Protein AF-A0AAD3HN60-F1 (afdb_monomer)

Secondary structure (DSSP, 8-state):
-PPPPPGGG-----HHHHHHHHHHS-S---------SPPPP-PPP-------------------------------------------------------------------PPP------PPPEEEEEEEEE-SSS--SS--B-TTT-PBTTSS--HHHHHHHHHHHHHT-SEEEEEESS---TT--EEEEEEEEEEEEES-SS-PPPTHHHHHHHHHHHHTT-SEEEEEEEE--HHHHHHHHHHHHH--EEEEEEEE-SSPPPHHHHHHHHHT-EEEEEE---GGGTTTS----EEEEEEEEEEEE-TT-TTEEEEEEEE-TT--HHHHHHGGGGTEES-HHHHHHHHHHHHHHHHHHHHHHHHHHHHHHHS--

Mean predicted aligned error: 16.75 Å

pLDDT: mean 73.2, std 26.52, range [25.77, 98.06]

Solvent-accessible surface area (backbone atoms only — not comparable to full-atom values): 23335 Å² total; per-residue (Å²): 132,83,80,79,76,58,68,84,82,62,64,66,73,46,73,63,54,46,51,49,36,62,70,69,44,72,87,24,26,60,63,77,72,71,88,74,76,76,78,81,77,81,75,74,82,77,78,78,80,78,88,76,91,80,84,88,84,85,87,87,89,81,84,88,78,82,89,78,91,82,91,85,85,88,89,86,88,83,88,86,82,90,81,91,81,86,89,84,86,81,91,77,85,90,80,91,81,90,81,83,84,82,90,75,90,73,94,63,92,71,78,86,70,88,83,82,88,84,84,88,79,51,73,64,48,40,35,30,31,18,39,28,34,74,42,59,60,31,35,56,52,83,48,60,38,90,88,78,66,45,68,54,77,84,48,72,15,53,48,53,58,52,42,70,68,50,28,74,71,24,54,30,89,49,68,49,78,48,52,46,62,86,71,57,31,72,47,65,37,63,90,86,32,47,51,36,35,38,38,33,35,55,38,73,46,71,85,74,64,76,68,54,46,57,54,47,30,52,52,36,49,72,66,64,77,38,48,33,54,46,76,64,38,82,49,61,73,68,56,58,54,51,32,56,60,42,36,67,66,44,67,47,78,49,78,45,77,42,32,36,64,72,52,76,49,73,66,43,39,52,46,49,42,70,60,40,76,42,73,19,42,30,43,50,53,77,97,47,44,94,82,41,78,84,48,76,42,80,35,43,37,25,41,78,42,57,44,75,41,86,98,37,90,26,32,30,39,36,31,35,41,28,40,41,87,57,59,62,69,37,32,45,44,13,62,75,72,42,18,41,65,13,51,35,52,52,51,54,50,42,52,52,55,55,59,66,54,56,68,59,58,58,56,53,54,55,56,57,58,54,62,62,64,77,75,113

Nearest PDB structures (foldseek):
  2v9k-assembly1_A  TM=9.372E-01  e=3.129E-23  Homo sapiens

Organism: NCBI:txid47775

Radius of gyration: 34.36 Å; Cα contacts (8 Å, |Δi|>4): 486; chains: 1; bounding box: 72×89×134 Å

InterPro domains:
  IPR020103 Pseudouridine synthase, catalytic domain superfamily [SSF55120] (243-338)
  IPR039894 tRNA pseudouridine synthase Pus10-like [PTHR21568] (69-348)
  IPR048741 Pus10-like, C-terminal [PF21238] (127-348)

Sequence (376 aa):
TRPKVPESRLRSMTAEQAAHAVAALPRQVVLRLFPWPPPPCPLAPAAAAQTQQQAPQAPAAAAAAAASEHASEPTSGSPAAAQAAASGAAAAAPTTADSAAADVASASGAAWWPSVHVRAVRQPILLAGRYCKLRRHMPQSPWFDMSTGARIGGSVSVQEVLQEWLLPLYGCAGAKMVTGGREDADVRMLGAGRPFVLELQAPLRGHPPSDTFRRLEQRMLESKCGVSAQGLSPCGRSALDAIKAAEEVKEKTYRALCWAAPAPSPQQLAGLLAAGRVEAQQDTPVRVLHRRAAKVRPKWLRVEAAEAVAGKPGYFVITLRTQAGAYVKEFCHGDFGRCRPSLGDLLAQLAREEQQQQPQVQQQQTAGGAAEAEAG

Structure (mmCIF, N/CA/C/O backbone):
data_AF-A0AAD3HN60-F1
#
_entry.id   AF-A0AAD3HN60-F1
#
loop_
_atom_site.group_PDB
_atom_site.id
_atom_site.type_symbol
_atom_site.label_atom_id
_atom_site.label_alt_id
_atom_site.label_comp_id
_atom_site.label_asym_id
_atom_site.label_entity_id
_atom_site.label_seq_id
_atom_site.pdbx_PDB_ins_code
_atom_site.Cartn_x
_atom_site.Cartn_y
_atom_site.Cartn_z
_atom_site.occupancy
_atom_site.B_iso_or_equiv
_atom_site.auth_seq_id
_atom_site.auth_comp_id
_atom_site.auth_asym_id
_atom_site.auth_atom_id
_atom_site.pdbx_PDB_model_num
ATOM 1 N N . THR A 1 1 ? -24.306 -8.494 -25.236 1.00 36.94 1 THR A N 1
ATOM 2 C CA . THR A 1 1 ? -25.094 -7.530 -24.433 1.00 36.94 1 THR A CA 1
ATOM 3 C C . THR A 1 1 ? -24.746 -7.716 -22.963 1.00 36.94 1 THR A C 1
ATOM 5 O O . THR A 1 1 ? -24.922 -8.806 -22.438 1.00 36.94 1 THR A O 1
ATOM 8 N N . ARG A 1 2 ? -24.135 -6.718 -22.302 1.00 32.28 2 ARG A N 1
ATOM 9 C CA . ARG A 1 2 ? -23.850 -6.805 -20.852 1.00 32.28 2 ARG A CA 1
ATOM 10 C C . ARG A 1 2 ? -25.180 -6.925 -20.088 1.00 32.28 2 ARG A C 1
ATOM 12 O O . ARG A 1 2 ? -26.100 -6.183 -20.431 1.00 32.28 2 ARG A O 1
ATOM 19 N N . PRO A 1 3 ? -25.300 -7.797 -19.071 1.00 32.84 3 PRO A N 1
ATOM 20 C CA . PRO A 1 3 ? -26.526 -7.879 -18.289 1.00 32.84 3 PRO A CA 1
ATOM 21 C C . PRO A 1 3 ? -26.728 -6.558 -17.540 1.00 32.84 3 PRO A C 1
ATOM 23 O O . PRO A 1 3 ? -25.823 -6.087 -16.843 1.00 32.84 3 PRO A O 1
ATOM 26 N N . LYS A 1 4 ? -27.904 -5.941 -17.716 1.00 39.19 4 LYS A N 1
ATOM 27 C CA . LYS A 1 4 ? -28.326 -4.778 -16.930 1.00 39.19 4 LYS A CA 1
ATOM 28 C C . LYS A 1 4 ? -28.343 -5.196 -15.459 1.00 39.19 4 LYS A C 1
ATOM 30 O O . LYS A 1 4 ? -29.016 -6.155 -15.087 1.00 39.19 4 LYS A O 1
ATOM 35 N N . VAL A 1 5 ? -27.556 -4.505 -14.640 1.00 41.16 5 VAL A N 1
ATOM 36 C CA . VAL A 1 5 ? -27.593 -4.660 -13.183 1.00 41.16 5 VAL A CA 1
ATOM 37 C C . VAL A 1 5 ? -29.002 -4.256 -12.723 1.00 41.16 5 VAL A C 1
ATOM 39 O O . VAL A 1 5 ? -29.446 -3.178 -13.115 1.00 41.16 5 VAL A O 1
ATOM 42 N N . PRO A 1 6 ? -29.720 -5.082 -11.939 1.00 37.88 6 PRO A N 1
ATOM 43 C CA . PRO A 1 6 ? -31.043 -4.721 -11.433 1.00 37.88 6 PRO A CA 1
ATOM 44 C C . PRO A 1 6 ? -30.970 -3.415 -10.629 1.00 37.88 6 PRO A C 1
ATOM 46 O O . PRO A 1 6 ? -30.073 -3.273 -9.798 1.00 37.88 6 PRO A O 1
ATOM 49 N N . GLU A 1 7 ? -31.912 -2.488 -10.827 1.00 39.88 7 GLU A N 1
ATOM 50 C CA . GLU A 1 7 ? -31.992 -1.200 -10.103 1.00 39.88 7 GLU A CA 1
ATOM 51 C C . GLU A 1 7 ? -31.966 -1.362 -8.574 1.00 39.88 7 GLU A C 1
ATOM 53 O O . GLU A 1 7 ? -31.423 -0.525 -7.857 1.00 39.88 7 GLU A O 1
ATOM 58 N N . SER A 1 8 ? -32.444 -2.497 -8.057 1.00 42.62 8 SER A N 1
ATOM 59 C CA . SER A 1 8 ? -32.360 -2.841 -6.634 1.00 42.62 8 SER A CA 1
ATOM 60 C C . SER A 1 8 ? -30.924 -2.989 -6.107 1.00 42.62 8 SER A C 1
ATOM 62 O O . SER A 1 8 ? -30.695 -2.760 -4.921 1.00 42.62 8 SER A O 1
ATOM 64 N N . ARG A 1 9 ? -29.942 -3.313 -6.965 1.00 40.62 9 ARG A N 1
ATOM 65 C CA . ARG A 1 9 ? -28.499 -3.345 -6.639 1.00 40.62 9 ARG A CA 1
ATOM 66 C C . ARG A 1 9 ? -27.794 -2.000 -6.838 1.00 40.62 9 ARG A C 1
ATOM 68 O O . ARG A 1 9 ? -26.644 -1.863 -6.430 1.00 40.62 9 ARG A O 1
ATOM 75 N N . LEU A 1 10 ? -28.468 -1.036 -7.462 1.00 37.34 10 LEU A N 1
ATOM 76 C CA . LEU A 1 10 ? -28.000 0.330 -7.710 1.00 37.34 10 LEU A CA 1
ATOM 77 C C . LEU A 1 10 ? -28.558 1.331 -6.698 1.00 37.34 10 LEU A C 1
ATOM 79 O O . LEU A 1 10 ? -28.427 2.530 -6.924 1.00 37.34 10 LEU A O 1
ATOM 83 N N . ARG A 1 11 ? -29.155 0.870 -5.588 1.00 37.03 11 ARG A N 1
ATOM 84 C CA . ARG A 1 11 ? -29.627 1.757 -4.522 1.00 37.03 11 ARG A CA 1
ATOM 85 C C . ARG A 1 11 ? -28.444 2.544 -3.953 1.00 37.03 11 ARG A C 1
ATOM 87 O O . ARG A 1 11 ? -27.756 2.102 -3.037 1.00 37.03 11 ARG A O 1
ATOM 94 N N . SER A 1 12 ? -28.218 3.724 -4.525 1.00 45.25 12 SER A N 1
ATOM 95 C CA . SER A 1 12 ? -27.705 4.882 -3.817 1.00 45.25 12 SER A CA 1
ATOM 96 C C . SER A 1 12 ? -28.436 4.934 -2.485 1.00 45.25 12 SER A C 1
ATOM 98 O O . SER A 1 12 ? -29.668 4.847 -2.473 1.00 45.25 12 SER A O 1
ATOM 100 N N . MET A 1 13 ? -27.692 5.023 -1.382 1.00 40.12 13 MET A N 1
ATOM 101 C CA . MET A 1 13 ? -28.297 5.303 -0.084 1.00 40.12 13 MET A CA 1
ATOM 102 C C . MET A 1 13 ? -29.259 6.476 -0.267 1.00 40.12 13 MET A C 1
ATOM 104 O O . MET A 1 13 ? -28.863 7.513 -0.805 1.00 40.12 13 MET A O 1
ATOM 108 N N . THR A 1 14 ? -30.523 6.298 0.111 1.00 50.56 14 THR A N 1
ATOM 109 C CA . THR A 1 14 ? -31.463 7.422 0.118 1.00 50.56 14 THR A CA 1
ATOM 110 C C . THR A 1 14 ? -30.936 8.492 1.074 1.00 50.56 14 THR A C 1
ATOM 112 O O . THR A 1 14 ? -30.166 8.186 1.987 1.00 50.56 14 THR A O 1
ATOM 115 N N . ALA A 1 15 ? -31.333 9.752 0.891 1.00 39.44 15 ALA A N 1
ATOM 116 C CA . ALA A 1 15 ? -30.929 10.825 1.802 1.00 39.44 15 ALA A CA 1
ATOM 117 C C . ALA A 1 15 ? -31.267 10.487 3.270 1.00 39.44 15 ALA A C 1
ATOM 119 O O . ALA A 1 15 ? -30.472 10.760 4.163 1.00 39.44 15 ALA A O 1
ATOM 120 N N . GLU A 1 16 ? -32.383 9.792 3.506 1.00 40.50 16 GLU A N 1
ATOM 121 C CA . GLU A 1 16 ? -32.780 9.277 4.821 1.00 40.50 16 GLU A CA 1
ATOM 122 C C . GLU A 1 16 ? -31.886 8.138 5.322 1.00 40.50 16 GLU A C 1
ATOM 124 O O . GLU A 1 16 ? -31.506 8.137 6.487 1.00 40.50 16 GLU A O 1
ATOM 129 N N . GLN A 1 17 ? -31.484 7.194 4.464 1.00 43.97 17 GLN A N 1
ATOM 130 C CA . GLN A 1 17 ? -30.526 6.143 4.833 1.00 43.97 17 GLN A CA 1
ATOM 131 C C . GLN A 1 17 ? -29.135 6.716 5.116 1.00 43.97 17 GLN A C 1
ATOM 133 O O . GLN A 1 17 ? -28.452 6.241 6.019 1.00 43.97 17 GLN A O 1
ATOM 138 N N . ALA A 1 18 ? -28.719 7.745 4.375 1.00 39.97 18 ALA A N 1
ATOM 139 C CA . ALA A 1 18 ? -27.492 8.488 4.631 1.00 39.97 18 ALA A CA 1
ATOM 140 C C . ALA A 1 18 ? -27.580 9.261 5.951 1.00 39.97 18 ALA A C 1
ATOM 142 O O . ALA A 1 18 ? -26.665 9.163 6.760 1.00 39.97 18 ALA A O 1
ATOM 143 N N . ALA A 1 19 ? -28.690 9.951 6.219 1.00 39.44 19 ALA A N 1
ATOM 144 C CA . ALA A 1 19 ? -28.917 10.661 7.474 1.00 39.44 19 ALA A CA 1
ATOM 145 C C . ALA A 1 19 ? -28.991 9.707 8.677 1.00 39.44 19 ALA A C 1
ATOM 147 O O . ALA A 1 19 ? -28.385 9.978 9.709 1.00 39.44 19 ALA A O 1
ATOM 148 N N . HIS A 1 20 ? -29.660 8.560 8.535 1.00 41.84 20 HIS A N 1
ATOM 149 C CA . HIS A 1 20 ? -29.744 7.534 9.572 1.00 41.84 20 HIS A CA 1
ATOM 150 C C . HIS A 1 20 ? -28.393 6.850 9.806 1.00 41.84 20 HIS A C 1
ATOM 152 O O . HIS A 1 20 ? -28.000 6.658 10.951 1.00 41.84 20 HIS A O 1
ATOM 158 N N . ALA A 1 21 ? -27.633 6.550 8.746 1.00 42.19 21 ALA A N 1
ATOM 159 C CA . ALA A 1 21 ? -26.262 6.062 8.875 1.00 42.19 21 ALA A CA 1
ATOM 160 C C . ALA A 1 21 ? -25.374 7.102 9.570 1.00 42.19 21 ALA A C 1
ATOM 162 O O . ALA A 1 21 ? -24.655 6.749 10.494 1.00 42.19 21 ALA A O 1
ATOM 163 N N . VAL A 1 22 ? -25.474 8.384 9.204 1.00 38.59 22 VAL A N 1
ATOM 164 C CA . VAL A 1 22 ? -24.748 9.490 9.852 1.00 38.59 22 VAL A CA 1
ATOM 165 C C . VAL A 1 22 ? -25.132 9.652 11.326 1.00 38.59 22 VAL A C 1
ATOM 167 O O . VAL A 1 22 ? -24.257 9.890 12.155 1.00 38.59 22 VAL A O 1
ATOM 170 N N . ALA A 1 23 ? -26.409 9.481 11.668 1.00 39.59 23 ALA A N 1
ATOM 171 C CA . ALA A 1 23 ? -26.909 9.560 13.039 1.00 39.59 23 ALA A CA 1
ATOM 172 C C . ALA A 1 23 ? -26.555 8.323 13.887 1.00 39.59 23 ALA A C 1
ATOM 174 O O . ALA A 1 23 ? -26.376 8.445 15.096 1.00 39.59 23 ALA A O 1
ATOM 175 N N . ALA A 1 24 ? -26.427 7.148 13.262 1.00 36.84 24 ALA A N 1
ATOM 176 C CA . ALA A 1 24 ? -26.073 5.882 13.907 1.00 36.84 24 ALA A CA 1
ATOM 177 C C . ALA A 1 24 ? -24.557 5.606 13.941 1.00 36.84 24 ALA A C 1
ATOM 179 O O . ALA A 1 24 ? -24.128 4.598 14.510 1.00 36.84 24 ALA A O 1
ATOM 180 N N . LEU A 1 25 ? -23.736 6.469 13.330 1.00 33.41 25 LEU A N 1
ATOM 181 C CA . LEU A 1 25 ? -22.281 6.380 13.403 1.00 33.41 25 LEU A CA 1
ATOM 182 C C . LEU A 1 25 ? -21.812 6.764 14.817 1.00 33.41 25 LEU A C 1
ATOM 184 O O . LEU A 1 25 ? -22.110 7.874 15.274 1.00 33.41 25 LEU A O 1
ATOM 188 N N . PRO A 1 26 ? -20.994 5.940 15.503 1.00 34.66 26 PRO A N 1
ATOM 189 C CA . PRO A 1 26 ? -20.121 6.498 16.525 1.00 34.66 26 PRO A CA 1
ATOM 190 C C . PRO A 1 26 ? -19.307 7.613 15.850 1.00 34.66 26 PRO A C 1
ATOM 192 O O . PRO A 1 26 ? -18.783 7.417 14.754 1.00 34.66 26 PRO A O 1
ATOM 195 N N . ARG A 1 27 ? -19.227 8.805 16.461 1.00 36.84 27 ARG A N 1
ATOM 196 C CA . ARG A 1 27 ? -18.566 10.021 15.917 1.00 36.84 27 ARG A CA 1
ATOM 197 C C . ARG A 1 27 ? -17.040 9.880 15.700 1.00 36.84 27 ARG A C 1
ATOM 199 O O . ARG A 1 27 ? -16.293 10.852 15.750 1.00 36.84 27 ARG A O 1
ATOM 206 N N . GLN A 1 28 ? -16.544 8.663 15.523 1.00 45.50 28 GLN A N 1
ATOM 207 C CA . GLN A 1 28 ? -15.185 8.244 15.807 1.00 45.50 28 GLN A CA 1
ATOM 208 C C . GLN A 1 28 ? -14.799 7.143 14.833 1.00 45.50 28 GLN A C 1
ATOM 210 O O . GLN A 1 28 ? -15.095 5.974 15.028 1.00 45.50 28 GLN A O 1
ATOM 215 N N . VAL A 1 29 ? -14.236 7.548 13.710 1.00 35.75 29 VAL A N 1
ATOM 216 C CA . VAL A 1 29 ? -12.805 7.455 13.427 1.00 35.75 29 VAL A CA 1
ATOM 217 C C . VAL A 1 29 ? -12.660 8.268 12.150 1.00 35.75 29 VAL A C 1
ATOM 219 O O . VAL A 1 29 ? -12.807 7.773 11.033 1.00 35.75 29 VAL A O 1
ATOM 222 N N . VAL A 1 30 ? -12.446 9.575 12.303 1.00 30.33 30 VAL A N 1
ATOM 223 C CA . VAL A 1 30 ? -12.020 10.379 11.160 1.00 30.33 30 VAL A CA 1
ATOM 224 C C . VAL A 1 30 ? -10.563 10.021 10.943 1.00 30.33 30 VAL A C 1
ATOM 226 O O . VAL A 1 30 ? -9.670 10.495 11.644 1.00 30.33 30 VAL A O 1
ATOM 229 N N . LEU A 1 31 ? -10.305 9.178 9.949 1.00 33.31 31 LEU A N 1
ATOM 230 C CA . LEU A 1 31 ? -8.995 9.147 9.327 1.00 33.31 31 LEU A CA 1
ATOM 231 C C . LEU A 1 31 ? -8.844 10.529 8.686 1.00 33.31 31 LEU A C 1
ATOM 233 O O . LEU A 1 31 ? -9.357 10.760 7.593 1.00 33.31 31 LEU A O 1
ATOM 237 N N . ARG A 1 32 ? -8.233 11.486 9.401 1.00 29.03 32 ARG A N 1
ATOM 238 C CA . ARG A 1 32 ? -7.853 12.785 8.833 1.00 29.03 32 ARG A CA 1
ATOM 239 C C . ARG A 1 32 ? -6.817 12.512 7.739 1.00 29.03 32 ARG A C 1
ATOM 241 O O . ARG A 1 32 ? -5.613 12.620 7.943 1.00 29.03 32 ARG A O 1
ATOM 248 N N . LEU A 1 33 ? -7.291 12.154 6.552 1.00 38.06 33 LEU A N 1
ATOM 249 C CA . LEU A 1 33 ? -6.719 12.683 5.331 1.00 38.06 33 LEU A CA 1
ATOM 250 C C . LEU A 1 33 ? -7.149 14.150 5.344 1.00 38.06 33 LEU A C 1
ATOM 252 O O . LEU A 1 33 ? -8.333 14.453 5.221 1.00 38.06 33 LEU A O 1
ATOM 256 N N . PHE A 1 34 ? -6.207 15.035 5.667 1.00 30.73 34 PHE A N 1
ATOM 257 C CA . PHE A 1 34 ? -6.433 16.477 5.657 1.00 30.73 34 PHE A CA 1
ATOM 258 C C . PHE A 1 34 ? -7.093 16.909 4.335 1.00 30.73 34 PHE A C 1
ATOM 260 O O . PHE A 1 34 ? -6.778 16.325 3.293 1.00 30.73 34 PHE A O 1
ATOM 267 N N . PRO A 1 35 ? -7.961 17.937 4.345 1.00 33.25 35 PRO A N 1
ATOM 268 C CA . PRO A 1 35 ? -8.387 18.568 3.108 1.00 33.25 35 PRO A CA 1
ATOM 269 C C . PRO A 1 35 ? -7.162 19.185 2.417 1.00 33.25 35 PRO A C 1
ATOM 271 O O . PRO A 1 35 ? -6.392 19.929 3.021 1.00 33.25 35 PRO A O 1
ATOM 274 N N . TRP A 1 36 ? -6.981 18.822 1.153 1.00 31.77 36 TRP A N 1
ATOM 275 C CA . TRP A 1 36 ? -6.085 19.444 0.181 1.00 31.77 36 TRP A CA 1
ATOM 276 C C . TRP A 1 36 ? -6.961 19.774 -1.036 1.00 31.77 36 TRP A C 1
ATOM 278 O O . TRP A 1 36 ? -7.775 18.913 -1.392 1.00 31.77 36 TRP A O 1
ATOM 288 N N . PRO A 1 37 ? -6.872 20.954 -1.681 1.00 37.09 37 PRO A N 1
ATOM 289 C CA . PRO A 1 37 ? -5.751 21.906 -1.759 1.00 37.09 37 PRO A CA 1
ATOM 290 C C . PRO A 1 37 ? -5.572 22.785 -0.505 1.00 37.09 37 PRO A C 1
ATOM 292 O O . PRO A 1 37 ? -6.476 22.825 0.330 1.00 37.09 37 PRO A O 1
ATOM 295 N N . PRO A 1 38 ? -4.422 23.470 -0.324 1.00 33.41 38 PRO A N 1
ATOM 296 C CA . PRO A 1 38 ? -4.280 24.440 0.759 1.00 33.41 38 PRO A CA 1
ATOM 297 C C . PRO A 1 38 ? -5.280 25.590 0.539 1.00 33.41 38 PRO A C 1
ATOM 299 O O . PRO A 1 38 ? -5.638 25.857 -0.614 1.00 33.41 38 PRO A O 1
ATOM 302 N N . PRO A 1 39 ? -5.727 26.306 1.591 1.00 38.03 39 PRO A N 1
ATOM 303 C CA . PRO A 1 39 ? -6.363 27.598 1.363 1.00 38.03 39 PRO A CA 1
ATOM 304 C C . PRO A 1 39 ? -5.381 28.494 0.585 1.00 38.03 39 PRO A C 1
ATOM 306 O O . PRO A 1 39 ? -4.166 28.373 0.789 1.00 38.03 39 PRO A O 1
ATOM 309 N N . PRO A 1 40 ? -5.860 29.377 -0.310 1.00 39.88 40 PRO A N 1
ATOM 310 C CA . PRO A 1 40 ? -4.989 30.381 -0.901 1.00 39.88 40 PRO A CA 1
ATOM 311 C C . PRO A 1 40 ? -4.303 31.156 0.229 1.00 39.88 40 PRO A C 1
ATOM 313 O O . PRO A 1 40 ? -4.937 31.541 1.212 1.00 39.88 40 PRO A O 1
ATOM 316 N N . CYS A 1 41 ? -2.986 31.315 0.105 1.00 34.72 41 CYS A N 1
ATOM 317 C CA . CYS A 1 41 ? -2.174 32.096 1.028 1.00 34.72 41 CYS A CA 1
ATOM 318 C C . CYS A 1 41 ? -2.808 33.492 1.180 1.00 34.72 41 CYS A C 1
ATOM 320 O O . CYS A 1 41 ? -3.090 34.109 0.148 1.00 34.72 41 CYS A O 1
ATOM 322 N N . PRO A 1 42 ? -3.052 34.015 2.396 1.00 37.34 42 PRO A N 1
ATOM 323 C CA . PRO A 1 42 ? -3.401 35.418 2.524 1.00 37.34 42 PRO A CA 1
ATOM 324 C C . PRO A 1 42 ? -2.192 36.229 2.053 1.00 37.34 42 PRO A C 1
ATOM 326 O O . PRO A 1 42 ? -1.138 36.226 2.690 1.00 37.34 42 PRO A O 1
ATOM 329 N N . LEU A 1 43 ? -2.333 36.890 0.901 1.00 38.94 43 LEU A N 1
ATOM 330 C CA . LEU A 1 43 ? -1.454 37.987 0.520 1.00 38.94 43 LEU A CA 1
ATOM 331 C C . LEU A 1 43 ? -1.457 38.973 1.691 1.00 38.94 43 LEU A C 1
ATOM 333 O O . LEU A 1 43 ? -2.519 39.434 2.114 1.00 38.94 43 LEU A O 1
ATOM 337 N N . ALA A 1 44 ? -0.275 39.252 2.241 1.00 36.47 44 ALA A N 1
ATOM 338 C CA . ALA A 1 44 ? -0.099 40.341 3.188 1.00 36.47 44 ALA A CA 1
ATOM 339 C C . ALA A 1 44 ? -0.683 41.631 2.578 1.00 36.47 44 ALA A C 1
ATOM 341 O O . ALA A 1 44 ? -0.575 41.821 1.361 1.00 36.47 44 ALA A O 1
ATOM 342 N N . PRO A 1 45 ? -1.314 42.506 3.378 1.00 36.22 45 PRO A N 1
ATOM 343 C CA . PRO A 1 45 ? -1.905 43.723 2.853 1.00 36.22 45 PRO A CA 1
ATOM 344 C C . PRO A 1 45 ? -0.811 44.572 2.207 1.00 36.22 45 PRO A C 1
ATOM 346 O O . PRO A 1 45 ? 0.151 44.980 2.858 1.00 36.22 45 PRO A O 1
ATOM 349 N N . ALA A 1 46 ? -0.973 44.823 0.908 1.00 34.88 46 ALA A N 1
ATOM 350 C CA . ALA A 1 46 ? -0.256 45.875 0.218 1.00 34.88 46 ALA A CA 1
ATOM 351 C C . ALA A 1 46 ? -0.554 47.180 0.960 1.00 34.88 46 ALA A C 1
ATOM 353 O O . ALA A 1 46 ? -1.696 47.642 0.990 1.00 34.88 46 ALA A O 1
ATOM 354 N N . ALA A 1 47 ? 0.469 47.740 1.603 1.00 33.03 47 ALA A N 1
ATOM 355 C CA . ALA A 1 47 ? 0.417 49.098 2.098 1.00 33.03 47 ALA A CA 1
ATOM 356 C C . ALA A 1 47 ? 0.094 50.000 0.904 1.00 33.03 47 ALA A C 1
ATOM 358 O O . ALA A 1 47 ? 0.861 50.093 -0.056 1.00 33.03 47 ALA A O 1
ATOM 359 N N . ALA A 1 48 ? -1.090 50.603 0.952 1.00 34.00 48 ALA A N 1
ATOM 360 C CA . ALA A 1 48 ? -1.513 51.616 0.015 1.00 34.00 48 ALA A CA 1
ATOM 361 C C . ALA A 1 48 ? -0.529 52.787 0.102 1.00 34.00 48 ALA A C 1
ATOM 363 O O . ALA A 1 48 ? -0.501 53.523 1.088 1.00 34.00 48 ALA A O 1
ATOM 364 N N . ALA A 1 49 ? 0.281 52.950 -0.940 1.00 31.09 49 ALA A N 1
ATOM 365 C CA . ALA A 1 49 ? 0.952 54.203 -1.214 1.00 31.09 49 ALA A CA 1
ATOM 366 C C . ALA A 1 49 ? -0.132 55.234 -1.557 1.00 31.09 49 ALA A C 1
ATOM 368 O O . ALA A 1 49 ? -0.694 55.222 -2.652 1.00 31.09 49 ALA A O 1
ATOM 369 N N . GLN A 1 50 ? -0.450 56.106 -0.601 1.00 32.78 50 GLN A N 1
ATOM 370 C CA . GLN A 1 50 ? -1.102 57.369 -0.904 1.00 32.78 50 GLN A CA 1
ATOM 371 C C . GLN A 1 50 ? -0.059 58.299 -1.516 1.00 32.78 50 GLN A C 1
ATOM 373 O O . GLN A 1 50 ? 0.940 58.662 -0.900 1.00 32.78 50 GLN A O 1
ATOM 378 N N . THR A 1 51 ? -0.309 58.650 -2.768 1.00 30.12 51 THR A N 1
ATOM 379 C CA . THR A 1 51 ? 0.339 59.733 -3.489 1.00 30.12 51 THR A CA 1
ATOM 380 C C . THR A 1 51 ? 0.020 61.056 -2.793 1.00 30.12 51 THR A C 1
ATOM 382 O O . THR A 1 51 ? -1.142 61.449 -2.738 1.00 30.12 51 THR A O 1
ATOM 385 N N . GLN A 1 52 ? 1.039 61.779 -2.329 1.00 32.03 52 GLN A N 1
ATOM 386 C CA . GLN A 1 52 ? 0.980 63.236 -2.252 1.00 32.03 52 GLN A CA 1
ATOM 387 C C . GLN A 1 52 ? 2.239 63.844 -2.868 1.00 32.03 52 GLN A C 1
ATOM 389 O O . GLN A 1 52 ? 3.361 63.384 -2.676 1.00 32.03 52 GLN A O 1
ATOM 394 N N . GLN A 1 53 ? 1.962 64.836 -3.704 1.00 32.88 53 GLN A N 1
ATOM 395 C CA . GLN A 1 53 ? 2.852 65.640 -4.522 1.00 32.88 53 GLN A CA 1
ATOM 396 C C . GLN A 1 53 ? 3.870 66.413 -3.675 1.00 32.88 53 GLN A C 1
ATOM 398 O O . GLN A 1 53 ? 3.495 66.947 -2.639 1.00 32.88 53 GLN A O 1
ATOM 403 N N . GLN A 1 54 ? 5.096 66.580 -4.185 1.00 27.98 54 GLN A N 1
ATOM 404 C CA . GLN A 1 54 ? 5.684 67.887 -4.540 1.00 27.98 54 GLN A CA 1
ATOM 405 C C . GLN A 1 54 ? 7.170 67.740 -4.932 1.00 27.98 54 GLN A C 1
ATOM 407 O O . GLN A 1 54 ? 7.984 67.201 -4.191 1.00 27.98 54 GLN A O 1
ATOM 412 N N . ALA A 1 55 ? 7.505 68.239 -6.124 1.00 28.78 55 ALA A N 1
ATOM 413 C CA . ALA A 1 55 ? 8.848 68.701 -6.503 1.00 28.78 55 ALA A CA 1
ATOM 414 C C . ALA A 1 55 ? 9.146 70.050 -5.777 1.00 28.78 55 ALA A C 1
ATOM 416 O O . ALA A 1 55 ? 8.179 70.606 -5.250 1.00 28.78 55 ALA A O 1
ATOM 417 N N . PRO A 1 56 ? 10.358 70.673 -5.810 1.00 44.22 56 PRO A N 1
ATOM 418 C CA . PRO A 1 56 ? 11.453 70.471 -6.774 1.00 44.22 56 PRO A CA 1
ATOM 419 C C . PRO A 1 56 ? 12.913 70.644 -6.240 1.00 44.22 56 PRO A C 1
ATOM 421 O O . PRO A 1 56 ? 13.153 70.943 -5.078 1.00 44.22 56 PRO A O 1
ATOM 424 N N . GLN A 1 57 ? 13.854 70.558 -7.197 1.00 27.62 57 GLN A N 1
ATOM 425 C CA . GLN A 1 57 ? 15.163 71.243 -7.320 1.00 27.62 57 GLN A CA 1
ATOM 426 C C . GLN A 1 57 ? 16.477 70.464 -7.078 1.00 27.62 57 GLN A C 1
ATOM 428 O O . GLN A 1 57 ? 16.752 69.905 -6.025 1.00 27.62 57 GLN A O 1
ATOM 433 N N . ALA A 1 58 ? 17.286 70.498 -8.146 1.00 28.84 58 ALA A N 1
ATOM 434 C CA . ALA A 1 58 ? 18.704 70.153 -8.309 1.00 28.84 58 ALA A CA 1
ATOM 435 C C . ALA A 1 58 ? 19.617 71.250 -7.665 1.00 28.84 58 ALA A C 1
ATOM 437 O O . ALA A 1 58 ? 19.039 72.186 -7.109 1.00 28.84 58 ALA A O 1
ATOM 438 N N . PRO A 1 59 ? 20.976 71.275 -7.790 1.00 46.28 59 PRO A N 1
ATOM 439 C CA . PRO A 1 59 ? 21.839 70.472 -8.673 1.00 46.28 59 PRO A CA 1
ATOM 440 C C . PRO A 1 59 ? 23.245 70.065 -8.142 1.00 46.28 59 PRO A C 1
ATOM 442 O O . PRO A 1 59 ? 23.687 70.467 -7.073 1.00 46.28 59 PRO A O 1
ATOM 445 N N . ALA A 1 60 ? 23.963 69.349 -9.021 1.00 28.70 60 ALA A N 1
ATOM 446 C CA . ALA A 1 60 ? 25.352 69.601 -9.449 1.00 28.70 60 ALA A CA 1
ATOM 447 C C . ALA A 1 60 ? 26.481 68.620 -9.065 1.00 28.70 60 ALA A C 1
ATOM 449 O O . ALA A 1 60 ? 26.646 68.211 -7.922 1.00 28.70 60 ALA A O 1
ATOM 450 N N . ALA A 1 61 ? 27.328 68.450 -10.095 1.00 29.48 61 ALA A N 1
ATOM 451 C CA . ALA A 1 61 ? 28.736 68.048 -10.146 1.00 29.48 61 ALA A CA 1
ATOM 452 C C . ALA A 1 61 ? 29.058 66.543 -10.211 1.00 29.48 61 ALA A C 1
ATOM 454 O O . ALA A 1 61 ? 28.468 65.746 -9.500 1.00 29.48 61 ALA A O 1
ATOM 455 N N . ALA A 1 62 ? 30.051 66.063 -10.964 1.00 27.81 62 ALA A N 1
ATOM 456 C CA . ALA A 1 62 ? 30.814 66.492 -12.148 1.00 27.81 62 ALA A CA 1
ATOM 457 C C . ALA A 1 62 ? 31.879 65.392 -12.394 1.00 27.81 62 ALA A C 1
ATOM 459 O O . ALA A 1 62 ? 32.260 64.708 -11.449 1.00 27.81 62 ALA A O 1
ATOM 460 N N . ALA A 1 63 ? 32.420 65.356 -13.620 1.00 28.80 63 ALA A N 1
ATOM 461 C CA . ALA A 1 63 ? 33.710 64.769 -14.034 1.00 28.80 63 ALA A CA 1
ATOM 462 C C . ALA A 1 63 ? 33.736 63.234 -14.259 1.00 28.80 63 ALA A C 1
ATOM 464 O O . ALA A 1 63 ? 33.455 62.462 -13.355 1.00 28.80 63 ALA A O 1
ATOM 465 N N . ALA A 1 64 ? 33.923 62.735 -15.494 1.00 29.14 64 ALA A N 1
ATOM 466 C CA . ALA A 1 64 ? 35.140 62.719 -16.349 1.00 29.14 64 ALA A CA 1
ATOM 467 C C . ALA A 1 64 ? 35.733 61.285 -16.323 1.00 29.14 64 ALA A C 1
ATOM 469 O O . ALA A 1 64 ? 35.711 60.660 -15.276 1.00 29.14 64 ALA A O 1
ATOM 470 N N . ALA A 1 65 ? 36.284 60.665 -17.368 1.00 29.25 65 ALA A N 1
ATOM 471 C CA . ALA A 1 65 ? 36.540 61.009 -18.761 1.00 29.25 65 ALA A CA 1
ATOM 472 C C . ALA A 1 65 ? 36.955 59.727 -19.535 1.00 29.25 65 ALA A C 1
ATOM 474 O O . ALA A 1 65 ? 37.358 58.747 -18.914 1.00 29.25 65 ALA A O 1
ATOM 475 N N . ALA A 1 66 ? 36.921 59.845 -20.873 1.00 28.33 66 ALA A N 1
ATOM 476 C CA . ALA A 1 66 ? 37.761 59.202 -21.906 1.00 28.33 66 ALA A CA 1
ATOM 477 C C . ALA A 1 66 ? 37.615 57.674 -22.148 1.00 28.33 66 ALA A C 1
ATOM 479 O O . ALA A 1 66 ? 37.880 56.876 -21.260 1.00 28.33 66 ALA A O 1
ATOM 480 N N . ALA A 1 67 ? 37.069 57.213 -23.291 1.00 27.30 67 ALA A N 1
ATOM 481 C CA . ALA A 1 67 ? 37.597 57.238 -24.684 1.00 27.30 67 ALA A CA 1
ATOM 482 C C . ALA A 1 67 ? 38.658 56.131 -24.916 1.00 27.30 67 ALA A C 1
ATOM 484 O O . ALA A 1 67 ? 39.484 55.911 -24.041 1.00 27.30 67 ALA A O 1
ATOM 485 N N . SER A 1 68 ? 38.745 55.386 -26.024 1.00 28.02 68 SER A N 1
ATOM 486 C CA . SER A 1 68 ? 38.079 55.358 -27.341 1.00 28.02 68 SER A CA 1
ATOM 487 C C . SER A 1 68 ? 38.673 54.176 -28.146 1.00 28.02 68 SER A C 1
ATOM 489 O O . SER A 1 68 ? 39.853 53.904 -27.962 1.00 28.02 68 SER A O 1
ATOM 491 N N . GLU A 1 69 ? 37.861 53.550 -29.021 1.00 27.86 69 GLU A N 1
ATOM 492 C CA . GLU A 1 69 ? 38.108 53.236 -30.464 1.00 27.86 69 GLU A CA 1
ATOM 493 C C . GLU A 1 69 ? 39.378 52.442 -30.891 1.00 27.86 69 GLU A C 1
ATOM 495 O O . GLU A 1 69 ? 40.425 52.551 -30.279 1.00 27.86 69 GLU A O 1
ATOM 500 N N . HIS A 1 70 ? 39.461 51.597 -31.932 1.00 28.20 70 HIS A N 1
ATOM 501 C CA . HIS A 1 70 ? 38.778 51.360 -33.220 1.00 28.20 70 HIS A CA 1
ATOM 502 C C . HIS A 1 70 ? 39.118 49.900 -33.654 1.00 28.20 70 HIS A C 1
ATOM 504 O O . HIS A 1 70 ? 40.213 49.426 -33.374 1.00 28.20 70 HIS A O 1
ATOM 510 N N . ALA A 1 71 ? 38.193 49.061 -34.140 1.00 26.00 71 ALA A N 1
ATOM 511 C CA . ALA A 1 71 ? 37.712 48.887 -35.527 1.00 26.00 71 ALA A CA 1
ATOM 512 C C . ALA A 1 71 ? 38.752 48.395 -36.565 1.00 26.00 71 ALA A C 1
ATOM 514 O O . ALA A 1 71 ? 39.630 49.159 -36.952 1.00 26.00 71 ALA A O 1
ATOM 515 N N . SER A 1 72 ? 38.587 47.163 -37.084 1.00 27.72 72 SER A N 1
ATOM 516 C CA . SER A 1 72 ? 38.495 46.832 -38.533 1.00 27.72 72 SER A CA 1
ATOM 517 C C . SER A 1 72 ? 38.422 45.309 -38.811 1.00 27.72 72 SER A C 1
ATOM 519 O O . SER A 1 72 ? 39.254 44.526 -38.366 1.00 27.72 72 SER A O 1
ATOM 521 N N . GLU A 1 73 ? 37.386 44.919 -39.559 1.00 26.50 73 GLU A N 1
ATOM 522 C CA . GLU A 1 73 ? 37.207 43.678 -40.350 1.00 26.50 73 GLU A CA 1
ATOM 523 C C . GLU A 1 73 ? 37.970 43.793 -41.714 1.00 26.50 73 GLU A C 1
ATOM 525 O O . GLU A 1 73 ? 38.471 44.896 -41.956 1.00 26.50 73 GLU A O 1
ATOM 530 N N . PRO A 1 74 ? 38.055 42.792 -42.651 1.00 39.03 74 PRO A N 1
ATOM 531 C CA . PRO A 1 74 ? 37.088 41.701 -42.887 1.00 39.03 74 PRO A CA 1
ATOM 532 C C . PRO A 1 74 ? 37.577 40.338 -43.478 1.00 39.03 74 PRO A C 1
ATOM 534 O O . PRO A 1 74 ? 38.722 40.127 -43.862 1.00 39.03 74 PRO A O 1
ATOM 537 N N . THR A 1 75 ? 36.580 39.456 -43.659 1.00 25.77 75 THR A N 1
ATOM 538 C CA . THR A 1 75 ? 36.396 38.389 -44.679 1.00 25.77 75 THR A CA 1
ATOM 539 C C . THR A 1 75 ? 37.148 37.045 -44.611 1.00 25.77 75 THR A C 1
ATOM 541 O O . THR A 1 75 ? 38.320 36.935 -44.946 1.00 25.77 75 THR A O 1
ATOM 544 N N . SER A 1 76 ? 36.371 35.969 -44.393 1.00 27.06 76 SER A N 1
ATOM 545 C CA . SER A 1 76 ? 36.035 34.895 -45.367 1.00 27.06 76 SER A CA 1
ATOM 546 C C . SER A 1 76 ? 36.014 33.482 -44.750 1.00 27.06 76 SER A C 1
ATOM 548 O O . SER A 1 76 ? 36.907 33.101 -44.003 1.00 27.06 76 SER A O 1
ATOM 550 N N . GLY A 1 77 ? 34.992 32.689 -45.107 1.00 25.89 77 GLY A N 1
ATOM 551 C CA . GLY A 1 77 ? 34.981 31.226 -44.958 1.00 25.89 77 GLY A CA 1
ATOM 552 C C . GLY A 1 77 ? 34.113 30.655 -43.828 1.00 25.89 77 GLY A C 1
ATOM 553 O O . GLY A 1 77 ? 34.495 30.641 -42.666 1.00 25.89 77 GLY A O 1
ATOM 554 N N . SER A 1 78 ? 32.961 30.095 -44.194 1.00 28.66 78 SER A N 1
ATOM 555 C CA . SER A 1 78 ? 32.159 29.144 -43.400 1.00 28.66 78 SER A CA 1
ATOM 556 C C . SER A 1 78 ? 32.097 27.810 -44.174 1.00 28.66 78 SER A C 1
ATOM 558 O O . SER A 1 78 ? 32.433 27.829 -45.361 1.00 28.66 78 SER A O 1
ATOM 560 N N . PRO A 1 79 ? 31.558 26.689 -43.640 1.00 44.41 79 PRO A N 1
ATOM 561 C CA . PRO A 1 79 ? 31.202 26.389 -42.245 1.00 44.41 79 PRO A CA 1
ATOM 562 C C . PRO A 1 79 ? 31.599 24.958 -41.785 1.00 44.41 79 PRO A C 1
ATOM 564 O O . PRO A 1 79 ? 31.826 24.059 -42.592 1.00 44.41 79 PRO A O 1
ATOM 567 N N . ALA A 1 80 ? 31.552 24.693 -40.475 1.00 27.09 80 ALA A N 1
ATOM 568 C CA . ALA A 1 80 ? 31.321 23.345 -39.942 1.00 27.09 80 ALA A CA 1
ATOM 569 C C . ALA A 1 80 ? 30.667 23.395 -38.548 1.00 27.09 80 ALA A C 1
ATOM 571 O O . ALA A 1 80 ? 30.984 24.265 -37.745 1.00 27.09 80 ALA A O 1
ATOM 572 N N . ALA A 1 81 ? 29.827 22.387 -38.282 1.00 28.45 81 ALA A N 1
ATOM 573 C CA . ALA A 1 81 ? 29.226 21.986 -37.001 1.00 28.45 81 ALA A CA 1
ATOM 574 C C . ALA A 1 81 ? 27.861 22.595 -36.596 1.00 28.45 81 ALA A C 1
ATOM 576 O O . ALA A 1 81 ? 27.747 23.598 -35.904 1.00 28.45 81 ALA A O 1
ATOM 577 N N . ALA A 1 82 ? 26.820 21.856 -36.996 1.00 28.59 82 ALA A N 1
ATOM 578 C CA . ALA A 1 82 ? 25.840 21.197 -36.124 1.00 28.59 82 ALA A CA 1
ATOM 579 C C . ALA A 1 82 ? 25.263 21.982 -34.927 1.00 28.59 82 ALA A C 1
ATOM 581 O O . ALA A 1 82 ? 25.853 22.040 -33.848 1.00 28.59 82 ALA A O 1
ATOM 582 N N . GLN A 1 83 ? 24.007 22.410 -35.080 1.00 28.47 83 GLN A N 1
ATOM 583 C CA . GLN A 1 83 ? 23.097 22.690 -33.972 1.00 28.47 83 GLN A CA 1
ATOM 584 C C . GLN A 1 83 ? 21.942 21.689 -33.931 1.00 28.47 83 GLN A C 1
ATOM 586 O O . GLN A 1 83 ? 21.395 21.263 -34.947 1.00 28.47 83 GLN A O 1
ATOM 591 N N . ALA A 1 84 ? 21.625 21.326 -32.693 1.00 29.83 84 ALA A N 1
ATOM 592 C CA . ALA A 1 84 ? 20.565 20.447 -32.253 1.00 29.83 84 ALA A CA 1
ATOM 593 C C . ALA A 1 84 ? 19.168 20.978 -32.609 1.00 29.83 84 ALA A C 1
ATOM 595 O O . ALA A 1 84 ? 18.885 22.163 -32.446 1.00 29.83 84 ALA A O 1
ATOM 596 N N . ALA A 1 85 ? 18.273 20.066 -32.990 1.00 29.02 85 ALA A N 1
ATOM 597 C CA . ALA A 1 85 ? 16.842 20.316 -33.068 1.00 29.02 85 ALA A CA 1
ATOM 598 C C . ALA A 1 85 ? 16.079 19.291 -32.220 1.00 29.02 85 ALA A C 1
ATOM 600 O O . ALA A 1 85 ? 16.391 18.100 -32.191 1.00 29.02 85 ALA A O 1
ATOM 601 N N . ALA A 1 86 ? 15.107 19.833 -31.496 1.00 29.66 86 ALA A N 1
ATOM 602 C CA . ALA A 1 86 ? 14.289 19.219 -30.471 1.00 29.66 86 ALA A CA 1
ATOM 603 C C . ALA A 1 86 ? 13.404 18.068 -30.976 1.00 29.66 86 ALA A C 1
ATOM 605 O O . ALA A 1 86 ? 12.821 18.114 -32.057 1.00 29.66 86 ALA A O 1
ATOM 606 N N . SER A 1 87 ? 13.252 17.056 -30.124 1.00 29.44 87 SER A N 1
ATOM 607 C CA . SER A 1 87 ? 12.333 15.936 -30.282 1.00 29.44 87 SER A CA 1
ATOM 608 C C . SER A 1 87 ? 10.952 16.272 -29.707 1.00 29.44 87 SER A C 1
ATOM 610 O O . SER A 1 87 ? 10.725 16.225 -28.500 1.00 29.44 87 SER A O 1
ATOM 612 N N . GLY A 1 88 ? 10.000 16.563 -30.593 1.00 28.33 88 GLY A N 1
ATOM 613 C CA . GLY A 1 88 ? 8.568 16.435 -30.329 1.00 28.33 88 GLY A CA 1
ATOM 614 C C . GLY A 1 88 ? 8.079 15.107 -30.900 1.00 28.33 88 GLY A C 1
ATOM 615 O O . GLY A 1 88 ? 8.006 14.946 -32.114 1.00 28.33 88 GLY A O 1
ATOM 616 N N . ALA A 1 89 ? 7.782 14.139 -30.035 1.00 32.38 89 ALA A N 1
ATOM 617 C CA . ALA A 1 89 ? 7.187 12.866 -30.423 1.00 32.38 89 ALA A CA 1
ATOM 618 C C . ALA A 1 89 ? 5.671 12.916 -30.206 1.00 32.38 89 ALA A C 1
ATOM 620 O O . ALA A 1 89 ? 5.211 13.071 -29.077 1.00 32.38 89 ALA A O 1
ATOM 621 N N . ALA A 1 90 ? 4.902 12.706 -31.271 1.00 30.02 90 ALA A N 1
ATOM 622 C CA . ALA A 1 90 ? 3.513 12.280 -31.180 1.00 30.02 90 ALA A CA 1
ATOM 623 C C . ALA A 1 90 ? 3.307 11.119 -32.156 1.00 30.02 90 ALA A C 1
ATOM 625 O O . ALA A 1 90 ? 3.239 11.292 -33.370 1.00 30.02 90 ALA A O 1
ATOM 626 N N . ALA A 1 91 ? 3.268 9.916 -31.592 1.00 31.52 91 ALA A N 1
ATOM 627 C CA . ALA A 1 91 ? 2.845 8.710 -32.274 1.00 31.52 91 ALA A CA 1
ATOM 628 C C . ALA A 1 91 ? 1.311 8.671 -32.296 1.00 31.52 91 ALA A C 1
ATOM 630 O O . ALA A 1 91 ? 0.681 8.626 -31.240 1.00 31.52 91 ALA A O 1
ATOM 631 N N . ALA A 1 92 ? 0.725 8.635 -33.489 1.00 30.67 92 ALA A N 1
ATOM 632 C CA . ALA A 1 92 ? -0.654 8.219 -33.703 1.00 30.67 92 ALA A CA 1
ATOM 633 C C . ALA A 1 92 ? -0.646 7.000 -34.635 1.00 30.67 92 ALA A C 1
ATOM 635 O O . ALA A 1 92 ? -0.046 7.024 -35.708 1.00 30.67 92 ALA A O 1
ATOM 636 N N . ALA A 1 93 ? -1.268 5.912 -34.181 1.00 31.50 93 ALA A N 1
ATOM 637 C CA . ALA A 1 93 ? -1.536 4.725 -34.986 1.00 31.50 93 ALA A CA 1
ATOM 638 C C . ALA A 1 93 ? -2.650 5.023 -36.012 1.00 31.50 93 ALA A C 1
ATOM 640 O O . ALA A 1 93 ? -3.581 5.757 -35.668 1.00 31.50 93 ALA A O 1
ATOM 641 N N . PRO A 1 94 ? -2.613 4.464 -37.236 1.00 37.16 94 PRO A N 1
ATOM 642 C CA . PRO A 1 94 ? -3.603 4.784 -38.253 1.00 37.16 94 PRO A CA 1
ATOM 643 C C . PRO A 1 94 ? -4.849 3.904 -38.100 1.00 37.16 94 PRO A C 1
ATOM 645 O O . PRO A 1 94 ? -4.758 2.687 -37.937 1.00 37.16 94 PRO A O 1
ATOM 648 N N . THR A 1 95 ? -6.020 4.533 -38.189 1.00 31.91 95 THR A N 1
ATOM 649 C CA . THR A 1 95 ? -7.289 3.869 -38.502 1.00 31.91 95 THR A CA 1
ATOM 650 C C . THR A 1 95 ? -7.831 4.444 -39.806 1.00 31.91 95 THR A C 1
ATOM 652 O O . THR A 1 95 ? -7.639 5.610 -40.132 1.00 31.91 95 THR A O 1
ATOM 655 N N . THR A 1 96 ? -8.414 3.533 -40.565 1.00 43.66 96 THR A N 1
ATOM 656 C CA . THR A 1 96 ? -8.902 3.563 -41.943 1.00 43.66 96 THR A CA 1
ATOM 657 C C . THR A 1 96 ? -9.975 4.615 -42.234 1.00 43.66 96 THR A C 1
ATOM 659 O O . THR A 1 96 ? -10.918 4.707 -41.454 1.00 43.66 96 THR A O 1
ATOM 662 N N . ALA A 1 97 ? -9.902 5.280 -43.394 1.00 33.25 97 ALA A N 1
ATOM 663 C CA . ALA A 1 97 ? -10.994 5.403 -44.377 1.00 33.25 97 ALA A CA 1
ATOM 664 C C . ALA A 1 97 ? -10.604 6.356 -45.527 1.00 33.25 97 ALA A C 1
ATOM 666 O O . ALA A 1 97 ? -10.245 7.506 -45.291 1.00 33.25 97 ALA A O 1
ATOM 667 N N . ASP A 1 98 ? -10.674 5.808 -46.740 1.00 39.56 98 ASP A N 1
ATOM 668 C CA . ASP A 1 98 ? -11.005 6.402 -48.041 1.00 39.56 98 ASP A CA 1
ATOM 669 C C . ASP A 1 98 ? -10.763 7.897 -48.308 1.00 39.56 98 ASP A C 1
ATOM 671 O O . ASP A 1 98 ? -11.496 8.774 -47.852 1.00 39.56 98 ASP A O 1
ATOM 675 N N . SER A 1 99 ? -9.877 8.158 -49.272 1.00 36.56 99 SER A N 1
ATOM 676 C CA . SER A 1 99 ? -10.157 9.152 -50.307 1.00 36.56 99 SER A CA 1
ATOM 677 C C . SER A 1 99 ? -9.802 8.593 -51.684 1.00 36.56 99 SER A C 1
ATOM 679 O O . SER A 1 99 ? -8.710 8.082 -51.934 1.00 36.56 99 SER A O 1
ATOM 681 N N . ALA A 1 100 ? -10.808 8.628 -52.552 1.00 38.75 100 ALA A N 1
ATOM 682 C CA . ALA A 1 100 ? -10.785 8.108 -53.900 1.00 38.75 100 ALA A CA 1
ATOM 683 C C . ALA A 1 100 ? -9.850 8.910 -54.819 1.00 38.75 100 ALA A C 1
ATOM 685 O O . ALA A 1 100 ? -9.766 10.134 -54.745 1.00 38.75 100 ALA A O 1
ATOM 686 N N . ALA A 1 101 ? -9.192 8.138 -55.680 1.00 44.00 101 ALA A N 1
ATOM 687 C CA . ALA A 1 101 ? -8.605 8.437 -56.978 1.00 44.00 101 ALA A CA 1
ATOM 688 C C . ALA A 1 101 ? -8.690 9.882 -57.509 1.00 44.00 101 ALA A C 1
ATOM 690 O O . ALA A 1 101 ? -9.761 10.402 -57.816 1.00 44.00 101 ALA A O 1
ATOM 691 N N . ALA A 1 102 ? -7.513 10.432 -57.806 1.00 39.69 102 ALA A N 1
ATOM 692 C CA . ALA A 1 102 ? -7.310 11.239 -58.999 1.00 39.69 102 ALA A CA 1
ATOM 693 C C . ALA A 1 102 ? -6.149 10.614 -59.782 1.00 39.69 102 ALA A C 1
ATOM 695 O O . ALA A 1 102 ? -4.979 10.780 -59.435 1.00 39.69 102 ALA A O 1
ATOM 696 N N . ASP A 1 103 ? -6.507 9.838 -60.804 1.00 49.84 103 ASP A N 1
ATOM 697 C CA . ASP A 1 103 ? -5.591 9.343 -61.822 1.00 49.84 103 ASP A CA 1
ATOM 698 C C . ASP A 1 103 ? -5.000 10.520 -62.603 1.00 49.84 103 ASP A C 1
ATOM 700 O O . ASP A 1 103 ? -5.714 11.249 -63.290 1.00 49.84 103 ASP A O 1
ATOM 704 N N . VAL A 1 104 ? -3.675 10.655 -62.563 1.00 45.09 104 VAL A N 1
ATOM 705 C CA . VAL A 1 104 ? -2.914 11.238 -63.669 1.00 45.09 104 VAL A CA 1
ATOM 706 C C . VAL A 1 104 ? -1.777 10.279 -63.978 1.00 45.09 104 VAL A C 1
ATOM 708 O O . VAL A 1 104 ? -0.746 10.234 -63.306 1.00 45.09 104 VAL A O 1
ATOM 711 N N . ALA A 1 105 ? -2.010 9.475 -65.010 1.00 50.75 105 ALA A N 1
ATOM 712 C CA . ALA A 1 105 ? -1.014 8.624 -65.622 1.00 50.75 105 ALA A CA 1
ATOM 713 C C . ALA A 1 105 ? 0.113 9.488 -66.209 1.00 50.75 105 ALA A C 1
ATOM 715 O O . ALA A 1 105 ? -0.057 10.165 -67.219 1.00 50.75 105 ALA A O 1
ATOM 716 N N . SER A 1 106 ? 1.286 9.418 -65.587 1.00 47.00 106 SER A N 1
ATOM 717 C CA . SER A 1 106 ? 2.562 9.760 -66.207 1.00 47.00 106 SER A CA 1
ATOM 718 C C . SER A 1 106 ? 3.453 8.532 -66.091 1.00 47.00 106 SER A C 1
ATOM 720 O O . SER A 1 106 ? 4.152 8.335 -65.098 1.00 47.00 106 SER A O 1
ATOM 722 N N . ALA A 1 107 ? 3.385 7.684 -67.113 1.00 52.53 107 ALA A N 1
ATOM 723 C CA . ALA A 1 107 ? 4.288 6.565 -67.296 1.00 52.53 107 ALA A CA 1
ATOM 724 C C . ALA A 1 107 ? 5.706 7.091 -67.575 1.00 52.53 107 ALA A C 1
ATOM 726 O O . ALA A 1 107 ? 6.054 7.413 -68.708 1.00 52.53 107 ALA A O 1
ATOM 727 N N . SER A 1 108 ? 6.533 7.156 -66.534 1.00 53.03 108 SER A N 1
ATOM 728 C CA . SER A 1 108 ? 7.986 7.082 -66.660 1.00 53.03 108 SER A CA 1
ATOM 729 C C . SER A 1 108 ? 8.450 5.840 -65.901 1.00 53.03 108 SER A C 1
ATOM 731 O O . SER A 1 108 ? 7.976 5.551 -64.803 1.00 53.03 108 SER A O 1
ATOM 733 N N . GLY A 1 109 ? 9.285 5.029 -66.551 1.00 55.00 109 GLY A N 1
ATOM 734 C CA . GLY A 1 109 ? 9.641 3.674 -66.132 1.00 55.00 109 GLY A CA 1
ATOM 735 C C . GLY A 1 109 ? 10.419 3.608 -64.818 1.00 55.00 109 GLY A C 1
ATOM 736 O O . GLY A 1 109 ? 11.630 3.405 -64.821 1.00 55.00 109 GLY A O 1
ATOM 737 N N . ALA A 1 110 ? 9.724 3.723 -63.689 1.00 59.03 110 ALA A N 1
ATOM 738 C CA . ALA A 1 110 ? 10.247 3.325 -62.396 1.00 59.03 110 ALA A CA 1
ATOM 739 C C . ALA A 1 110 ? 10.122 1.802 -62.288 1.00 59.03 110 ALA A C 1
ATOM 741 O O . ALA A 1 110 ? 9.031 1.261 -62.113 1.00 59.03 110 ALA A O 1
ATOM 742 N N . ALA A 1 111 ? 11.247 1.106 -62.447 1.00 61.50 111 ALA A N 1
ATOM 743 C CA . ALA A 1 111 ? 11.338 -0.322 -62.193 1.00 61.50 111 ALA A CA 1
ATOM 744 C C . ALA A 1 111 ? 10.706 -0.656 -60.827 1.00 61.50 111 ALA A C 1
ATOM 746 O O . ALA A 1 111 ? 11.075 -0.092 -59.795 1.00 61.50 111 ALA A O 1
ATOM 747 N N . TRP A 1 112 ? 9.711 -1.544 -60.837 1.00 63.41 112 TRP A N 1
ATOM 748 C CA . TRP A 1 112 ? 9.057 -2.045 -59.634 1.00 63.41 112 TRP A CA 1
ATOM 749 C C . TRP A 1 112 ? 10.009 -3.022 -58.944 1.00 63.41 112 TRP A C 1
ATOM 751 O O . TRP A 1 112 ? 10.042 -4.212 -59.254 1.00 63.41 112 TRP A O 1
ATOM 761 N N . TRP A 1 113 ? 10.849 -2.504 -58.051 1.00 72.62 113 TRP A N 1
ATOM 762 C CA . TRP A 1 113 ? 11.692 -3.339 -57.202 1.00 72.62 113 TRP A CA 1
ATOM 763 C C . TRP A 1 113 ? 10.875 -3.768 -55.978 1.00 72.62 113 TRP A C 1
ATOM 765 O O . TRP A 1 113 ? 10.370 -2.899 -55.261 1.00 72.62 113 TRP A O 1
ATOM 775 N N . PRO A 1 114 ? 10.735 -5.072 -55.692 1.00 78.31 114 PRO A N 1
ATOM 776 C CA . PRO A 1 114 ? 10.114 -5.508 -54.451 1.00 78.31 114 PRO A CA 1
ATOM 777 C C . PRO A 1 114 ? 10.971 -5.047 -53.266 1.00 78.31 114 PRO A C 1
ATOM 779 O O . PRO A 1 114 ? 12.155 -5.374 -53.174 1.00 78.31 114 PRO A O 1
ATOM 782 N N . SER A 1 115 ? 10.381 -4.284 -52.347 1.00 83.06 115 SER A N 1
ATOM 783 C CA . SER A 1 115 ? 11.030 -3.910 -51.092 1.00 83.06 115 SER A CA 1
ATOM 784 C C . SER A 1 115 ? 10.748 -4.964 -50.021 1.00 83.06 115 SER A C 1
ATOM 786 O O . SER A 1 115 ? 9.605 -5.340 -49.762 1.00 83.06 115 SER A O 1
ATOM 788 N N . VAL A 1 116 ? 11.809 -5.457 -49.378 1.00 85.88 116 VAL A N 1
ATOM 789 C CA . VAL A 1 116 ? 11.712 -6.387 -48.247 1.00 85.88 116 VAL A CA 1
ATOM 790 C C . VAL A 1 116 ? 12.133 -5.658 -46.979 1.00 85.88 116 VAL A C 1
ATOM 792 O O . VAL A 1 116 ? 13.265 -5.193 -46.860 1.00 85.88 116 VAL A O 1
ATOM 795 N N . HIS A 1 117 ? 11.226 -5.583 -46.007 1.00 89.75 117 HIS A N 1
ATOM 796 C CA . HIS A 1 117 ? 11.521 -5.048 -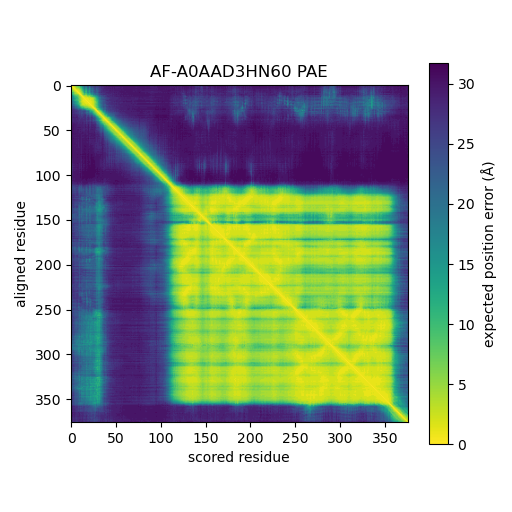44.682 1.00 89.75 117 HIS A CA 1
ATOM 797 C C . HIS A 1 117 ? 11.845 -6.189 -43.716 1.00 89.75 117 HIS A C 1
ATOM 799 O O . HIS A 1 117 ? 10.996 -7.029 -43.423 1.00 89.75 117 HIS A O 1
ATOM 805 N N . VAL A 1 118 ? 13.067 -6.196 -43.181 1.00 89.94 118 VAL A N 1
ATOM 806 C CA . VAL A 1 118 ? 13.499 -7.150 -42.151 1.00 89.94 118 VAL A CA 1
ATOM 807 C C . VAL A 1 118 ? 13.556 -6.440 -40.803 1.00 89.94 118 VAL A C 1
ATOM 809 O O . VAL A 1 118 ? 14.192 -5.397 -40.667 1.00 89.94 118 VAL A O 1
ATOM 812 N N . ARG A 1 119 ? 12.904 -7.011 -39.784 1.00 87.56 119 ARG A N 1
ATOM 813 C CA . ARG A 1 119 ? 12.912 -6.482 -38.414 1.00 87.56 119 ARG A CA 1
ATOM 814 C C . ARG A 1 119 ? 13.480 -7.514 -37.446 1.00 87.56 119 ARG A C 1
ATOM 816 O O . ARG A 1 119 ? 12.882 -8.565 -37.243 1.00 87.56 119 ARG A O 1
ATOM 823 N N . ALA A 1 120 ? 14.585 -7.171 -36.789 1.00 85.94 120 ALA A N 1
ATOM 824 C CA . ALA A 1 120 ? 15.133 -7.935 -35.672 1.00 85.94 120 ALA A CA 1
ATOM 825 C C . ALA A 1 120 ? 14.731 -7.284 -34.340 1.00 85.94 120 ALA A C 1
ATOM 827 O O . ALA A 1 120 ? 14.874 -6.075 -34.160 1.00 85.94 120 ALA A O 1
ATOM 828 N N . VAL A 1 121 ? 14.225 -8.079 -33.398 1.00 83.19 121 VAL A N 1
ATOM 829 C CA . VAL A 1 121 ? 13.842 -7.618 -32.055 1.00 83.19 121 VAL A CA 1
ATOM 830 C C . VAL A 1 121 ? 14.378 -8.574 -30.997 1.00 83.19 121 VAL A C 1
ATOM 832 O O . VAL A 1 121 ? 14.280 -9.792 -31.142 1.00 83.19 121 VAL A O 1
ATOM 835 N N . ARG A 1 122 ? 14.935 -8.025 -29.911 1.00 88.62 122 ARG A N 1
ATOM 836 C CA . ARG A 1 122 ? 15.300 -8.822 -28.735 1.00 88.62 122 ARG A CA 1
ATOM 837 C C . ARG A 1 122 ? 14.062 -9.125 -27.898 1.00 88.62 122 ARG A C 1
ATOM 839 O O . ARG A 1 122 ? 13.181 -8.276 -27.753 1.00 88.62 122 ARG A O 1
ATOM 846 N N . GLN A 1 123 ? 14.032 -10.325 -27.322 1.00 91.56 123 GLN A N 1
ATOM 847 C CA . GLN A 1 123 ? 13.018 -10.693 -26.338 1.00 91.56 123 GLN A CA 1
ATOM 848 C C . GLN A 1 123 ? 13.105 -9.770 -25.108 1.00 91.56 123 GLN A C 1
ATOM 850 O O . GLN A 1 123 ? 14.206 -9.317 -24.772 1.00 91.56 123 GLN A O 1
ATOM 855 N N . PRO A 1 124 ? 11.977 -9.480 -24.436 1.00 93.75 124 PRO A N 1
ATOM 856 C CA . PRO A 1 124 ? 11.987 -8.677 -23.222 1.00 93.75 124 PRO A CA 1
ATOM 857 C C . PRO A 1 124 ? 12.862 -9.294 -22.129 1.00 93.75 124 PRO A C 1
ATOM 859 O O . PRO A 1 124 ? 12.867 -10.511 -21.938 1.00 93.75 124 PRO A O 1
ATOM 862 N N . ILE A 1 125 ? 13.564 -8.443 -21.380 1.00 94.38 125 ILE A N 1
ATOM 863 C CA . ILE A 1 125 ? 14.298 -8.856 -20.180 1.00 94.38 125 ILE A CA 1
ATOM 864 C C . ILE A 1 125 ? 13.402 -8.631 -18.965 1.00 94.38 125 ILE A C 1
ATOM 866 O O . ILE A 1 125 ? 12.827 -7.557 -18.804 1.00 94.38 125 ILE A O 1
ATOM 870 N N . LEU A 1 126 ? 13.296 -9.633 -18.093 1.00 94.38 126 LEU A N 1
ATOM 871 C CA . LEU A 1 126 ? 12.539 -9.526 -16.850 1.00 94.38 126 LEU A CA 1
ATOM 872 C C . LEU A 1 126 ? 13.491 -9.269 -15.683 1.00 94.38 126 LEU A C 1
ATOM 874 O O . LEU A 1 126 ? 14.405 -10.055 -15.424 1.00 94.38 126 LEU A O 1
ATOM 878 N N . LEU A 1 127 ? 13.248 -8.182 -14.957 1.00 94.69 127 LEU A N 1
ATOM 879 C CA . LEU A 1 127 ? 13.999 -7.823 -13.760 1.00 94.69 127 LEU A CA 1
ATOM 880 C C . LEU A 1 127 ? 13.063 -7.809 -12.553 1.00 94.69 127 LEU A C 1
ATOM 882 O O . LEU A 1 127 ? 12.117 -7.026 -12.514 1.00 94.69 127 LEU A O 1
ATOM 886 N N . ALA A 1 128 ? 13.318 -8.672 -11.576 1.00 93.69 128 ALA A N 1
ATOM 887 C CA . ALA A 1 128 ? 12.589 -8.700 -10.318 1.00 93.69 128 ALA A CA 1
ATOM 888 C C . ALA A 1 128 ? 13.255 -7.786 -9.289 1.00 93.69 128 ALA A C 1
ATOM 890 O O . ALA A 1 128 ? 14.461 -7.557 -9.332 1.00 93.69 128 ALA A O 1
ATOM 891 N N . GLY A 1 129 ? 12.469 -7.299 -8.337 1.00 92.62 129 GLY A N 1
ATOM 892 C CA . GLY A 1 129 ? 12.971 -6.568 -7.184 1.00 92.62 129 GLY A CA 1
ATOM 893 C C . GLY A 1 129 ? 11.861 -6.241 -6.201 1.00 92.62 129 GLY A C 1
ATOM 894 O O . GLY A 1 129 ? 10.716 -6.685 -6.337 1.0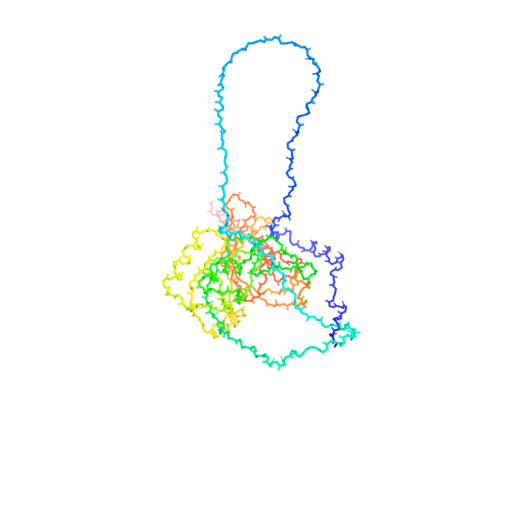0 92.62 129 GLY A O 1
ATOM 895 N N . ARG A 1 130 ? 12.194 -5.440 -5.193 1.00 94.12 130 ARG A N 1
ATOM 896 C CA . ARG A 1 130 ? 11.232 -4.881 -4.244 1.00 94.12 130 ARG A CA 1
ATOM 897 C C . ARG A 1 130 ? 11.385 -3.375 -4.199 1.00 94.12 130 ARG A C 1
ATOM 899 O O . ARG A 1 130 ? 12.505 -2.889 -4.089 1.00 94.12 130 ARG A O 1
ATOM 906 N N . TYR A 1 131 ? 10.279 -2.643 -4.289 1.00 96.69 131 TYR A N 1
ATOM 907 C CA . TYR A 1 131 ? 10.311 -1.188 -4.192 1.00 96.69 131 TYR A CA 1
ATOM 908 C C . TYR A 1 131 ? 9.756 -0.701 -2.854 1.00 96.69 131 TYR A C 1
ATOM 910 O O . TYR A 1 131 ? 8.742 -1.204 -2.359 1.00 96.69 131 TYR A O 1
ATOM 918 N N . CYS A 1 132 ? 10.378 0.335 -2.304 1.00 95.38 132 CYS A N 1
ATOM 919 C CA . CYS A 1 132 ? 9.799 1.165 -1.258 1.00 95.38 132 CYS A CA 1
ATOM 920 C C . CYS A 1 132 ? 9.328 2.481 -1.872 1.00 95.38 132 CYS A C 1
ATOM 922 O O . CYS A 1 132 ? 10.029 3.104 -2.663 1.00 95.38 132 CYS A O 1
ATOM 924 N N . LYS A 1 133 ? 8.128 2.911 -1.490 1.00 96.44 133 LYS A N 1
ATOM 925 C CA . LYS A 1 133 ? 7.525 4.183 -1.883 1.00 96.44 133 LYS A CA 1
ATOM 926 C C . LYS A 1 133 ? 7.517 5.094 -0.666 1.00 96.44 133 LYS A C 1
ATOM 928 O O . LYS A 1 133 ? 6.735 4.897 0.267 1.00 96.44 133 LYS A O 1
ATOM 933 N N . LEU A 1 134 ? 8.393 6.088 -0.684 1.00 92.62 134 LEU A N 1
ATOM 934 C CA . LEU A 1 134 ? 8.697 6.943 0.462 1.00 92.62 134 LEU A CA 1
ATOM 935 C C . LEU A 1 134 ? 7.830 8.208 0.492 1.00 92.62 134 LEU A C 1
ATOM 937 O O . LEU A 1 134 ? 7.590 8.767 1.564 1.00 92.62 134 LEU A O 1
ATOM 941 N N . ARG A 1 135 ? 7.312 8.633 -0.667 1.00 91.06 135 ARG A N 1
ATOM 942 C CA . ARG A 1 135 ? 6.448 9.814 -0.814 1.00 91.06 135 ARG A CA 1
ATOM 943 C C . ARG A 1 135 ? 4.966 9.437 -0.855 1.00 91.06 135 ARG A C 1
ATOM 945 O O . ARG A 1 135 ? 4.586 8.383 -1.365 1.00 91.06 135 ARG A O 1
ATOM 952 N N . ARG A 1 136 ? 4.117 10.316 -0.319 1.00 90.88 136 ARG A N 1
ATOM 953 C CA . ARG A 1 136 ? 2.659 10.278 -0.529 1.00 90.88 136 ARG A CA 1
ATOM 954 C C . ARG A 1 136 ? 2.309 11.045 -1.808 1.00 90.88 136 ARG A C 1
ATOM 956 O O . ARG A 1 136 ? 3.149 11.759 -2.341 1.00 90.88 136 ARG A O 1
ATOM 963 N N . HIS A 1 137 ? 1.079 10.882 -2.286 1.00 89.38 137 HIS A N 1
ATOM 964 C CA . HIS A 1 137 ? 0.560 11.490 -3.520 1.00 89.38 137 HIS A CA 1
ATOM 965 C C . HIS A 1 137 ? 1.340 11.098 -4.786 1.00 89.38 137 HIS A C 1
ATOM 967 O O . HIS A 1 137 ? 1.392 11.846 -5.753 1.00 89.38 137 HIS A O 1
ATOM 973 N N . MET A 1 138 ? 1.919 9.896 -4.788 1.00 91.69 138 MET A N 1
ATOM 974 C CA . MET A 1 138 ? 2.646 9.305 -5.915 1.00 91.69 138 MET A CA 1
ATOM 975 C C . MET A 1 138 ? 1.903 8.040 -6.366 1.00 91.69 138 MET A C 1
ATOM 977 O O . MET A 1 138 ? 1.757 7.114 -5.564 1.00 91.69 138 MET A O 1
ATOM 981 N N . PRO A 1 139 ? 1.369 7.956 -7.592 1.00 93.94 139 PRO A N 1
ATOM 982 C CA . PRO A 1 139 ? 0.697 6.743 -8.048 1.00 93.94 139 PRO A CA 1
ATOM 983 C C . PRO A 1 139 ? 1.705 5.600 -8.279 1.00 93.94 139 PRO A C 1
ATOM 985 O O . PRO A 1 139 ? 2.895 5.829 -8.477 1.00 93.94 139 PRO A O 1
ATOM 988 N N . GLN A 1 140 ? 1.241 4.347 -8.231 1.00 94.69 140 GLN A N 1
ATOM 989 C CA . GLN A 1 140 ? 2.104 3.181 -8.488 1.00 94.69 140 GLN A CA 1
ATOM 990 C C . GLN A 1 140 ? 2.510 3.100 -9.971 1.00 94.69 140 GLN A C 1
ATOM 992 O O . GLN A 1 140 ? 3.683 2.936 -10.290 1.00 94.69 140 GLN A O 1
ATOM 997 N N . SER A 1 141 ? 1.537 3.241 -10.868 1.00 93.75 141 SER A N 1
ATOM 998 C CA . SER A 1 141 ? 1.714 3.288 -12.321 1.00 93.75 141 SER A CA 1
ATOM 999 C C . SER A 1 141 ? 1.348 4.681 -12.841 1.00 93.75 141 SER A C 1
ATOM 1001 O O . SER A 1 141 ? 0.611 5.392 -12.145 1.00 93.75 141 SER A O 1
ATOM 1003 N N . PRO A 1 142 ? 1.803 5.073 -14.044 1.00 92.38 142 PRO A N 1
ATOM 1004 C CA . PRO A 1 142 ? 1.371 6.315 -14.672 1.00 92.38 142 PRO A CA 1
ATOM 1005 C C . PRO A 1 142 ? -0.156 6.400 -14.686 1.00 92.38 142 PRO A C 1
ATOM 1007 O O . PRO A 1 142 ? -0.835 5.412 -14.986 1.00 92.38 142 PRO A O 1
ATOM 1010 N N . TRP A 1 143 ? -0.693 7.554 -14.299 1.00 85.81 143 TRP A N 1
ATOM 1011 C CA . TRP A 1 143 ? -2.130 7.763 -14.194 1.00 85.81 143 TRP A CA 1
ATOM 1012 C C . TRP A 1 143 ? -2.541 8.882 -15.137 1.00 85.81 143 TRP A C 1
ATOM 1014 O O . TRP A 1 143 ? -2.174 10.038 -14.940 1.00 85.81 143 TRP A O 1
ATOM 1024 N N . PHE A 1 144 ? -3.289 8.508 -16.166 1.00 87.19 144 PHE A N 1
ATOM 1025 C CA . PHE A 1 144 ? -3.794 9.417 -17.180 1.00 87.19 144 PHE A CA 1
ATOM 1026 C C . PHE A 1 144 ? -5.316 9.382 -17.183 1.00 87.19 144 PHE A C 1
ATOM 1028 O O . PHE A 1 144 ? -5.929 8.344 -16.911 1.00 87.19 144 PHE A O 1
ATOM 1035 N N . ASP A 1 145 ? -5.909 10.530 -17.463 1.00 83.81 145 ASP A N 1
ATOM 1036 C CA . ASP A 1 145 ? -7.319 10.645 -17.780 1.00 83.81 145 ASP A CA 1
ATOM 1037 C C . ASP A 1 145 ? -7.540 10.068 -19.176 1.00 83.81 145 ASP A C 1
ATOM 1039 O O . ASP A 1 145 ? -6.887 10.459 -20.139 1.00 83.81 145 ASP A O 1
ATOM 1043 N N . MET A 1 146 ? -8.452 9.106 -19.277 1.00 81.69 146 MET A N 1
ATOM 1044 C CA . MET A 1 146 ? -8.739 8.419 -20.534 1.00 81.69 146 MET A CA 1
ATOM 1045 C C . MET A 1 146 ? -9.480 9.305 -21.541 1.00 81.69 146 MET A C 1
ATOM 1047 O O . MET A 1 146 ? -9.472 8.991 -22.725 1.00 81.69 146 MET A O 1
ATOM 1051 N N . SER A 1 147 ? -10.139 10.370 -21.081 1.00 86.12 147 SER A N 1
ATOM 1052 C CA . SER A 1 147 ? -10.892 11.293 -21.934 1.00 86.12 147 SER A CA 1
ATOM 1053 C C . SER A 1 147 ? -10.021 12.424 -22.473 1.00 86.12 147 SER A C 1
ATOM 1055 O O . SER A 1 147 ? -10.100 12.755 -23.651 1.00 86.12 147 SER A O 1
ATOM 1057 N N . THR A 1 148 ? -9.162 12.989 -21.623 1.00 86.50 148 THR A N 1
ATOM 1058 C CA . THR A 1 148 ? -8.328 14.148 -21.971 1.00 86.50 148 THR A CA 1
ATOM 1059 C C . THR A 1 148 ? -6.884 13.777 -22.305 1.00 86.50 148 THR A C 1
ATOM 1061 O O . THR A 1 148 ? -6.148 14.601 -22.838 1.00 86.50 148 THR A O 1
ATOM 1064 N N . GLY A 1 149 ? -6.433 12.566 -21.958 1.00 85.12 149 GLY A N 1
ATOM 1065 C CA . GLY A 1 149 ? -5.024 12.162 -22.033 1.00 85.12 149 GLY A CA 1
ATOM 1066 C C . GLY A 1 149 ? -4.127 12.851 -20.997 1.00 85.12 149 GLY A C 1
ATOM 1067 O O . GLY A 1 149 ? -2.936 12.548 -20.909 1.00 85.12 149 GLY A O 1
ATOM 1068 N N . ALA A 1 150 ? -4.673 13.765 -20.190 1.00 84.88 150 ALA A N 1
ATOM 1069 C CA . ALA A 1 150 ? -3.910 14.534 -19.223 1.00 84.88 150 ALA A CA 1
ATOM 1070 C C . ALA A 1 150 ? -3.429 13.653 -18.063 1.00 84.88 150 ALA A C 1
ATOM 1072 O O . ALA A 1 150 ? -4.112 12.724 -17.622 1.00 84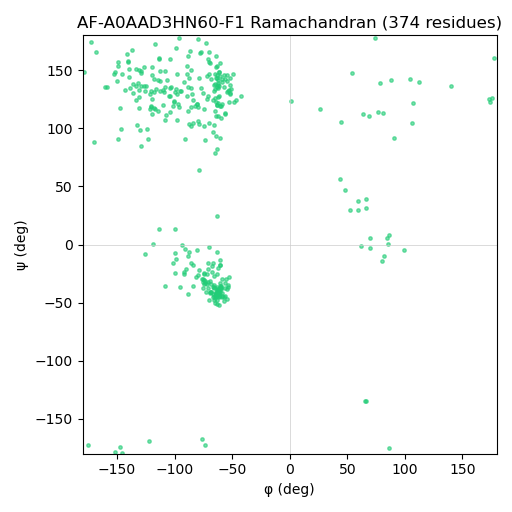.88 150 ALA A O 1
ATOM 1073 N N . ARG A 1 151 ? -2.247 13.964 -17.520 1.00 85.44 151 ARG A N 1
ATOM 1074 C CA . ARG A 1 151 ? -1.746 13.297 -16.313 1.00 85.44 151 ARG A CA 1
ATOM 1075 C C . ARG A 1 151 ? -2.620 13.658 -15.115 1.00 85.44 151 ARG A C 1
ATOM 1077 O O . ARG A 1 151 ? -2.720 14.823 -14.735 1.00 85.44 151 ARG A O 1
ATOM 1084 N N . ILE A 1 152 ? -3.155 12.643 -14.447 1.00 78.69 152 ILE A N 1
ATOM 1085 C CA . ILE A 1 152 ? -3.914 12.811 -13.211 1.00 78.69 152 ILE A CA 1
ATOM 1086 C C . ILE A 1 152 ? -2.951 12.863 -12.023 1.00 78.69 152 ILE A C 1
ATOM 1088 O O . ILE A 1 152 ? -2.108 11.986 -11.831 1.00 78.69 152 ILE A O 1
ATOM 1092 N N . GLY A 1 153 ? -3.114 13.891 -11.187 1.00 69.31 153 GLY A N 1
ATOM 1093 C CA . GLY A 1 153 ? -2.379 14.049 -9.930 1.00 69.31 153 GLY A CA 1
ATOM 1094 C C . GLY A 1 153 ? -1.008 14.717 -10.056 1.00 69.31 153 GLY A C 1
ATOM 1095 O O . GLY A 1 153 ? -0.346 14.880 -9.037 1.00 69.31 153 GLY A O 1
ATOM 1096 N N . GLY A 1 154 ? -0.585 15.104 -11.267 1.00 72.62 154 GLY A N 1
ATOM 1097 C CA . GLY A 1 154 ? 0.604 15.936 -11.522 1.00 72.62 154 GLY A CA 1
ATOM 1098 C C . GLY A 1 154 ? 1.958 15.356 -11.084 1.00 72.62 154 GLY A C 1
ATOM 1099 O O . GLY A 1 154 ? 2.983 15.994 -11.294 1.00 72.62 154 GLY A O 1
ATOM 1100 N N . SER A 1 155 ? 1.994 14.164 -10.486 1.00 80.31 155 SER A N 1
ATOM 1101 C CA . SER A 1 155 ? 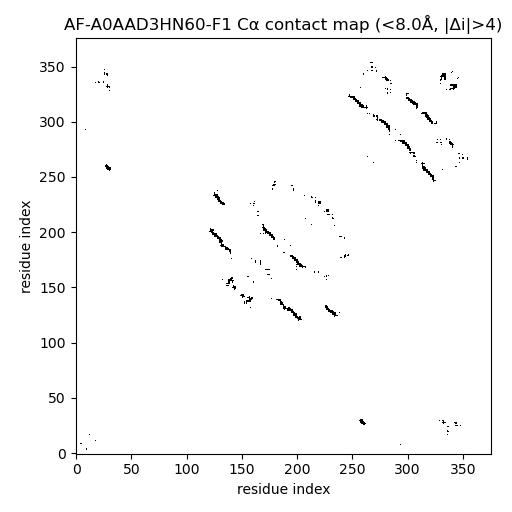3.195 13.568 -9.901 1.00 80.31 155 SER A CA 1
ATOM 1102 C C . SER A 1 155 ? 3.712 12.389 -10.719 1.00 80.31 155 SER A C 1
ATOM 1104 O O . SER A 1 155 ? 2.946 11.675 -11.369 1.00 80.31 155 SER A O 1
ATOM 1106 N N . VAL A 1 156 ? 5.030 12.180 -10.686 1.00 92.06 156 VAL A N 1
ATOM 1107 C CA . VAL A 1 156 ? 5.695 10.995 -11.250 1.00 92.06 156 VAL A CA 1
ATOM 1108 C C . VAL A 1 156 ? 5.252 9.726 -10.512 1.00 92.06 156 VAL A C 1
ATOM 1110 O O . VAL A 1 156 ? 5.020 9.762 -9.302 1.00 92.06 156 VAL A O 1
ATOM 1113 N N . SER A 1 157 ? 5.101 8.611 -11.227 1.00 95.62 157 SER A N 1
ATOM 1114 C CA . SER A 1 157 ? 4.723 7.320 -10.640 1.00 95.62 157 SER A CA 1
ATOM 1115 C C . SER A 1 157 ? 5.928 6.502 -10.172 1.00 95.62 157 SER A C 1
ATOM 1117 O O . SER A 1 157 ? 7.053 6.719 -10.616 1.00 95.62 157 SER A O 1
ATOM 1119 N N . VAL A 1 158 ? 5.690 5.502 -9.315 1.00 97.06 158 VAL A N 1
ATOM 1120 C CA . VAL A 1 158 ? 6.736 4.552 -8.887 1.00 97.06 158 VAL A CA 1
ATOM 1121 C C . VAL A 1 158 ? 7.390 3.866 -10.088 1.00 97.06 158 VAL A C 1
ATOM 1123 O O . VAL A 1 158 ? 8.613 3.762 -10.143 1.00 97.06 158 VAL A O 1
ATOM 1126 N N . GLN A 1 159 ? 6.583 3.426 -11.057 1.00 97.25 159 GLN A N 1
ATOM 1127 C CA . GLN A 1 159 ? 7.071 2.796 -12.282 1.00 97.25 159 GLN A CA 1
ATOM 1128 C C . GLN A 1 159 ? 8.033 3.697 -13.058 1.00 97.25 159 GLN A C 1
ATOM 1130 O O . GLN A 1 159 ? 9.063 3.223 -13.520 1.00 97.25 159 GLN A O 1
ATOM 1135 N N . GLU A 1 160 ? 7.698 4.974 -13.213 1.00 96.19 160 GLU A N 1
ATOM 1136 C CA . GLU A 1 160 ? 8.512 5.917 -13.986 1.00 96.19 160 GLU A CA 1
ATOM 1137 C C . GLU A 1 160 ? 9.837 6.208 -13.303 1.00 96.19 160 GLU A C 1
ATOM 1139 O O . GLU A 1 160 ? 10.869 6.198 -13.963 1.00 96.19 160 GLU A O 1
ATOM 1144 N N . VAL A 1 161 ? 9.825 6.367 -11.976 1.00 96.88 161 VAL A N 1
ATOM 1145 C CA . VAL A 1 161 ? 11.070 6.505 -11.219 1.00 96.88 161 VAL A CA 1
ATOM 1146 C C . VAL A 1 161 ? 11.924 5.245 -11.391 1.00 96.88 161 VAL A C 1
ATOM 1148 O O . VAL A 1 161 ? 13.107 5.347 -11.668 1.00 96.88 161 VAL A O 1
ATOM 1151 N N . LEU A 1 162 ? 11.359 4.036 -11.312 1.00 97.50 162 LEU A N 1
ATOM 1152 C CA . LEU A 1 162 ? 12.136 2.813 -11.569 1.00 97.50 162 LEU A CA 1
ATOM 1153 C C . LEU A 1 162 ? 12.686 2.758 -13.006 1.00 97.50 162 LEU A C 1
ATOM 1155 O O . LEU A 1 162 ? 13.822 2.336 -13.220 1.00 97.50 162 LEU A O 1
ATOM 1159 N N . GLN A 1 163 ? 11.897 3.189 -13.991 1.00 97.12 163 GLN A N 1
ATOM 1160 C CA . GLN A 1 163 ? 12.297 3.229 -15.397 1.00 97.12 163 GLN A CA 1
ATOM 1161 C C . GLN A 1 163 ? 13.453 4.201 -15.648 1.00 97.12 163 GLN A C 1
ATOM 1163 O O . GLN A 1 163 ? 14.392 3.833 -16.349 1.00 97.12 163 GLN A O 1
ATOM 1168 N N . GLU A 1 164 ? 13.422 5.391 -15.050 1.00 96.38 164 GLU A N 1
ATOM 1169 C CA . GLU A 1 164 ? 14.479 6.401 -15.180 1.00 96.38 164 GLU A CA 1
ATOM 1170 C C . GLU A 1 164 ? 15.857 5.837 -14.805 1.00 96.38 164 GLU A C 1
ATOM 1172 O O . GLU A 1 164 ? 16.850 6.100 -15.479 1.00 96.38 164 GLU A O 1
ATOM 1177 N N . TRP A 1 165 ? 15.911 4.982 -13.782 1.00 96.56 165 TRP A N 1
ATOM 1178 C CA . TRP A 1 165 ? 17.155 4.364 -13.325 1.00 96.56 165 TRP A CA 1
ATOM 1179 C C . TRP A 1 165 ? 17.537 3.111 -14.124 1.00 96.56 165 TRP A C 1
ATOM 1181 O O . TRP A 1 165 ? 18.721 2.852 -14.343 1.00 96.56 165 TRP A O 1
ATOM 1191 N N . LEU A 1 166 ? 16.557 2.312 -14.558 1.00 96.69 166 LEU A N 1
ATOM 1192 C CA . LEU A 1 166 ? 16.806 0.980 -15.123 1.00 96.69 166 LEU A CA 1
ATOM 1193 C C . LEU A 1 166 ? 16.886 0.956 -16.652 1.00 96.69 166 LEU A C 1
ATOM 1195 O O . LEU A 1 166 ? 17.706 0.217 -17.197 1.00 96.69 166 LEU A O 1
ATOM 1199 N N . LEU A 1 167 ? 16.089 1.757 -17.365 1.00 96.62 167 LEU A N 1
ATOM 1200 C CA . LEU A 1 167 ? 16.119 1.784 -18.832 1.00 96.62 167 LEU A CA 1
ATOM 1201 C C . LEU A 1 167 ? 17.507 2.160 -19.387 1.00 96.62 167 LEU A C 1
ATOM 1203 O O . LEU A 1 167 ? 17.958 1.474 -20.314 1.00 96.62 167 LEU A O 1
ATOM 1207 N N . PRO A 1 168 ? 18.245 3.141 -18.817 1.00 96.44 168 PRO A N 1
ATOM 1208 C CA . PRO A 1 168 ? 19.578 3.497 -19.300 1.00 96.44 168 PRO A CA 1
ATOM 1209 C C . PRO A 1 168 ? 20.639 2.416 -19.100 1.00 96.44 168 PRO A C 1
ATOM 1211 O O . PRO A 1 168 ? 21.676 2.496 -19.748 1.00 96.44 168 PRO A O 1
ATOM 1214 N N . LEU A 1 169 ? 20.421 1.403 -18.252 1.00 95.56 169 LEU A N 1
ATOM 1215 C CA . LEU A 1 169 ? 21.349 0.269 -18.138 1.00 95.56 169 LEU A CA 1
ATOM 1216 C C . LEU A 1 169 ? 21.214 -0.696 -19.318 1.00 95.56 169 LEU A C 1
ATOM 1218 O O . LEU A 1 169 ? 22.208 -1.210 -19.825 1.00 95.56 169 LEU A O 1
ATOM 1222 N N . TYR A 1 170 ? 19.985 -0.903 -19.787 1.00 95.12 170 TYR A N 1
ATOM 1223 C CA . TYR A 1 170 ? 19.669 -1.866 -20.843 1.00 95.12 170 TYR A CA 1
ATOM 1224 C C . TYR A 1 170 ? 19.531 -1.219 -22.228 1.00 95.12 170 TYR A C 1
ATOM 1226 O O . TYR A 1 170 ? 19.549 -1.913 -23.244 1.00 95.12 170 TYR A O 1
ATOM 1234 N N . GLY A 1 171 ? 19.446 0.115 -22.293 1.00 94.56 171 GLY A N 1
ATOM 1235 C CA . GLY A 1 171 ? 19.152 0.840 -23.532 1.00 94.56 171 GLY A CA 1
ATOM 1236 C C . GLY A 1 171 ? 17.737 0.554 -24.035 1.00 94.56 171 GLY A C 1
ATOM 1237 O O . GLY A 1 171 ? 17.546 0.354 -25.224 1.00 94.56 171 GLY A O 1
ATOM 1238 N N . CYS A 1 172 ? 16.765 0.450 -23.130 1.00 94.06 172 CYS A N 1
ATOM 1239 C CA . CYS A 1 172 ? 15.374 0.151 -23.472 1.00 94.06 172 CYS A CA 1
ATOM 1240 C C . CYS A 1 172 ? 14.574 1.427 -23.749 1.00 94.06 172 CYS A C 1
ATOM 1242 O O . CYS A 1 172 ? 14.763 2.433 -23.070 1.00 94.06 172 CYS A O 1
ATOM 1244 N N . ALA A 1 173 ? 13.613 1.355 -24.674 1.00 85.81 173 ALA A N 1
ATOM 1245 C CA . ALA A 1 173 ? 12.684 2.458 -24.946 1.00 85.81 173 ALA A CA 1
ATOM 1246 C C . ALA A 1 1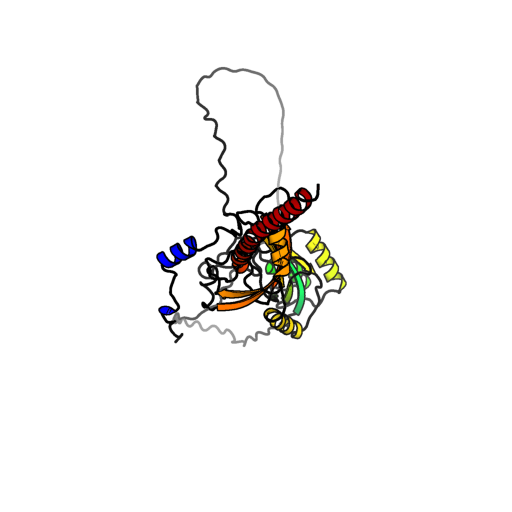73 ? 11.547 2.558 -23.912 1.00 85.81 173 ALA A C 1
ATOM 1248 O O . ALA A 1 173 ? 10.931 3.607 -23.754 1.00 85.81 173 ALA A O 1
ATOM 1249 N N . GLY A 1 174 ? 11.249 1.466 -23.208 1.00 92.94 174 GLY A N 1
ATOM 1250 C CA . GLY A 1 174 ? 10.170 1.429 -22.233 1.00 92.94 174 GLY A CA 1
ATOM 1251 C C . GLY A 1 174 ? 10.145 0.136 -21.434 1.00 92.94 174 GLY A C 1
ATOM 1252 O O . GLY A 1 174 ? 10.912 -0.799 -21.686 1.00 92.94 174 GLY A O 1
ATOM 1253 N N . ALA A 1 175 ? 9.250 0.089 -20.452 1.00 95.50 175 ALA A N 1
ATOM 1254 C CA . ALA A 1 175 ? 9.030 -1.103 -19.651 1.00 95.50 175 ALA A CA 1
ATOM 1255 C C . ALA A 1 175 ? 7.589 -1.221 -19.159 1.00 95.50 175 ALA A C 1
ATOM 1257 O O . ALA A 1 175 ? 6.891 -0.219 -18.991 1.00 95.50 175 ALA A O 1
ATOM 1258 N N . LYS A 1 176 ? 7.172 -2.447 -18.852 1.00 94.88 176 LYS A N 1
ATOM 1259 C CA . LYS A 1 176 ? 5.907 -2.739 -18.170 1.00 94.88 176 LYS A CA 1
ATOM 1260 C C . LYS A 1 176 ? 6.194 -3.239 -16.764 1.00 94.88 176 LYS A C 1
ATOM 1262 O O . LYS A 1 176 ? 7.041 -4.106 -16.583 1.00 94.88 176 LYS A O 1
ATOM 1267 N N . MET A 1 177 ? 5.496 -2.704 -15.769 1.00 95.12 177 MET A N 1
ATOM 1268 C CA . MET A 1 177 ? 5.662 -3.130 -14.382 1.00 95.12 177 MET A CA 1
ATOM 1269 C C . MET A 1 177 ? 4.491 -4.010 -13.949 1.00 95.12 177 MET A C 1
ATOM 1271 O O . MET A 1 177 ? 3.332 -3.620 -14.071 1.00 95.12 177 MET A O 1
ATOM 1275 N N . VAL A 1 178 ? 4.807 -5.182 -13.407 1.00 92.50 178 VAL A N 1
ATOM 1276 C CA . VAL A 1 178 ? 3.863 -6.098 -12.761 1.00 92.50 178 VAL A CA 1
ATOM 1277 C C . VAL A 1 178 ? 4.198 -6.147 -11.277 1.00 92.50 178 VAL A C 1
ATOM 1279 O O . VAL A 1 178 ? 5.359 -6.295 -10.904 1.00 92.50 178 VAL A O 1
ATOM 1282 N N . THR A 1 179 ? 3.201 -6.004 -10.411 1.00 91.25 179 THR A N 1
ATOM 1283 C CA . THR A 1 179 ? 3.396 -5.867 -8.962 1.00 91.25 179 THR A CA 1
ATOM 1284 C C . THR A 1 179 ? 2.569 -6.882 -8.188 1.00 91.25 179 THR A C 1
ATOM 1286 O O . THR A 1 179 ? 1.518 -7.322 -8.645 1.00 91.25 179 THR A O 1
ATOM 1289 N N . GLY A 1 180 ? 3.033 -7.246 -6.988 1.00 82.00 180 GLY A N 1
ATOM 1290 C CA . GLY A 1 180 ? 2.275 -8.092 -6.057 1.00 82.00 180 GLY A CA 1
ATOM 1291 C C . GLY A 1 180 ? 1.207 -7.279 -5.335 1.00 82.00 180 GLY A C 1
ATOM 1292 O O . GLY A 1 180 ? 1.317 -7.038 -4.129 1.00 82.00 180 GLY A O 1
ATOM 1293 N N . GLY A 1 181 ? 0.232 -6.769 -6.083 1.00 86.62 181 GLY A N 1
ATOM 1294 C CA . GLY A 1 181 ? -0.799 -5.837 -5.636 1.00 86.62 181 GLY A CA 1
ATOM 1295 C C . GLY A 1 181 ? -0.411 -4.360 -5.685 1.00 86.62 181 GLY A C 1
ATOM 1296 O O . GLY A 1 181 ? 0.663 -3.968 -6.138 1.00 86.62 181 GLY A O 1
ATOM 1297 N N . ARG A 1 182 ? -1.310 -3.508 -5.184 1.00 91.25 182 ARG A N 1
ATOM 1298 C CA . ARG A 1 182 ? -1.226 -2.051 -5.333 1.00 91.25 182 ARG A CA 1
ATOM 1299 C C . ARG A 1 182 ? -1.627 -1.306 -4.065 1.00 91.25 182 ARG A C 1
ATOM 1301 O O . ARG A 1 182 ? -2.546 -1.709 -3.358 1.00 91.25 182 ARG A O 1
ATOM 1308 N N . GLU A 1 183 ? -0.957 -0.191 -3.809 1.00 92.31 183 GLU A N 1
ATOM 1309 C CA . GLU A 1 183 ? -1.334 0.814 -2.816 1.00 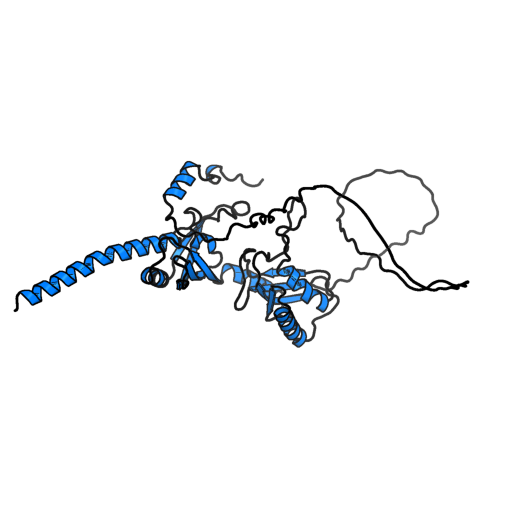92.31 183 GLU A CA 1
ATOM 1310 C C . GLU A 1 183 ? -1.958 2.064 -3.454 1.00 92.31 183 GLU A C 1
ATOM 1312 O O . GLU A 1 183 ? -1.768 2.357 -4.638 1.00 92.31 183 GLU A O 1
ATOM 1317 N N . ASP A 1 184 ? -2.706 2.823 -2.655 1.00 92.31 184 ASP A N 1
ATOM 1318 C CA . ASP A 1 184 ? -3.224 4.123 -3.078 1.00 92.31 184 ASP A CA 1
ATOM 1319 C C . ASP A 1 184 ? -2.102 5.173 -3.177 1.00 92.31 184 ASP A C 1
ATOM 1321 O O . ASP A 1 184 ? -1.030 5.047 -2.578 1.00 92.31 184 ASP A O 1
ATOM 1325 N N . ALA A 1 185 ? -2.350 6.244 -3.936 1.00 91.19 185 ALA A N 1
ATOM 1326 C CA . ALA A 1 185 ? -1.358 7.290 -4.177 1.00 91.19 185 ALA A CA 1
ATOM 1327 C C . ALA A 1 185 ? -0.883 7.962 -2.876 1.00 91.19 185 ALA A C 1
ATOM 1329 O O . ALA A 1 185 ? 0.301 8.256 -2.728 1.00 91.19 185 ALA A O 1
ATOM 1330 N N . ASP A 1 186 ? -1.772 8.127 -1.901 1.00 91.06 186 ASP A N 1
ATOM 1331 C CA . ASP A 1 186 ? -1.517 8.708 -0.581 1.00 91.06 186 ASP A CA 1
ATOM 1332 C C . ASP A 1 186 ? -0.869 7.735 0.425 1.00 91.06 186 ASP A C 1
ATOM 1334 O O . ASP A 1 186 ? -0.504 8.149 1.525 1.00 91.06 186 ASP A O 1
ATOM 1338 N N . VAL A 1 187 ? -0.683 6.459 0.073 1.00 94.50 187 VAL A N 1
ATOM 1339 C CA . VAL A 1 187 ? -0.102 5.426 0.946 1.00 94.50 187 VAL A CA 1
ATOM 1340 C C . VAL A 1 187 ? 1.380 5.221 0.629 1.00 94.50 187 VAL A C 1
ATOM 1342 O O . VAL A 1 187 ? 1.761 5.104 -0.533 1.00 94.50 187 VAL A O 1
ATOM 1345 N N . ARG A 1 188 ? 2.222 5.158 1.667 1.00 95.25 188 ARG A N 1
ATOM 1346 C CA . ARG A 1 188 ? 3.643 4.788 1.547 1.00 95.25 188 ARG A CA 1
ATOM 1347 C C . ARG A 1 188 ? 3.812 3.268 1.583 1.00 95.25 188 ARG A C 1
ATOM 1349 O O . ARG A 1 188 ? 3.056 2.597 2.280 1.00 95.25 188 ARG A O 1
ATOM 1356 N N . MET A 1 189 ? 4.842 2.759 0.910 1.00 94.62 189 MET A N 1
ATOM 1357 C CA . MET A 1 189 ? 5.283 1.360 0.995 1.00 94.62 189 MET A CA 1
ATOM 1358 C C . MET A 1 189 ? 6.666 1.319 1.632 1.00 94.62 189 MET A C 1
ATOM 1360 O O . MET A 1 189 ? 7.612 1.856 1.064 1.00 94.62 189 MET A O 1
ATOM 1364 N N . LEU A 1 190 ? 6.762 0.724 2.817 1.00 91.56 190 LEU A N 1
ATOM 1365 C CA . LEU A 1 190 ? 7.960 0.740 3.661 1.00 91.56 190 LEU A CA 1
ATOM 1366 C C . LEU A 1 190 ? 8.431 -0.694 3.966 1.00 91.56 190 LEU A C 1
ATOM 1368 O O . LEU A 1 190 ? 7.936 -1.660 3.380 1.00 91.56 190 LEU A O 1
ATOM 1372 N N . GLY A 1 191 ? 9.370 -0.833 4.905 1.00 89.31 191 GLY A N 1
ATOM 1373 C CA . GLY A 1 191 ? 9.920 -2.123 5.320 1.00 89.31 191 GLY A CA 1
ATOM 1374 C C . GLY A 1 191 ? 10.712 -2.773 4.190 1.00 89.31 191 GLY A C 1
ATOM 1375 O O . GLY A 1 191 ? 11.466 -2.096 3.499 1.00 89.31 191 GLY A O 1
ATOM 1376 N N . ALA A 1 192 ? 10.489 -4.068 3.962 1.00 84.50 192 ALA A N 1
ATOM 1377 C CA . ALA A 1 192 ? 11.105 -4.802 2.854 1.00 84.50 192 ALA A CA 1
ATOM 1378 C C . ALA A 1 192 ? 10.566 -4.399 1.464 1.00 84.50 192 ALA A C 1
ATOM 1380 O O . ALA A 1 192 ? 10.969 -4.977 0.458 1.00 84.50 192 ALA A O 1
ATOM 1381 N N . GLY A 1 193 ? 9.597 -3.482 1.384 1.00 88.94 193 GLY A N 1
ATOM 1382 C CA . GLY A 1 193 ? 9.017 -3.031 0.122 1.00 88.94 193 GLY A CA 1
ATOM 1383 C C . GLY A 1 193 ? 8.073 -4.039 -0.538 1.00 88.94 193 GLY A C 1
ATOM 1384 O O . GLY A 1 193 ? 7.845 -5.151 -0.044 1.00 88.94 193 GLY A O 1
ATOM 1385 N N . ARG A 1 194 ? 7.493 -3.638 -1.673 1.00 91.38 194 ARG A N 1
ATOM 1386 C CA . ARG A 1 194 ? 6.575 -4.454 -2.477 1.00 91.38 194 ARG A CA 1
ATOM 1387 C C . ARG A 1 194 ? 7.327 -5.169 -3.603 1.00 91.38 194 ARG A C 1
ATOM 1389 O O . ARG A 1 194 ? 8.040 -4.491 -4.339 1.00 91.38 194 ARG A O 1
ATOM 1396 N N . PRO A 1 195 ? 7.122 -6.485 -3.805 1.00 91.94 195 PRO A N 1
ATOM 1397 C CA . PRO A 1 195 ? 7.698 -7.189 -4.943 1.00 91.94 195 PRO A CA 1
ATOM 1398 C C . PRO A 1 195 ? 7.124 -6.687 -6.274 1.00 91.94 195 PRO A C 1
ATOM 1400 O O . PRO A 1 195 ? 5.909 -6.490 -6.409 1.00 91.94 195 PRO A O 1
ATOM 1403 N N . PHE A 1 196 ? 8.003 -6.526 -7.256 1.00 93.94 196 PHE A N 1
ATOM 1404 C CA . PHE A 1 196 ? 7.666 -6.182 -8.630 1.00 93.94 196 PHE A CA 1
ATOM 1405 C C . PHE A 1 196 ? 8.547 -6.953 -9.618 1.00 93.94 196 PHE A C 1
ATOM 1407 O O . PHE A 1 196 ? 9.647 -7.388 -9.280 1.00 93.94 196 PHE A O 1
ATOM 1414 N N . VAL A 1 197 ? 8.053 -7.089 -10.845 1.00 95.31 197 VAL A N 1
ATOM 1415 C CA . VAL A 1 197 ? 8.833 -7.452 -12.028 1.00 95.31 197 VAL A CA 1
ATOM 1416 C C . VAL A 1 197 ? 8.676 -6.333 -13.045 1.00 95.31 197 VAL A C 1
ATOM 1418 O O . VAL A 1 197 ? 7.562 -5.900 -13.343 1.00 95.31 197 VAL A O 1
ATOM 1421 N N . LEU A 1 198 ? 9.802 -5.863 -13.566 1.00 95.94 198 LEU A N 1
ATOM 1422 C CA . LEU A 1 198 ? 9.873 -4.904 -14.650 1.00 95.94 198 LEU A CA 1
ATOM 1423 C C . LEU A 1 198 ? 10.252 -5.646 -15.935 1.00 95.94 198 LEU A C 1
ATOM 1425 O O . LEU A 1 198 ? 11.346 -6.195 -16.053 1.00 95.94 198 LEU A O 1
ATOM 1429 N N . GLU A 1 199 ? 9.324 -5.680 -16.883 1.00 96.12 199 GLU A N 1
ATOM 1430 C CA . GLU A 1 199 ? 9.522 -6.214 -18.225 1.00 96.12 199 GLU A CA 1
ATOM 1431 C C . GLU A 1 199 ? 10.099 -5.112 -19.114 1.00 96.12 199 GLU A C 1
ATOM 1433 O O . GLU A 1 199 ? 9.391 -4.202 -19.549 1.00 96.12 199 GLU A O 1
ATOM 1438 N N . LEU A 1 200 ? 11.404 -5.189 -19.346 1.00 95.81 200 LEU A N 1
ATOM 1439 C CA . LEU A 1 200 ? 12.184 -4.253 -20.141 1.00 95.81 200 LEU A CA 1
ATOM 1440 C C . LEU A 1 200 ? 12.003 -4.563 -21.629 1.00 95.81 200 LEU A C 1
ATOM 1442 O O . LEU A 1 200 ? 12.335 -5.656 -22.093 1.00 95.81 200 LEU A O 1
ATOM 1446 N N . GLN A 1 201 ? 11.467 -3.604 -22.381 1.00 94.94 201 GLN A N 1
ATOM 1447 C CA . GLN A 1 201 ? 11.088 -3.806 -23.776 1.00 94.94 201 GLN A CA 1
ATOM 1448 C C . GLN A 1 201 ? 12.224 -3.436 -24.728 1.00 94.94 201 GLN A C 1
ATOM 1450 O O . GLN A 1 201 ? 12.895 -2.422 -24.534 1.00 94.94 201 GLN A O 1
ATOM 1455 N N . ALA A 1 202 ? 12.398 -4.252 -25.775 1.00 92.38 202 ALA A N 1
ATOM 1456 C CA . ALA A 1 202 ? 13.392 -4.060 -26.834 1.00 92.38 202 ALA A CA 1
ATOM 1457 C C . ALA A 1 202 ? 14.787 -3.652 -26.301 1.00 92.38 202 ALA A C 1
ATOM 1459 O O . ALA A 1 202 ? 15.295 -2.593 -26.670 1.00 92.38 202 ALA A O 1
ATOM 1460 N N . PRO A 1 203 ? 15.398 -4.446 -25.400 1.00 94.75 203 PRO A N 1
ATOM 1461 C CA . PRO A 1 203 ? 16.708 -4.118 -24.854 1.00 94.75 203 PRO A CA 1
ATOM 1462 C C . PRO A 1 203 ? 17.771 -4.082 -25.949 1.00 94.75 203 PRO A C 1
ATOM 1464 O O . PRO A 1 203 ? 17.806 -4.946 -26.826 1.00 94.75 203 PRO A O 1
ATOM 1467 N N . LEU A 1 204 ? 18.667 -3.101 -25.872 1.00 93.75 204 LEU A N 1
ATOM 1468 C CA . LEU A 1 204 ? 19.832 -3.004 -26.753 1.00 93.75 204 LEU A CA 1
ATOM 1469 C C . LEU A 1 204 ? 21.055 -3.706 -26.146 1.00 93.75 204 LEU A C 1
ATOM 1471 O O . LEU A 1 204 ? 21.922 -4.180 -26.879 1.00 93.75 204 LEU A O 1
ATOM 1475 N N . ARG A 1 205 ? 21.100 -3.822 -24.812 1.00 93.50 205 ARG A N 1
ATOM 1476 C CA . ARG A 1 205 ? 22.170 -4.462 -24.033 1.00 93.50 205 ARG A CA 1
ATOM 1477 C C . ARG A 1 205 ? 21.646 -5.637 -23.206 1.00 93.50 205 ARG A C 1
ATOM 1479 O O . ARG A 1 205 ? 20.475 -5.681 -22.838 1.00 93.50 205 ARG A O 1
ATOM 1486 N N . GLY A 1 206 ? 22.533 -6.594 -22.933 1.00 91.06 206 GLY A N 1
ATOM 1487 C CA . GLY A 1 206 ? 22.272 -7.713 -22.023 1.00 91.06 206 GLY A CA 1
ATOM 1488 C C . GLY A 1 206 ? 22.345 -7.304 -20.549 1.00 91.06 206 GLY A C 1
ATOM 1489 O O . GLY A 1 206 ? 22.373 -6.120 -20.217 1.00 91.06 206 GLY A O 1
ATOM 1490 N N . HIS A 1 207 ? 22.389 -8.294 -19.657 1.00 92.12 207 HIS A N 1
ATOM 1491 C CA . HIS A 1 207 ? 22.511 -8.034 -18.226 1.00 92.12 207 HIS A CA 1
ATOM 1492 C C . HIS A 1 207 ? 23.850 -7.369 -17.878 1.00 92.12 207 HIS A C 1
ATOM 1494 O O . HIS A 1 207 ? 24.895 -7.836 -18.337 1.00 92.12 207 HIS A O 1
ATOM 1500 N N . PRO A 1 208 ? 23.841 -6.309 -17.050 1.00 92.06 208 PRO A N 1
ATOM 1501 C CA . PRO A 1 208 ? 25.070 -5.760 -16.504 1.00 92.06 208 PRO A CA 1
ATOM 1502 C C . PRO A 1 208 ? 25.678 -6.725 -15.468 1.00 92.06 208 PRO A C 1
ATOM 1504 O O . PRO A 1 208 ? 24.982 -7.614 -14.967 1.00 92.06 208 PRO A O 1
ATOM 1507 N N . PRO A 1 209 ? 26.951 -6.529 -15.078 1.00 90.81 209 PRO A N 1
ATOM 1508 C CA . PRO A 1 209 ? 27.554 -7.269 -13.972 1.00 90.81 209 PRO A CA 1
ATOM 1509 C C . PRO A 1 209 ? 26.734 -7.109 -12.686 1.00 90.81 209 PRO A C 1
ATOM 1511 O O . PRO A 1 209 ? 26.262 -6.005 -12.404 1.00 90.81 209 PRO A O 1
ATOM 1514 N N . SER A 1 210 ? 26.614 -8.165 -11.877 1.00 81.88 210 SER A N 1
ATOM 1515 C CA . SER A 1 210 ? 25.710 -8.208 -10.713 1.00 81.88 210 SER A CA 1
ATOM 1516 C C . SER A 1 210 ? 25.927 -7.078 -9.699 1.00 81.88 210 SER A C 1
ATOM 1518 O O . SER A 1 210 ? 24.971 -6.574 -9.115 1.00 81.88 210 SER A O 1
ATOM 1520 N N . ASP A 1 211 ? 27.167 -6.622 -9.523 1.00 93.25 211 ASP A N 1
ATOM 1521 C CA . ASP A 1 211 ? 27.510 -5.521 -8.612 1.00 93.25 211 ASP A CA 1
ATOM 1522 C C . ASP A 1 211 ? 26.953 -4.152 -9.065 1.00 93.25 211 ASP A C 1
ATOM 1524 O O . ASP A 1 211 ? 26.783 -3.225 -8.273 1.00 93.25 211 ASP A O 1
ATOM 1528 N N . THR A 1 212 ? 26.586 -4.028 -10.343 1.00 95.62 212 THR A N 1
ATOM 1529 C CA . THR A 1 212 ? 25.936 -2.830 -10.894 1.00 95.62 212 THR A CA 1
ATOM 1530 C C . THR A 1 212 ? 24.580 -2.580 -10.248 1.00 95.62 212 THR A C 1
ATOM 1532 O O . THR A 1 212 ? 24.248 -1.427 -9.976 1.00 95.62 212 THR A O 1
ATOM 1535 N N . PHE A 1 213 ? 23.813 -3.637 -9.962 1.00 93.62 213 PHE A N 1
ATOM 1536 C CA . PHE A 1 213 ? 22.514 -3.498 -9.305 1.00 93.62 213 PHE A CA 1
ATOM 1537 C C . PHE A 1 213 ? 22.667 -2.951 -7.893 1.00 93.62 213 PHE A C 1
ATOM 1539 O O . PHE A 1 213 ? 22.013 -1.971 -7.559 1.00 93.62 213 PHE A O 1
ATOM 1546 N N . ARG A 1 214 ? 23.604 -3.493 -7.111 1.00 93.94 214 ARG A N 1
ATOM 1547 C CA . ARG A 1 214 ? 23.863 -3.040 -5.739 1.00 93.94 214 ARG A CA 1
ATOM 1548 C C . ARG A 1 214 ? 24.242 -1.558 -5.685 1.00 93.94 214 ARG A C 1
ATOM 1550 O O . ARG A 1 214 ? 23.685 -0.806 -4.889 1.00 93.94 214 ARG A O 1
ATOM 1557 N N . ARG A 1 215 ? 25.138 -1.114 -6.575 1.00 96.38 215 ARG A N 1
ATOM 1558 C CA . ARG A 1 215 ? 25.492 0.311 -6.699 1.00 96.38 215 ARG A CA 1
ATOM 1559 C C . ARG A 1 215 ? 24.304 1.177 -7.113 1.00 96.38 215 ARG A C 1
ATOM 1561 O O . ARG A 1 215 ? 24.160 2.290 -6.615 1.00 96.38 215 ARG A O 1
ATOM 1568 N N . LEU A 1 216 ? 23.465 0.697 -8.033 1.00 96.56 216 LEU A N 1
ATOM 1569 C CA . LEU A 1 216 ? 22.269 1.424 -8.459 1.00 96.56 216 LEU A CA 1
ATOM 1570 C C . LEU A 1 216 ? 21.277 1.584 -7.303 1.00 96.56 216 LEU A C 1
ATOM 1572 O O . LEU A 1 216 ? 20.769 2.681 -7.099 1.00 96.56 216 LEU A O 1
ATOM 1576 N N . GLU A 1 217 ? 21.035 0.524 -6.532 1.00 94.94 217 GLU A N 1
ATOM 1577 C CA . GLU A 1 217 ? 20.150 0.543 -5.362 1.00 94.94 217 GLU A CA 1
ATOM 1578 C C . GLU A 1 217 ? 20.616 1.566 -4.317 1.00 94.94 217 GLU A C 1
ATOM 1580 O O . GLU A 1 217 ? 19.806 2.355 -3.824 1.00 94.94 217 GLU A O 1
ATOM 1585 N N . GLN A 1 218 ? 21.924 1.607 -4.032 1.00 95.88 218 GLN A N 1
ATOM 1586 C CA . GLN A 1 218 ? 22.530 2.590 -3.125 1.00 95.88 218 GLN A CA 1
ATOM 1587 C C . GLN A 1 218 ? 22.348 4.023 -3.636 1.00 95.88 218 GLN A C 1
ATOM 1589 O O . GLN A 1 218 ? 21.783 4.861 -2.933 1.00 95.88 218 GLN A O 1
ATOM 1594 N N . ARG A 1 219 ? 22.717 4.291 -4.894 1.00 97.12 219 ARG A N 1
ATOM 1595 C CA . ARG A 1 219 ? 22.561 5.623 -5.503 1.00 97.12 219 ARG A CA 1
ATOM 1596 C C . ARG A 1 219 ? 21.103 6.081 -5.539 1.00 97.12 219 ARG A C 1
ATOM 1598 O O . ARG A 1 219 ? 20.811 7.255 -5.318 1.00 97.12 219 ARG A O 1
ATOM 1605 N N . MET A 1 220 ? 20.176 5.163 -5.805 1.00 95.56 220 MET A N 1
ATOM 1606 C CA . MET A 1 220 ? 18.746 5.458 -5.812 1.00 95.56 220 MET A CA 1
ATOM 1607 C C . MET A 1 220 ? 18.266 5.862 -4.414 1.00 95.56 220 MET A C 1
ATOM 1609 O O . MET A 1 220 ? 17.556 6.860 -4.278 1.00 95.56 220 MET A O 1
ATOM 1613 N N . LEU A 1 221 ? 18.694 5.143 -3.372 1.00 90.81 221 LEU A N 1
ATOM 1614 C CA . LEU A 1 221 ? 18.386 5.483 -1.983 1.00 90.81 221 LEU A CA 1
ATOM 1615 C C . LEU A 1 221 ? 18.943 6.865 -1.594 1.00 90.81 221 LEU A C 1
ATOM 1617 O O . LEU A 1 221 ? 18.219 7.678 -1.017 1.00 90.81 221 LEU A O 1
ATOM 1621 N N . GLU A 1 222 ? 20.194 7.150 -1.957 1.00 95.69 222 GLU A N 1
ATOM 1622 C CA . GLU A 1 222 ? 20.882 8.418 -1.675 1.00 95.69 222 GLU A CA 1
ATOM 1623 C C . GLU A 1 222 ? 20.255 9.614 -2.400 1.00 95.69 222 GLU A C 1
ATOM 1625 O O . GLU A 1 222 ? 20.172 10.704 -1.835 1.00 95.69 222 GLU A O 1
ATOM 1630 N N . SER A 1 223 ? 19.741 9.407 -3.618 1.00 95.56 223 SER A N 1
ATOM 1631 C CA . SER A 1 223 ? 19.103 10.463 -4.417 1.00 95.56 223 SER A CA 1
ATOM 1632 C C . SER A 1 223 ? 17.847 11.056 -3.771 1.00 95.56 223 SER A C 1
ATOM 1634 O O . SER A 1 223 ? 17.400 12.137 -4.153 1.00 95.56 223 SER A O 1
ATOM 1636 N N . LYS A 1 224 ? 17.224 10.335 -2.825 1.00 91.81 224 LYS A N 1
ATOM 1637 C CA . LYS A 1 224 ? 15.950 10.714 -2.190 1.00 91.81 224 LYS A CA 1
ATOM 1638 C C . LYS A 1 224 ? 14.841 11.033 -3.209 1.00 91.81 224 LYS A C 1
ATOM 1640 O O . LYS A 1 224 ? 13.911 11.787 -2.899 1.00 91.81 224 LYS A O 1
ATOM 1645 N N . CYS A 1 225 ? 14.868 10.409 -4.393 1.00 91.94 225 CYS A N 1
ATOM 1646 C CA . CYS A 1 225 ? 13.869 10.582 -5.461 1.00 91.94 225 CYS A CA 1
ATOM 1647 C C . CYS A 1 225 ? 12.444 10.128 -5.069 1.00 91.94 225 CYS A C 1
ATOM 1649 O O . CYS A 1 225 ? 11.476 10.386 -5.780 1.00 91.94 225 CYS A O 1
ATOM 1651 N N . GLY A 1 226 ? 12.278 9.520 -3.889 1.00 93.31 226 GLY A N 1
ATOM 1652 C CA . GLY A 1 226 ? 10.984 9.144 -3.317 1.00 93.31 226 GLY A CA 1
ATOM 1653 C C . GLY A 1 226 ? 10.609 7.681 -3.519 1.00 93.31 226 GLY A C 1
ATOM 1654 O O . GLY A 1 226 ? 9.614 7.233 -2.943 1.00 93.31 226 GLY A O 1
ATOM 1655 N N . VAL A 1 227 ? 11.425 6.941 -4.266 1.00 96.50 227 VAL A N 1
ATOM 1656 C CA . VAL A 1 227 ? 11.356 5.491 -4.436 1.00 96.50 227 VAL A CA 1
ATOM 1657 C C . VAL A 1 227 ? 12.745 4.923 -4.160 1.00 96.50 227 VAL A C 1
ATOM 1659 O O . VAL A 1 227 ? 13.743 5.572 -4.453 1.00 96.50 227 VAL A O 1
ATOM 1662 N N . SER A 1 228 ? 12.822 3.718 -3.612 1.00 95.75 228 SER A N 1
ATOM 1663 C CA . SER A 1 228 ? 14.051 2.922 -3.627 1.00 95.75 228 SER A CA 1
ATOM 1664 C C . SER A 1 228 ? 13.744 1.511 -4.109 1.00 95.75 228 SER A C 1
ATOM 1666 O O . SER A 1 228 ? 12.628 1.023 -3.920 1.00 95.75 228 SER A O 1
ATOM 1668 N N . ALA A 1 229 ? 14.723 0.870 -4.742 1.00 95.19 229 ALA A N 1
ATOM 1669 C CA . ALA A 1 229 ? 14.670 -0.526 -5.154 1.00 95.19 229 ALA A CA 1
ATOM 1670 C C . ALA A 1 229 ? 15.678 -1.349 -4.346 1.00 95.19 229 ALA A C 1
ATOM 1672 O O . ALA A 1 229 ? 16.703 -0.824 -3.915 1.00 95.19 229 ALA A O 1
ATOM 1673 N N . GLN A 1 230 ? 15.360 -2.621 -4.119 1.00 92.25 230 GLN A N 1
ATOM 1674 C CA . GLN A 1 230 ? 16.202 -3.580 -3.406 1.00 92.25 230 GLN A CA 1
ATOM 1675 C C . GLN A 1 230 ? 16.030 -4.983 -3.994 1.00 92.25 230 GLN A C 1
ATOM 1677 O O . GLN A 1 230 ? 14.924 -5.360 -4.401 1.00 92.25 230 GLN A O 1
ATOM 1682 N N . GLY A 1 231 ? 17.099 -5.777 -3.976 1.00 91.00 231 GLY A N 1
ATOM 1683 C CA . GLY A 1 231 ? 17.088 -7.155 -4.464 1.00 91.00 231 GLY A CA 1
ATOM 1684 C C . GLY A 1 231 ? 16.870 -7.261 -5.975 1.00 91.00 231 GLY A C 1
ATOM 1685 O O . GLY A 1 231 ? 16.244 -8.221 -6.433 1.00 91.00 231 GLY A O 1
ATOM 1686 N N . LEU A 1 232 ? 17.334 -6.270 -6.740 1.00 93.94 232 LEU A N 1
ATOM 1687 C CA . LEU A 1 232 ? 17.260 -6.265 -8.195 1.00 93.94 232 LEU A CA 1
ATOM 1688 C C . LEU A 1 232 ? 18.010 -7.470 -8.765 1.00 93.94 232 LEU A C 1
ATOM 1690 O O . LEU A 1 232 ? 19.214 -7.633 -8.566 1.00 93.94 23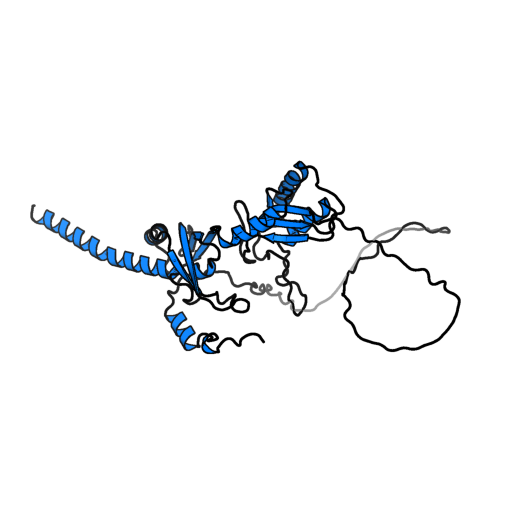2 LEU A O 1
ATOM 1694 N N . SER A 1 233 ? 17.287 -8.324 -9.482 1.00 90.38 233 SER A N 1
ATOM 1695 C CA . SER A 1 233 ? 17.835 -9.562 -10.032 1.00 90.38 233 SER A CA 1
ATOM 1696 C C . SER A 1 233 ? 17.136 -9.964 -11.332 1.00 90.38 233 SER A C 1
ATOM 1698 O O . SER A 1 233 ? 15.916 -9.807 -11.458 1.00 90.38 233 SER A O 1
ATOM 1700 N N . PRO A 1 234 ? 17.881 -10.475 -12.331 1.00 92.00 234 PRO A N 1
ATOM 1701 C CA . PRO A 1 234 ? 17.286 -11.120 -13.495 1.00 92.00 234 PRO A CA 1
ATOM 1702 C C . PRO A 1 234 ? 16.344 -12.244 -13.070 1.00 92.00 234 PRO A C 1
ATOM 1704 O O . PRO A 1 234 ? 16.643 -12.989 -12.137 1.00 92.00 234 PRO A O 1
ATOM 1707 N N . CYS A 1 235 ? 15.215 -12.385 -13.755 1.00 90.69 235 CYS A N 1
ATOM 1708 C CA . CYS A 1 235 ? 14.245 -13.426 -13.434 1.00 90.69 235 CYS A CA 1
ATOM 1709 C C . CYS A 1 235 ? 13.620 -14.045 -14.688 1.00 90.69 235 CYS A C 1
ATOM 1711 O O . CYS A 1 235 ? 13.718 -13.513 -15.792 1.00 90.69 235 CYS A O 1
ATOM 1713 N N . GLY A 1 236 ? 12.985 -15.204 -14.510 1.00 85.19 236 GLY A N 1
ATOM 1714 C CA . GLY A 1 236 ? 12.195 -15.867 -15.544 1.00 85.19 236 GLY A CA 1
ATOM 1715 C C . GLY A 1 236 ? 10.703 -15.558 -15.423 1.00 85.19 236 GLY A C 1
ATOM 1716 O O . GLY A 1 236 ? 10.250 -14.911 -14.479 1.00 85.19 236 GLY A O 1
ATOM 1717 N N . ARG A 1 237 ? 9.909 -16.090 -16.359 1.00 86.12 237 ARG A N 1
ATOM 1718 C CA . ARG A 1 237 ? 8.442 -15.937 -16.348 1.00 86.12 237 ARG A CA 1
ATOM 1719 C C . ARG A 1 237 ? 7.787 -16.485 -15.075 1.00 86.12 237 ARG A C 1
ATOM 1721 O O . ARG A 1 237 ? 6.810 -15.905 -14.621 1.00 86.12 237 ARG A O 1
ATOM 1728 N N . SER A 1 238 ? 8.374 -17.504 -14.447 1.00 82.06 238 SER A N 1
ATOM 1729 C CA . SER A 1 238 ? 7.901 -18.057 -13.169 1.00 82.06 238 SER A CA 1
ATOM 1730 C C . SER A 1 238 ? 7.785 -17.007 -12.055 1.00 82.06 238 SER A C 1
ATOM 1732 O O . SER A 1 238 ? 6.908 -17.110 -11.200 1.00 82.06 238 SER A O 1
ATOM 1734 N N . ALA A 1 239 ? 8.615 -15.957 -12.075 1.00 80.88 239 ALA A N 1
ATOM 1735 C CA . ALA A 1 239 ? 8.527 -14.863 -11.112 1.00 80.88 239 ALA A CA 1
ATOM 1736 C C . ALA A 1 239 ? 7.252 -14.019 -11.292 1.00 80.88 239 ALA A C 1
ATOM 1738 O O . ALA A 1 239 ? 6.681 -13.556 -10.304 1.00 80.88 239 ALA A O 1
ATOM 1739 N N . LEU A 1 240 ? 6.771 -13.845 -12.530 1.00 80.50 240 LEU A N 1
ATOM 1740 C CA . LEU A 1 240 ? 5.512 -13.143 -12.808 1.00 80.50 240 LEU A CA 1
ATOM 1741 C C . LEU A 1 240 ? 4.324 -13.903 -12.214 1.00 80.50 240 LEU A C 1
ATOM 1743 O O . LEU A 1 240 ? 3.466 -13.298 -11.569 1.00 80.50 240 LEU A O 1
ATOM 1747 N N . ASP A 1 241 ? 4.305 -15.221 -12.399 1.00 80.19 241 ASP A N 1
ATOM 1748 C CA . ASP A 1 241 ? 3.242 -16.085 -11.887 1.00 80.19 241 ASP A CA 1
ATOM 1749 C C . ASP A 1 241 ? 3.261 -16.117 -10.356 1.00 80.19 241 ASP A C 1
ATOM 1751 O O . ASP A 1 241 ? 2.223 -15.947 -9.715 1.00 80.19 241 ASP A O 1
ATOM 1755 N N . ALA A 1 242 ? 4.454 -16.207 -9.758 1.00 80.50 242 ALA A N 1
ATOM 1756 C CA . ALA A 1 242 ? 4.630 -16.161 -8.310 1.00 80.50 242 ALA A CA 1
ATOM 1757 C C . ALA A 1 242 ? 4.145 -14.837 -7.695 1.00 80.50 242 ALA A C 1
ATOM 1759 O O . ALA A 1 242 ? 3.532 -14.840 -6.625 1.00 80.50 242 ALA A O 1
ATOM 1760 N N . ILE A 1 243 ? 4.391 -13.699 -8.356 1.00 81.44 243 ILE A N 1
ATOM 1761 C CA . ILE A 1 243 ? 3.917 -12.387 -7.894 1.00 81.44 243 ILE A CA 1
ATOM 1762 C C . ILE A 1 243 ? 2.390 -12.301 -7.936 1.00 81.44 243 ILE A C 1
ATOM 1764 O O . ILE A 1 243 ? 1.790 -11.825 -6.970 1.00 81.44 243 ILE A O 1
ATOM 1768 N N . LYS A 1 244 ? 1.768 -12.779 -9.019 1.00 78.75 244 LYS A N 1
ATOM 1769 C CA . LYS A 1 244 ? 0.307 -12.775 -9.174 1.00 78.75 244 LYS A CA 1
ATOM 1770 C C . LYS A 1 244 ? -0.369 -13.695 -8.162 1.00 78.75 244 LYS A C 1
ATOM 1772 O O . LYS A 1 244 ? -1.274 -13.261 -7.459 1.00 78.75 244 LYS A O 1
ATOM 1777 N N . ALA A 1 245 ? 0.120 -14.926 -8.016 1.00 78.06 245 ALA A N 1
ATOM 1778 C CA . ALA A 1 245 ? -0.411 -15.880 -7.043 1.00 78.06 245 ALA A CA 1
ATOM 1779 C C . ALA A 1 245 ? -0.290 -15.356 -5.600 1.00 78.06 245 ALA A C 1
ATOM 1781 O O . ALA A 1 245 ? -1.190 -15.517 -4.776 1.00 78.06 245 ALA A O 1
ATOM 1782 N N . ALA A 1 246 ? 0.810 -14.666 -5.289 1.00 74.25 246 ALA A N 1
ATOM 1783 C CA . ALA A 1 246 ? 1.034 -14.085 -3.973 1.00 74.25 246 ALA A CA 1
ATOM 1784 C C . ALA A 1 246 ? 0.080 -12.927 -3.626 1.00 74.25 246 ALA A C 1
ATOM 1786 O O . ALA A 1 246 ? -0.115 -12.654 -2.441 1.00 74.25 246 ALA A O 1
ATOM 1787 N N . GLU A 1 247 ? -0.495 -12.230 -4.610 1.00 76.06 247 GLU A N 1
ATOM 1788 C CA . GLU A 1 247 ? -1.349 -11.059 -4.373 1.00 76.06 247 GLU A CA 1
ATOM 1789 C C . GLU A 1 247 ? -2.623 -11.402 -3.587 1.00 76.06 247 GLU A C 1
ATOM 1791 O O . GLU A 1 247 ? -3.054 -10.603 -2.740 1.00 76.06 247 GLU A O 1
ATOM 1796 N N . GLU A 1 248 ? -3.187 -12.581 -3.862 1.00 73.81 248 GLU A N 1
ATOM 1797 C CA . GLU A 1 248 ? -4.472 -13.054 -3.339 1.00 73.81 248 GLU A CA 1
ATOM 1798 C C . GLU A 1 248 ? -4.354 -13.820 -2.022 1.00 73.81 248 GLU A C 1
ATOM 1800 O O . GLU A 1 248 ? -5.328 -13.906 -1.276 1.00 73.81 248 GLU A O 1
ATOM 1805 N N . VAL A 1 249 ? -3.167 -14.350 -1.719 1.00 74.81 249 VAL A N 1
ATOM 1806 C CA . VAL A 1 249 ? -2.962 -15.238 -0.565 1.00 74.81 249 VAL A CA 1
ATOM 1807 C C . VAL A 1 249 ? -2.169 -14.554 0.544 1.00 74.81 249 VAL A C 1
ATOM 1809 O O . VAL A 1 249 ? -2.439 -14.777 1.723 1.00 74.81 249 VAL A O 1
ATOM 1812 N N . LYS A 1 250 ? -1.193 -13.699 0.202 1.00 79.62 250 LYS A N 1
ATOM 1813 C CA . LYS A 1 250 ? -0.282 -13.149 1.210 1.00 79.62 250 LYS A CA 1
ATOM 1814 C C . LYS A 1 250 ? -0.945 -12.075 2.059 1.00 79.62 250 LYS A C 1
ATOM 1816 O O . LYS A 1 250 ? -1.512 -11.096 1.564 1.00 79.62 250 LYS A O 1
ATOM 1821 N N . GLU A 1 251 ? -0.778 -12.252 3.359 1.00 89.12 251 GLU A N 1
ATOM 1822 C CA . GLU A 1 251 ? -1.153 -11.284 4.373 1.00 89.12 251 GLU A CA 1
ATOM 1823 C C . GLU A 1 251 ? -0.333 -9.998 4.237 1.00 89.12 251 GLU A C 1
ATOM 1825 O O . GLU A 1 251 ? 0.792 -9.990 3.724 1.00 89.12 251 GLU A O 1
ATOM 1830 N N . LYS A 1 252 ? -0.923 -8.890 4.680 1.00 87.69 252 LYS A N 1
ATOM 1831 C CA . LYS A 1 252 ? -0.335 -7.555 4.553 1.00 87.69 252 LYS A CA 1
ATOM 1832 C C . LYS A 1 252 ? -0.343 -6.851 5.899 1.00 87.69 252 LYS A C 1
ATOM 1834 O O . LYS A 1 252 ? -1.362 -6.868 6.595 1.00 87.69 252 LYS A O 1
ATOM 1839 N N . THR A 1 253 ? 0.779 -6.208 6.210 1.00 93.12 253 THR A N 1
ATOM 1840 C CA . THR A 1 253 ? 0.962 -5.408 7.422 1.00 93.12 253 THR A CA 1
ATOM 1841 C C . THR A 1 253 ? 0.897 -3.923 7.090 1.00 93.12 253 THR A C 1
ATOM 1843 O O . THR A 1 253 ? 1.513 -3.458 6.128 1.00 93.12 253 THR A O 1
ATOM 1846 N N . TYR A 1 254 ? 0.158 -3.174 7.897 1.00 95.81 254 TYR A N 1
ATOM 1847 C CA . TYR A 1 254 ? -0.060 -1.743 7.749 1.00 95.81 254 TYR A CA 1
ATOM 1848 C C . TYR A 1 254 ? 0.223 -1.035 9.064 1.00 95.81 254 TYR A C 1
ATOM 1850 O O . TYR A 1 254 ? -0.021 -1.583 10.131 1.00 95.81 254 TYR A O 1
ATOM 1858 N N . ARG A 1 255 ? 0.674 0.216 8.977 1.00 95.81 255 ARG A N 1
ATOM 1859 C CA . ARG A 1 255 ? 0.735 1.125 10.122 1.00 95.81 255 ARG A CA 1
ATOM 1860 C C . ARG A 1 255 ? -0.124 2.343 9.817 1.00 95.81 255 ARG A C 1
ATOM 1862 O O . ARG A 1 255 ? 0.121 3.031 8.821 1.00 95.81 255 ARG A O 1
ATOM 1869 N N . ALA A 1 256 ? -1.142 2.579 10.634 1.00 95.31 256 ALA A N 1
ATOM 1870 C CA . ALA A 1 256 ? -2.132 3.628 10.424 1.00 95.31 256 ALA A CA 1
ATOM 1871 C C . ALA A 1 256 ? -2.129 4.604 11.601 1.00 95.31 256 ALA A C 1
ATOM 1873 O O . ALA A 1 256 ? -2.156 4.189 12.753 1.00 95.31 256 ALA A O 1
ATOM 1874 N N . LEU A 1 257 ? -2.096 5.902 11.292 1.00 96.38 257 LEU A N 1
ATOM 1875 C CA . LEU A 1 257 ? -2.394 6.950 12.262 1.00 96.38 257 LEU A CA 1
ATOM 1876 C C . LEU A 1 257 ? -3.910 7.146 12.268 1.00 96.38 257 LEU A C 1
ATOM 1878 O O . LEU A 1 257 ? -4.484 7.510 11.239 1.00 96.38 257 LEU A O 1
ATOM 1882 N N . CYS A 1 258 ? -4.526 6.899 13.413 1.00 95.75 258 CYS A N 1
ATOM 1883 C CA . CYS A 1 258 ? -5.956 7.007 13.635 1.00 95.75 258 CYS A CA 1
ATOM 1884 C C . CYS A 1 258 ? -6.262 8.144 14.613 1.00 95.75 258 CYS A C 1
ATOM 1886 O O . CYS A 1 258 ? -5.401 8.594 15.373 1.00 95.75 258 CYS A O 1
ATOM 1888 N N . TRP A 1 259 ? -7.507 8.608 14.565 1.00 95.56 259 TRP A N 1
ATOM 1889 C CA . TRP A 1 259 ? -8.044 9.585 15.498 1.00 95.56 259 TRP A CA 1
ATOM 1890 C C . TRP A 1 259 ? -9.450 9.170 15.937 1.00 95.56 259 TRP A C 1
ATOM 1892 O O . TRP A 1 259 ? -10.239 8.734 15.097 1.00 95.56 259 TRP A O 1
ATOM 1902 N N . ALA A 1 260 ? -9.754 9.314 17.226 1.00 92.31 260 ALA A N 1
ATOM 1903 C CA . ALA A 1 260 ? -11.059 9.044 17.830 1.00 92.31 260 ALA A CA 1
ATOM 1904 C C . ALA A 1 260 ? -11.412 10.099 18.900 1.00 92.31 260 ALA A C 1
ATOM 1906 O O . ALA A 1 260 ? -10.528 10.780 19.428 1.00 92.31 260 ALA A O 1
ATOM 1907 N N . ALA A 1 261 ? -12.710 10.250 19.180 1.00 90.06 261 ALA A N 1
ATOM 1908 C CA . ALA A 1 261 ? -13.265 11.227 20.123 1.00 90.06 261 ALA A CA 1
ATOM 1909 C C . ALA A 1 261 ? -14.533 10.696 20.841 1.00 90.06 261 ALA A C 1
ATOM 1911 O O . ALA A 1 261 ? -15.621 10.791 20.265 1.00 90.06 261 ALA A O 1
ATOM 1912 N N . PRO A 1 262 ? -14.434 10.195 22.089 1.00 90.50 262 PRO A N 1
ATOM 1913 C CA . PRO A 1 262 ? -13.362 10.497 23.022 1.00 90.50 262 PRO A CA 1
ATOM 1914 C C . PRO A 1 262 ? -12.063 9.757 22.708 1.00 90.50 262 PRO A C 1
ATOM 1916 O O . PRO A 1 262 ? -12.006 8.848 21.881 1.00 90.50 262 PRO A O 1
ATOM 1919 N N . ALA A 1 263 ? -10.989 10.226 23.341 1.00 92.75 263 ALA A N 1
ATOM 1920 C CA . ALA A 1 263 ? -9.691 9.596 23.205 1.00 92.75 263 ALA A CA 1
ATOM 1921 C C . ALA A 1 263 ? -9.744 8.164 23.764 1.00 92.75 263 ALA A C 1
ATOM 1923 O O . ALA A 1 263 ? -10.293 7.989 24.854 1.00 92.75 263 ALA A O 1
ATOM 1924 N N . PRO A 1 264 ? -9.173 7.165 23.064 1.00 94.12 264 PRO A N 1
ATOM 1925 C CA . PRO A 1 264 ? -9.163 5.802 23.570 1.00 94.12 264 PRO A CA 1
ATOM 1926 C C . PRO A 1 264 ? -8.383 5.711 24.882 1.00 94.12 264 PRO A C 1
ATOM 1928 O O . PRO A 1 264 ? -7.272 6.247 24.972 1.00 94.12 264 PRO A O 1
ATOM 1931 N N . SER A 1 265 ? -8.935 5.015 25.874 1.00 95.38 265 SER A N 1
ATOM 1932 C CA . SER A 1 265 ? -8.206 4.696 27.104 1.00 95.38 265 SER A CA 1
ATOM 1933 C C . SER A 1 265 ? -7.085 3.679 26.820 1.00 95.38 265 SER A C 1
ATOM 1935 O O . SER A 1 265 ? -7.161 2.920 25.845 1.00 95.38 265 SER A O 1
ATOM 1937 N N . PRO A 1 266 ? -6.029 3.613 27.652 1.00 95.12 266 PRO A N 1
ATOM 1938 C CA . PRO A 1 266 ? -5.018 2.559 27.546 1.00 95.12 266 PRO A CA 1
ATOM 1939 C C . PRO A 1 266 ? -5.620 1.144 27.570 1.00 95.12 266 PRO A C 1
ATOM 1941 O O . PRO A 1 266 ? -5.168 0.272 26.830 1.00 95.12 266 PRO A O 1
ATOM 1944 N N . GLN A 1 267 ? -6.674 0.936 28.364 1.00 95.88 267 GLN A N 1
ATOM 1945 C CA . GLN A 1 267 ? -7.424 -0.314 28.466 1.00 95.88 267 GLN A CA 1
ATOM 1946 C C . GLN A 1 267 ? -8.111 -0.661 27.143 1.00 95.88 267 GLN A C 1
ATOM 1948 O O . GLN A 1 267 ? -7.998 -1.792 26.677 1.00 95.88 267 GLN A O 1
ATOM 1953 N N . GLN A 1 268 ? -8.751 0.310 26.486 1.00 96.00 268 GLN A N 1
ATOM 1954 C CA . GLN A 1 268 ? -9.350 0.114 25.161 1.00 96.00 268 GLN A CA 1
ATOM 1955 C C . GLN A 1 268 ? -8.293 -0.220 24.105 1.00 96.00 268 GLN A C 1
ATOM 1957 O O . GLN A 1 268 ? -8.490 -1.129 23.301 1.00 96.00 268 GLN A O 1
ATOM 1962 N N . LEU A 1 269 ? -7.144 0.466 24.108 1.00 96.25 269 LEU A N 1
ATOM 1963 C CA . LEU A 1 269 ? -6.057 0.149 23.177 1.00 96.25 269 LEU A CA 1
ATOM 1964 C C . LEU A 1 269 ? -5.517 -1.268 23.404 1.00 96.25 269 LEU A C 1
ATOM 1966 O O . LEU A 1 269 ? -5.334 -1.997 22.432 1.00 96.25 269 LEU A O 1
ATOM 1970 N N . ALA A 1 270 ? -5.331 -1.690 24.657 1.00 96.38 270 ALA A N 1
ATOM 1971 C CA . ALA A 1 270 ? -4.953 -3.064 24.990 1.00 96.38 270 ALA A CA 1
ATOM 1972 C C . ALA A 1 270 ? -6.037 -4.081 24.577 1.00 96.38 270 ALA A C 1
ATOM 1974 O O . ALA A 1 270 ? -5.719 -5.141 24.034 1.00 96.38 270 ALA A O 1
ATOM 1975 N N . GLY A 1 271 ? -7.315 -3.733 24.749 1.00 96.88 271 GLY A N 1
ATOM 1976 C CA . GLY A 1 271 ? -8.460 -4.536 24.319 1.00 96.88 271 GLY A CA 1
ATOM 1977 C C . GLY A 1 271 ? -8.478 -4.800 22.811 1.00 96.88 271 GLY A C 1
ATOM 1978 O O . GLY A 1 271 ? -8.778 -5.914 22.385 1.00 96.88 271 GLY A O 1
ATOM 1979 N N . LEU A 1 272 ? -8.059 -3.830 21.988 1.00 96.31 272 LEU A N 1
ATOM 1980 C CA . LEU A 1 272 ? -7.923 -4.033 20.539 1.00 96.31 272 LEU A CA 1
ATOM 1981 C C . LEU A 1 272 ? -6.918 -5.140 20.184 1.00 96.31 272 LEU A C 1
ATOM 1983 O O . LEU A 1 272 ? -7.131 -5.862 19.211 1.00 96.31 272 LEU A O 1
ATOM 1987 N N . LEU A 1 273 ? -5.830 -5.281 20.948 1.00 95.69 273 LEU A N 1
ATOM 1988 C CA . LEU A 1 273 ? -4.848 -6.353 20.747 1.00 95.69 273 LEU A CA 1
ATOM 1989 C C . LEU A 1 273 ? -5.425 -7.701 21.198 1.00 95.69 273 LEU A C 1
ATOM 1991 O O . LEU A 1 273 ? -5.236 -8.715 20.520 1.00 95.69 273 LEU A O 1
ATOM 1995 N N . ALA A 1 274 ? -6.142 -7.700 22.325 1.00 95.56 274 ALA A N 1
ATOM 1996 C CA . ALA A 1 274 ? -6.781 -8.885 22.892 1.00 95.56 274 ALA A CA 1
ATOM 1997 C C . ALA A 1 274 ? -7.912 -9.437 22.005 1.00 95.56 274 ALA A C 1
ATOM 1999 O O . ALA A 1 274 ? -8.137 -10.645 21.995 1.00 95.56 274 ALA A O 1
ATOM 2000 N N . ALA A 1 275 ? -8.559 -8.587 21.198 1.00 93.50 275 ALA A N 1
ATOM 2001 C CA . ALA A 1 275 ? -9.615 -8.984 20.262 1.00 93.50 275 ALA A CA 1
ATOM 2002 C C . ALA A 1 275 ? -9.158 -10.003 19.194 1.00 93.50 275 ALA A C 1
ATOM 2004 O O . ALA A 1 275 ? -9.985 -10.663 18.568 1.00 93.50 275 ALA A O 1
ATOM 2005 N N . GLY A 1 276 ? -7.848 -10.156 18.969 1.00 94.62 276 GLY A N 1
ATOM 2006 C CA . GLY A 1 276 ? -7.316 -11.165 18.058 1.00 94.62 276 GLY A CA 1
ATOM 2007 C C . GLY A 1 276 ? -7.716 -10.930 16.596 1.00 94.62 276 GLY A C 1
ATOM 2008 O O . GLY A 1 276 ? -7.566 -9.828 16.065 1.00 94.62 276 GLY A O 1
ATOM 2009 N N . ARG A 1 277 ? -8.142 -11.993 15.900 1.00 96.44 277 ARG A N 1
ATOM 2010 C CA . ARG A 1 277 ? -8.622 -11.896 14.512 1.00 96.44 277 ARG A CA 1
ATOM 2011 C C . ARG A 1 277 ? -10.085 -11.461 14.504 1.00 96.44 277 ARG A C 1
ATOM 2013 O O . ARG A 1 277 ? -10.949 -12.185 14.981 1.00 96.44 277 ARG A O 1
ATOM 2020 N N . VAL A 1 278 ? -10.340 -10.316 13.887 1.00 97.00 278 VAL A N 1
ATOM 2021 C CA . VAL A 1 278 ? -11.669 -9.740 13.695 1.00 97.00 278 VAL A CA 1
ATOM 2022 C C . VAL A 1 278 ? -12.126 -10.004 12.266 1.00 97.00 278 VAL A C 1
ATOM 2024 O O . VAL A 1 278 ? -11.489 -9.536 11.323 1.00 97.00 278 VAL A O 1
ATOM 2027 N N . GLU A 1 279 ? -13.233 -10.725 12.106 1.00 97.88 279 GLU A N 1
ATOM 2028 C CA . GLU A 1 279 ? -13.881 -10.956 10.811 1.00 97.88 279 GLU A CA 1
ATOM 2029 C C . GLU A 1 279 ? -14.801 -9.782 10.459 1.00 97.88 279 GLU A C 1
ATOM 2031 O O . GLU A 1 279 ? -15.894 -9.647 11.008 1.00 97.88 279 GLU A O 1
ATOM 2036 N N . ALA A 1 280 ? -14.364 -8.924 9.537 1.00 97.50 280 ALA A N 1
ATOM 2037 C CA . ALA A 1 280 ? -15.121 -7.767 9.079 1.00 97.50 280 ALA A CA 1
ATOM 2038 C C . ALA A 1 280 ? -15.851 -8.060 7.762 1.00 97.50 280 ALA A C 1
ATOM 2040 O O . ALA A 1 280 ? -15.255 -8.486 6.769 1.00 97.50 280 ALA A O 1
ATOM 2041 N N . GLN A 1 281 ? -17.146 -7.760 7.720 1.00 98.06 281 GLN A N 1
ATOM 2042 C CA . GLN A 1 281 ? -17.931 -7.702 6.494 1.00 98.06 281 GLN A CA 1
ATOM 2043 C C . GLN A 1 281 ? -17.652 -6.370 5.804 1.00 98.06 281 GLN A C 1
ATOM 2045 O O . GLN A 1 281 ? -18.088 -5.318 6.272 1.00 98.06 281 GLN A O 1
ATOM 2050 N N . GLN A 1 282 ? -16.894 -6.413 4.706 1.00 97.44 282 GLN A N 1
ATOM 2051 C CA . GLN A 1 282 ? -16.510 -5.221 3.957 1.00 97.44 282 GLN A CA 1
ATOM 2052 C C . GLN A 1 282 ? -17.273 -5.140 2.641 1.00 97.44 282 GLN A C 1
ATOM 2054 O O . GLN A 1 282 ? -17.023 -5.907 1.705 1.00 97.44 282 GLN A O 1
ATOM 2059 N N . ASP A 1 283 ? -18.166 -4.170 2.528 1.00 96.88 283 ASP A N 1
ATOM 2060 C CA . ASP A 1 283 ? -18.680 -3.760 1.232 1.00 96.88 283 ASP A CA 1
ATOM 2061 C C . ASP A 1 283 ? -17.581 -3.178 0.343 1.00 96.88 283 ASP A C 1
ATOM 2063 O O . ASP A 1 283 ? -16.509 -2.757 0.777 1.00 96.88 283 ASP A O 1
ATOM 2067 N N . THR A 1 284 ? -17.866 -3.121 -0.957 1.00 94.31 284 THR A N 1
ATOM 2068 C CA . THR A 1 284 ? -16.981 -2.450 -1.915 1.00 94.31 284 THR A CA 1
ATOM 2069 C C . THR A 1 284 ? -16.941 -0.949 -1.605 1.00 94.31 284 THR A C 1
ATOM 2071 O O . THR A 1 284 ? -17.979 -0.313 -1.781 1.00 94.31 284 THR A O 1
ATOM 2074 N N . PRO A 1 285 ? -15.800 -0.363 -1.192 1.00 94.75 285 PRO A N 1
ATOM 2075 C CA . PRO A 1 285 ? -15.737 0.996 -0.643 1.00 94.75 285 PRO A CA 1
ATOM 2076 C C . PRO A 1 285 ? -16.344 2.070 -1.538 1.00 94.75 285 PRO A C 1
ATOM 2078 O O . PRO A 1 285 ? -16.176 1.998 -2.759 1.00 94.75 285 PRO A O 1
ATOM 2081 N N . VAL A 1 286 ? -16.964 3.105 -0.955 1.00 93.12 286 VAL A N 1
ATOM 2082 C CA . VAL A 1 286 ? -17.662 4.156 -1.727 1.00 93.12 286 VAL A CA 1
ATOM 2083 C C . VAL A 1 286 ? -16.732 4.773 -2.770 1.00 93.12 286 VAL A C 1
ATOM 2085 O O . VAL A 1 286 ? -17.048 4.827 -3.960 1.00 93.12 286 VAL A O 1
ATOM 2088 N N . ARG A 1 287 ? -15.508 5.115 -2.353 1.00 92.44 287 ARG A N 1
ATOM 2089 C CA . ARG A 1 287 ? -14.475 5.724 -3.207 1.00 92.44 287 ARG A CA 1
ATOM 2090 C C . ARG A 1 287 ? -14.046 4.874 -4.410 1.00 92.44 287 ARG A C 1
ATOM 2092 O O . ARG A 1 287 ? -13.334 5.375 -5.275 1.00 92.44 287 ARG A O 1
ATOM 2099 N N . VAL A 1 288 ? -14.397 3.585 -4.464 1.00 91.81 288 VAL A N 1
ATOM 2100 C CA . VAL A 1 288 ? -14.059 2.690 -5.586 1.00 91.81 288 VAL A CA 1
ATOM 2101 C C . VAL A 1 288 ? -15.278 2.124 -6.311 1.00 91.81 288 VAL A C 1
ATOM 2103 O O . VAL A 1 288 ? -15.089 1.384 -7.277 1.00 91.81 288 VAL A O 1
ATOM 2106 N N . LEU A 1 289 ? -16.502 2.469 -5.899 1.00 90.81 289 LEU A N 1
ATOM 2107 C CA . LEU A 1 289 ? -17.734 1.965 -6.518 1.00 90.81 289 LEU A CA 1
ATOM 2108 C C . LEU A 1 289 ? -17.849 2.334 -8.002 1.00 90.81 289 LEU A C 1
ATOM 2110 O O . LEU A 1 289 ? -18.312 1.522 -8.793 1.00 90.81 289 LEU A O 1
ATOM 2114 N N . HIS A 1 290 ? -17.330 3.494 -8.414 1.00 86.75 290 HIS A N 1
ATOM 2115 C CA . HIS A 1 290 ? -17.322 3.920 -9.823 1.00 86.75 290 HIS A CA 1
ATOM 2116 C C . HIS A 1 290 ? -16.550 2.968 -10.760 1.00 86.75 290 HIS A C 1
ATOM 2118 O O . HIS A 1 290 ? -16.712 3.022 -11.973 1.00 86.75 290 HIS A O 1
ATOM 2124 N 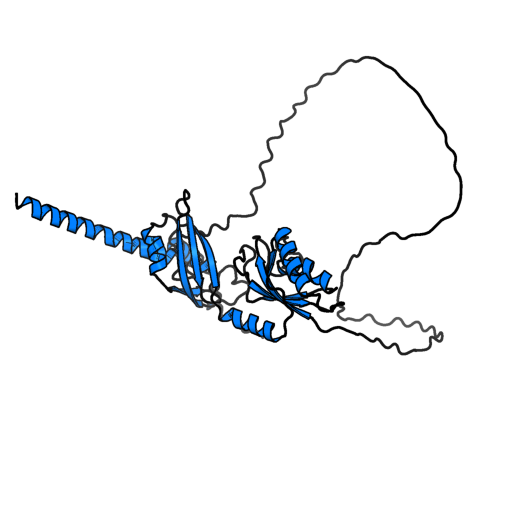N . ARG A 1 291 ? -15.685 2.104 -10.211 1.00 85.25 291 ARG A N 1
ATOM 2125 C CA . ARG A 1 291 ? -14.807 1.197 -10.974 1.00 85.25 291 ARG A CA 1
ATOM 2126 C C . ARG A 1 291 ? -14.928 -0.275 -10.577 1.00 85.25 291 ARG A C 1
ATOM 2128 O O . ARG A 1 291 ? -14.305 -1.132 -11.203 1.00 85.25 291 ARG A O 1
ATOM 2135 N N . ARG A 1 292 ? -15.657 -0.598 -9.506 1.00 87.00 292 ARG A N 1
ATOM 2136 C CA . ARG A 1 292 ? -15.802 -1.963 -8.979 1.00 87.00 292 ARG A CA 1
ATOM 2137 C C . ARG A 1 292 ? -17.272 -2.261 -8.7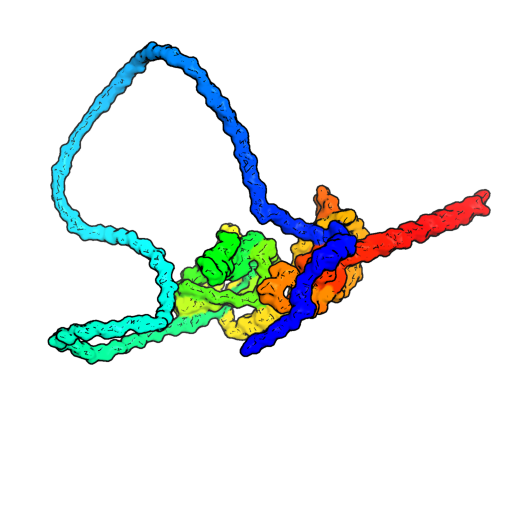22 1.00 87.00 292 ARG A C 1
ATOM 2139 O O . ARG A 1 292 ? -17.980 -1.442 -8.154 1.00 87.00 292 ARG A O 1
ATOM 2146 N N . ALA A 1 293 ? -17.694 -3.474 -9.072 1.00 90.81 293 ALA A N 1
ATOM 2147 C CA . ALA A 1 293 ? -19.029 -3.954 -8.743 1.00 90.81 293 ALA A CA 1
ATOM 2148 C C . ALA A 1 293 ? -19.238 -4.001 -7.222 1.00 90.81 293 ALA A C 1
ATOM 2150 O O . ALA A 1 293 ? -18.362 -4.480 -6.491 1.00 90.81 293 ALA A O 1
ATOM 2151 N N . ALA A 1 294 ? -20.410 -3.546 -6.778 1.00 93.38 294 ALA A N 1
ATOM 2152 C CA . ALA A 1 294 ? -20.836 -3.632 -5.391 1.00 93.38 294 ALA A CA 1
ATOM 2153 C C . ALA A 1 294 ? -20.936 -5.102 -4.954 1.00 93.38 294 ALA A C 1
ATOM 2155 O O . ALA A 1 294 ? -21.630 -5.912 -5.570 1.00 93.38 294 ALA A O 1
ATOM 2156 N N . LYS A 1 295 ? -20.182 -5.447 -3.912 1.00 94.31 295 LYS A N 1
ATOM 2157 C CA . LYS A 1 295 ? -20.111 -6.784 -3.319 1.00 94.31 295 LYS A CA 1
ATOM 2158 C C . LYS A 1 295 ? -19.588 -6.681 -1.887 1.00 94.31 295 LYS A C 1
ATOM 2160 O O . LYS A 1 295 ? -18.570 -6.009 -1.685 1.00 94.31 295 LYS A O 1
ATOM 2165 N N . VAL A 1 296 ? -20.229 -7.404 -0.969 1.00 95.62 296 VAL A N 1
ATOM 2166 C CA . VAL A 1 296 ? -19.737 -7.674 0.390 1.00 95.62 296 VAL A CA 1
ATOM 2167 C C . VAL A 1 296 ? -18.661 -8.757 0.325 1.00 95.62 296 VAL A C 1
ATOM 2169 O O . VAL A 1 296 ? -18.812 -9.763 -0.377 1.00 95.62 296 VAL A O 1
ATOM 2172 N N . ARG A 1 297 ? -17.550 -8.548 1.027 1.00 94.50 297 ARG A N 1
ATOM 2173 C CA . ARG A 1 297 ? -16.454 -9.507 1.156 1.00 94.50 297 ARG A CA 1
ATOM 2174 C C . ARG A 1 297 ? -16.093 -9.644 2.637 1.00 94.50 297 ARG A C 1
ATOM 2176 O O . ARG A 1 297 ? -15.638 -8.653 3.208 1.00 94.50 297 ARG A O 1
ATOM 2183 N N . PRO A 1 298 ? -16.243 -10.834 3.241 1.00 96.81 298 PRO A N 1
ATOM 2184 C CA . PRO A 1 298 ? -15.684 -11.086 4.560 1.00 96.81 298 PRO A CA 1
ATOM 2185 C C . PRO A 1 298 ? -14.156 -11.046 4.467 1.00 96.81 298 PRO A C 1
ATOM 2187 O O . PRO A 1 298 ? -13.568 -11.619 3.538 1.00 96.81 298 PRO A O 1
ATOM 2190 N N . LYS A 1 299 ? -13.531 -10.308 5.382 1.00 97.06 299 LYS A N 1
ATOM 2191 C CA . LYS A 1 299 ? -12.081 -10.160 5.497 1.00 97.06 299 LYS A CA 1
ATOM 2192 C C . LYS A 1 299 ? -11.682 -10.093 6.957 1.00 97.06 299 LYS A C 1
ATOM 2194 O O . LYS A 1 299 ? -12.224 -9.277 7.696 1.00 97.06 299 LYS A O 1
ATOM 2199 N N . TRP A 1 300 ? -10.662 -10.858 7.333 1.00 97.19 300 TRP A N 1
ATOM 2200 C CA . TRP A 1 300 ? -10.110 -10.748 8.674 1.00 97.19 300 TRP A CA 1
ATOM 2201 C C . TRP A 1 300 ? -9.019 -9.678 8.766 1.00 97.19 300 TRP A C 1
ATOM 2203 O O . TRP A 1 300 ? -8.193 -9.498 7.859 1.00 97.19 300 TRP A O 1
ATOM 2213 N N . LEU A 1 301 ? -9.001 -8.985 9.902 1.00 97.62 301 LEU A N 1
ATOM 2214 C CA . LEU A 1 301 ? -7.964 -8.045 10.313 1.00 97.62 301 LEU A CA 1
ATOM 2215 C C . LEU A 1 301 ? -7.578 -8.330 11.769 1.00 97.62 301 LEU A C 1
ATOM 2217 O O . LEU A 1 301 ? -8.387 -8.816 12.550 1.00 97.62 301 LEU A O 1
ATOM 2221 N N . ARG A 1 302 ? -6.335 -8.039 12.140 1.00 97.50 302 ARG A N 1
ATOM 2222 C CA . ARG A 1 302 ? -5.822 -8.173 13.506 1.00 97.50 302 ARG A CA 1
ATOM 2223 C C . ARG A 1 302 ? -4.995 -6.947 13.856 1.00 97.50 302 ARG A C 1
ATOM 2225 O O . ARG A 1 302 ? -4.098 -6.583 13.096 1.00 97.50 302 ARG A O 1
ATOM 2232 N N . VAL A 1 303 ? -5.271 -6.340 15.005 1.00 97.56 303 VAL A N 1
ATOM 2233 C CA . VAL A 1 303 ? -4.409 -5.304 15.584 1.00 97.56 303 VAL A CA 1
ATOM 2234 C C . VAL A 1 303 ? -3.253 -6.005 16.297 1.00 97.56 303 VAL A C 1
ATOM 2236 O O . VAL A 1 303 ? -3.467 -6.836 17.173 1.00 97.56 303 VAL A O 1
ATOM 2239 N N . GLU A 1 304 ? -2.024 -5.718 15.879 1.00 95.50 304 GLU A N 1
ATOM 2240 C CA . GLU A 1 304 ? -0.799 -6.271 16.478 1.00 95.50 304 GLU A CA 1
ATOM 2241 C C . GLU A 1 304 ? -0.134 -5.285 17.446 1.00 95.50 304 GLU A C 1
ATOM 2243 O O . GLU A 1 304 ? 0.582 -5.704 18.347 1.00 95.50 304 GLU A O 1
ATOM 2248 N N . ALA A 1 305 ? -0.381 -3.984 17.279 1.00 95.25 305 ALA A N 1
ATOM 2249 C CA . ALA A 1 305 ? 0.053 -2.943 18.206 1.00 95.25 305 ALA A CA 1
ATOM 2250 C C . ALA A 1 305 ? -0.906 -1.750 18.144 1.00 95.25 305 ALA A C 1
ATOM 2252 O O . ALA A 1 305 ? -1.454 -1.462 17.076 1.00 95.25 305 ALA A O 1
ATOM 2253 N N . ALA A 1 306 ? -1.077 -1.051 19.264 1.00 96.81 306 ALA A N 1
ATOM 2254 C CA . ALA A 1 306 ? -1.894 0.150 19.378 1.00 96.81 306 ALA A CA 1
ATOM 2255 C C . ALA A 1 306 ? -1.277 1.084 20.426 1.00 96.81 306 ALA A C 1
ATOM 2257 O O . ALA A 1 306 ? -1.154 0.724 21.592 1.00 96.81 306 ALA A O 1
ATOM 2258 N N . GLU A 1 307 ? -0.865 2.274 20.000 1.00 94.94 307 GLU A N 1
ATOM 2259 C CA . GLU A 1 307 ? -0.078 3.206 20.810 1.00 94.94 307 GLU A CA 1
ATOM 2260 C C . GLU A 1 307 ? -0.704 4.598 20.751 1.00 94.94 307 GLU A C 1
ATOM 2262 O O . GLU A 1 307 ? -0.911 5.141 19.664 1.00 94.94 307 GLU A O 1
ATOM 2267 N N . ALA A 1 308 ? -0.982 5.209 21.902 1.00 95.88 308 ALA A N 1
ATOM 2268 C CA . ALA A 1 308 ? -1.389 6.610 21.947 1.00 95.88 308 ALA A CA 1
ATOM 2269 C C . ALA A 1 308 ? -0.251 7.525 21.462 1.00 95.88 308 ALA A C 1
ATOM 2271 O O . ALA A 1 308 ? 0.931 7.256 21.681 1.00 95.88 308 ALA A O 1
ATOM 2272 N N . VAL A 1 309 ? -0.597 8.639 20.816 1.00 94.31 309 VAL A N 1
ATOM 2273 C CA . VAL A 1 309 ? 0.390 9.643 20.405 1.00 94.31 309 VAL A CA 1
ATOM 2274 C C . VAL A 1 309 ? 0.600 10.639 21.541 1.00 94.31 309 VAL A C 1
ATOM 2276 O O . VAL A 1 309 ? -0.301 11.406 21.886 1.00 94.31 309 VAL A O 1
ATOM 2279 N N . ALA A 1 310 ? 1.813 10.654 22.097 1.00 93.50 310 ALA A N 1
ATOM 2280 C CA . ALA A 1 310 ? 2.191 11.565 23.174 1.00 93.50 310 ALA A CA 1
ATOM 2281 C C . ALA A 1 310 ? 1.882 13.032 22.819 1.00 93.50 310 ALA A C 1
ATOM 2283 O O . ALA A 1 310 ? 2.176 13.501 21.716 1.00 93.50 310 ALA A O 1
ATOM 2284 N N . GLY A 1 311 ? 1.254 13.747 23.756 1.00 93.06 311 GLY A N 1
ATOM 2285 C CA . GLY A 1 311 ? 0.879 15.155 23.597 1.00 93.06 311 GLY A CA 1
ATOM 2286 C C . GLY A 1 311 ? -0.246 15.430 22.589 1.00 93.06 311 GLY A C 1
ATOM 2287 O O . GLY A 1 311 ? -0.535 16.593 22.321 1.00 93.06 311 GLY A O 1
ATOM 2288 N N . LYS A 1 312 ? -0.889 14.403 22.010 1.00 93.81 312 LYS A N 1
ATOM 2289 C CA . LYS A 1 312 ? -1.992 14.566 21.047 1.00 93.81 312 LYS A CA 1
ATOM 2290 C C . LYS A 1 312 ? -3.203 13.710 21.435 1.00 93.81 312 LYS A C 1
ATOM 2292 O O . LYS A 1 312 ? -3.366 12.613 20.897 1.00 93.81 312 LYS A O 1
ATOM 2297 N N . PRO A 1 313 ? -4.078 14.207 22.330 1.00 90.12 313 PRO A N 1
ATOM 2298 C CA . PRO A 1 313 ? -5.277 13.485 22.746 1.00 90.12 313 PRO A CA 1
ATOM 2299 C C . PRO A 1 313 ? -6.122 13.020 21.554 1.00 90.12 313 PRO A C 1
ATOM 2301 O O . PRO A 1 313 ? -6.312 13.749 20.577 1.00 90.12 313 PRO A O 1
ATOM 2304 N N . GLY A 1 314 ? -6.605 11.782 21.626 1.00 91.38 314 GLY A N 1
ATOM 2305 C CA . GLY A 1 314 ? -7.426 11.156 20.588 1.00 91.38 314 GLY A CA 1
ATOM 2306 C C . GLY A 1 314 ? -6.656 10.598 19.395 1.00 91.38 314 GLY A C 1
ATOM 2307 O O . GLY A 1 314 ? -7.225 9.803 18.652 1.00 91.38 314 GLY A O 1
ATOM 2308 N N . TYR A 1 315 ? -5.378 10.944 19.211 1.00 96.00 315 TYR A N 1
ATOM 2309 C CA . TYR A 1 315 ? -4.536 10.329 18.186 1.00 96.00 315 TYR A CA 1
ATOM 2310 C C . TYR A 1 315 ? -3.841 9.080 18.720 1.00 96.00 315 TYR A C 1
ATOM 2312 O O . TYR A 1 315 ? -3.261 9.082 19.803 1.00 96.00 315 TYR A O 1
ATOM 2320 N N . PHE A 1 316 ? -3.844 8.029 17.910 1.00 96.12 316 PHE A N 1
ATOM 2321 C CA . PHE A 1 316 ? -3.177 6.769 18.212 1.00 96.12 316 PHE A CA 1
ATOM 2322 C C . PHE A 1 316 ? -2.699 6.107 16.920 1.00 96.12 316 PHE A C 1
ATOM 2324 O O . PHE A 1 316 ? -3.236 6.348 15.837 1.00 96.12 316 PHE A O 1
ATOM 2331 N N . VAL A 1 317 ? -1.653 5.298 17.010 1.00 96.75 317 VAL A N 1
ATOM 2332 C CA . VAL A 1 317 ? -1.103 4.544 15.889 1.00 96.75 317 VAL A CA 1
ATOM 2333 C C . VAL A 1 317 ? -1.405 3.075 16.094 1.00 96.75 317 VAL A C 1
ATOM 2335 O O . VAL A 1 317 ? -1.125 2.534 17.156 1.00 96.75 317 VAL A O 1
ATOM 2338 N N . ILE A 1 318 ? -1.934 2.426 15.060 1.00 96.31 318 ILE A N 1
ATOM 2339 C CA . ILE A 1 318 ? -2.149 0.981 15.054 1.00 96.31 318 ILE A CA 1
ATOM 2340 C C . ILE A 1 318 ? -1.269 0.298 14.015 1.00 96.31 318 ILE A C 1
ATOM 2342 O O . ILE A 1 318 ? -1.093 0.801 12.899 1.00 96.31 318 ILE A O 1
ATOM 2346 N N . THR A 1 319 ? -0.756 -0.873 14.375 1.00 96.62 319 THR A N 1
ATOM 2347 C CA . THR A 1 319 ? -0.175 -1.837 13.442 1.00 96.62 319 THR A CA 1
ATOM 2348 C C . THR A 1 319 ? -1.210 -2.922 13.186 1.00 96.62 319 THR A C 1
ATOM 2350 O O . THR A 1 319 ? -1.699 -3.552 14.119 1.00 96.62 319 THR A O 1
ATOM 2353 N N . LEU A 1 320 ? -1.570 -3.116 11.922 1.00 95.19 320 LEU A N 1
ATOM 2354 C CA . LEU A 1 320 ? -2.599 -4.050 11.481 1.00 95.19 320 LEU A CA 1
ATOM 2355 C C . LEU A 1 320 ? -1.984 -5.136 10.614 1.00 95.19 320 LEU A C 1
ATOM 2357 O O . LEU A 1 320 ? -1.282 -4.820 9.654 1.00 95.19 320 LEU A O 1
ATOM 2361 N N . ARG A 1 321 ? -2.349 -6.388 10.867 1.00 95.50 321 ARG A N 1
ATOM 2362 C CA . ARG A 1 321 ? -2.132 -7.514 9.960 1.00 95.50 321 ARG A CA 1
ATOM 2363 C C . ARG A 1 321 ? -3.462 -7.940 9.366 1.00 95.50 321 ARG A C 1
ATOM 2365 O O . ARG A 1 321 ? -4.468 -8.004 10.064 1.00 95.50 321 ARG A O 1
ATOM 2372 N N . THR A 1 322 ? -3.487 -8.180 8.064 1.00 95.50 322 THR A N 1
ATOM 2373 C CA . THR A 1 322 ? -4.750 -8.317 7.329 1.00 95.50 322 THR A CA 1
ATOM 2374 C C . THR A 1 322 ? -4.702 -9.429 6.303 1.00 95.50 322 THR A C 1
ATOM 2376 O O . THR A 1 322 ? -3.650 -9.700 5.711 1.00 95.50 322 THR A O 1
ATOM 2379 N N . GLN A 1 323 ? -5.870 -10.010 6.036 1.00 94.88 323 GLN A N 1
ATOM 2380 C CA . GLN A 1 323 ? -6.068 -10.855 4.871 1.00 94.88 323 GLN A CA 1
ATOM 2381 C C . GLN A 1 323 ? -5.843 -10.064 3.575 1.00 94.88 323 GLN A C 1
ATOM 2383 O O . GLN A 1 323 ? -6.167 -8.877 3.461 1.00 94.88 323 GLN A O 1
ATOM 2388 N N . ALA A 1 324 ? -5.355 -10.748 2.543 1.00 87.69 324 ALA A N 1
ATOM 2389 C CA . ALA A 1 324 ? -5.261 -10.184 1.209 1.00 87.69 324 ALA A CA 1
ATOM 2390 C C . ALA A 1 324 ? -6.606 -9.594 0.732 1.00 87.69 324 ALA A C 1
ATOM 2392 O O . ALA A 1 324 ? -7.665 -10.231 0.781 1.00 87.69 324 ALA A O 1
ATOM 2393 N N . GLY A 1 325 ? -6.546 -8.353 0.244 1.00 90.56 325 GLY A N 1
ATOM 2394 C CA . GLY A 1 325 ? -7.698 -7.636 -0.302 1.00 90.56 325 GLY A CA 1
ATOM 2395 C C . GLY A 1 325 ? -8.558 -6.917 0.739 1.00 90.56 325 GLY A C 1
ATOM 2396 O O . GLY A 1 325 ? -9.587 -6.370 0.354 1.00 90.56 325 GLY A O 1
ATOM 2397 N N . ALA A 1 326 ? -8.154 -6.897 2.015 1.00 94.75 326 ALA A N 1
ATOM 2398 C CA . ALA A 1 326 ? -8.820 -6.097 3.036 1.00 94.75 326 ALA A CA 1
ATOM 2399 C C . ALA A 1 326 ? -8.678 -4.589 2.766 1.00 94.75 326 ALA A C 1
ATOM 2401 O O . ALA A 1 326 ? -7.607 -4.080 2.416 1.00 94.75 326 ALA A O 1
ATOM 2402 N N . TYR A 1 327 ? -9.771 -3.860 2.961 1.00 95.38 327 TYR A N 1
ATOM 2403 C CA . TYR A 1 327 ? -9.840 -2.413 2.827 1.00 95.38 327 TYR A CA 1
ATOM 2404 C C . TYR A 1 327 ? -9.544 -1.744 4.171 1.00 95.38 327 TYR A C 1
ATOM 2406 O O . TYR A 1 327 ? -10.435 -1.523 4.985 1.00 95.38 327 TYR A O 1
ATOM 2414 N N . VAL A 1 328 ? -8.268 -1.436 4.414 1.00 96.56 328 VAL A N 1
ATOM 2415 C CA . VAL A 1 328 ? -7.785 -0.932 5.715 1.00 96.56 328 VAL A CA 1
ATOM 2416 C C . VAL A 1 328 ? -8.388 0.418 6.091 1.00 96.56 328 VAL A C 1
ATOM 2418 O O . VAL A 1 328 ? -8.790 0.598 7.233 1.00 96.56 328 VAL A O 1
ATOM 2421 N N . LYS A 1 329 ? -8.483 1.361 5.142 1.00 96.06 329 LYS A N 1
ATOM 2422 C CA . LYS A 1 329 ? -9.087 2.680 5.402 1.00 96.06 329 LYS A CA 1
ATOM 2423 C C . LYS A 1 329 ? -10.516 2.504 5.905 1.00 96.06 329 LYS A C 1
ATOM 2425 O O . LYS A 1 329 ? -10.871 3.048 6.941 1.00 96.06 329 LYS A O 1
ATOM 2430 N N . GLU A 1 330 ? -11.281 1.687 5.194 1.00 96.75 330 GLU A N 1
ATOM 2431 C CA . GLU A 1 330 ? -12.684 1.419 5.485 1.00 96.75 330 GLU A CA 1
ATOM 2432 C C . GLU A 1 330 ? -12.885 0.615 6.775 1.00 96.75 330 GLU A C 1
ATOM 2434 O O . GLU A 1 330 ? -13.846 0.870 7.488 1.00 96.75 330 GLU A O 1
ATOM 2439 N N . PHE A 1 331 ? -11.957 -0.272 7.147 1.00 97.38 331 PHE A N 1
ATOM 2440 C CA . PHE A 1 331 ? -11.948 -0.847 8.496 1.00 97.38 331 PHE A CA 1
ATOM 2441 C C . PHE A 1 331 ? -11.718 0.219 9.568 1.00 97.38 331 PHE A C 1
ATOM 2443 O O . PHE A 1 331 ? -12.396 0.205 10.589 1.00 97.38 331 PHE A O 1
ATOM 2450 N N . CYS A 1 332 ? -10.796 1.159 9.344 1.00 96.06 332 CYS A N 1
ATOM 2451 C CA . CYS A 1 332 ? -10.537 2.219 10.311 1.00 96.06 332 CYS A CA 1
ATOM 2452 C C . CYS A 1 332 ? -11.751 3.141 10.493 1.00 96.06 332 CYS A C 1
ATOM 2454 O O . CYS A 1 332 ? -12.129 3.384 11.628 1.00 96.06 332 CYS A O 1
ATOM 2456 N N . HIS A 1 333 ? -12.347 3.657 9.410 1.00 93.94 333 HIS A N 1
ATOM 2457 C CA . HIS A 1 333 ? -13.393 4.698 9.478 1.00 93.94 333 HIS A CA 1
ATOM 2458 C C . HIS A 1 333 ? -14.840 4.191 9.334 1.00 93.94 333 HIS A C 1
ATOM 2460 O O . HIS A 1 333 ? -15.779 4.964 9.503 1.00 93.94 333 HIS A O 1
ATOM 2466 N N . GLY A 1 334 ? -15.041 2.910 9.020 1.00 92.38 334 GLY A N 1
ATOM 2467 C CA . GLY A 1 334 ? -16.354 2.263 8.911 1.00 92.38 334 GLY A CA 1
ATOM 2468 C C . GLY A 1 334 ? -17.097 2.466 7.584 1.00 92.38 334 GLY A C 1
ATOM 2469 O O . GLY A 1 334 ? -18.099 1.791 7.353 1.00 92.38 334 GLY A O 1
ATOM 2470 N N . ASP A 1 335 ? -16.632 3.358 6.701 1.00 95.00 335 ASP A N 1
ATOM 2471 C CA . ASP A 1 335 ? -17.225 3.680 5.387 1.00 95.00 335 ASP A CA 1
ATOM 2472 C C . ASP A 1 335 ? -18.737 3.934 5.461 1.00 95.00 335 ASP A C 1
ATOM 2474 O O . ASP A 1 335 ? -19.506 3.374 4.689 1.00 95.00 335 ASP A O 1
ATOM 2478 N N . PHE A 1 336 ? -19.176 4.746 6.431 1.00 93.25 336 PHE A N 1
ATOM 2479 C CA . PHE A 1 336 ? -20.598 5.018 6.701 1.00 93.25 336 PHE A CA 1
ATOM 2480 C C . PHE A 1 336 ? -21.412 3.756 7.050 1.00 93.25 336 PHE A C 1
ATOM 2482 O O . PHE A 1 336 ? -22.566 3.607 6.654 1.00 93.25 336 PHE A O 1
ATOM 2489 N N . GLY A 1 337 ? -20.804 2.828 7.794 1.00 92.12 337 GLY A N 1
ATOM 2490 C CA . GLY A 1 337 ? -21.437 1.584 8.241 1.00 92.12 337 GLY A CA 1
ATOM 2491 C C . GLY A 1 337 ? -21.346 0.428 7.243 1.00 92.12 337 GLY A C 1
ATOM 2492 O O . GLY A 1 337 ? -21.960 -0.612 7.475 1.00 92.12 337 GLY A O 1
ATOM 2493 N N . ARG A 1 338 ? -20.577 0.595 6.163 1.00 95.19 338 ARG A N 1
ATOM 2494 C CA . ARG A 1 338 ? -20.349 -0.394 5.097 1.00 95.19 338 ARG A CA 1
ATOM 2495 C C . ARG A 1 338 ? -19.190 -1.356 5.394 1.00 95.19 338 ARG A C 1
ATOM 2497 O O . ARG A 1 338 ? -18.955 -2.312 4.658 1.00 95.19 338 ARG A O 1
ATOM 2504 N N . CYS A 1 339 ? -18.458 -1.120 6.479 1.00 96.00 339 CYS A N 1
ATOM 2505 C CA . CYS A 1 339 ? -17.525 -2.077 7.058 1.00 96.00 339 CYS A CA 1
ATOM 2506 C C . CYS A 1 339 ? -17.942 -2.367 8.500 1.00 96.00 339 CYS A C 1
ATOM 2508 O O . CYS A 1 339 ? -17.914 -1.451 9.319 1.00 96.00 339 CYS A O 1
ATOM 2510 N N . ARG A 1 340 ? -18.310 -3.617 8.815 1.00 96.06 340 ARG A N 1
ATOM 2511 C CA . ARG A 1 340 ? -18.700 -4.015 10.178 1.00 96.06 340 ARG A CA 1
ATOM 2512 C C . ARG A 1 340 ? -18.145 -5.389 10.588 1.00 96.06 340 ARG A C 1
ATOM 2514 O O . ARG A 1 340 ? -18.284 -6.329 9.807 1.00 96.06 340 ARG A O 1
ATOM 2521 N N . PRO A 1 341 ? -17.596 -5.534 11.807 1.00 97.44 341 PRO A N 1
ATOM 2522 C CA . PRO A 1 341 ? -17.190 -4.438 12.687 1.00 97.44 341 PRO A CA 1
ATOM 2523 C C . PRO A 1 341 ? -16.068 -3.593 12.056 1.00 97.44 341 PRO A C 1
ATOM 2525 O O . PRO A 1 341 ? -15.213 -4.087 11.318 1.00 97.44 341 PRO A O 1
ATOM 2528 N N . SER A 1 342 ? -16.101 -2.296 12.335 1.00 96.75 342 SER A N 1
ATOM 2529 C CA . SER A 1 342 ? -15.026 -1.334 12.087 1.00 96.75 342 SER A CA 1
ATOM 2530 C C . SER A 1 342 ? -14.215 -1.088 13.362 1.00 96.75 342 SER A C 1
ATOM 2532 O O . SER A 1 342 ? -14.631 -1.458 14.457 1.00 96.75 342 SER A O 1
ATOM 2534 N N . LEU A 1 343 ? -13.074 -0.407 13.252 1.00 96.19 343 LEU A N 1
ATOM 2535 C CA . LEU A 1 343 ? -12.289 0.027 14.411 1.00 96.19 343 LEU A CA 1
ATOM 2536 C C . LEU A 1 343 ? -13.116 0.892 15.377 1.00 96.19 343 LEU A C 1
ATOM 2538 O O . LEU A 1 343 ? -12.972 0.757 16.589 1.00 96.19 343 LEU A O 1
ATOM 2542 N N . GLY A 1 344 ? -13.991 1.750 14.844 1.00 94.69 344 GLY A N 1
ATOM 2543 C CA . GLY A 1 344 ? -14.921 2.545 15.647 1.00 94.69 344 GLY A CA 1
ATOM 2544 C C . GLY A 1 344 ? -15.934 1.681 16.402 1.00 94.69 344 GLY A C 1
ATOM 2545 O O . GLY A 1 344 ? -16.183 1.934 17.579 1.00 94.69 344 GLY A O 1
ATOM 2546 N N . ASP A 1 345 ? -16.462 0.627 15.768 1.00 95.25 345 ASP A N 1
ATOM 2547 C CA . ASP A 1 345 ? -17.369 -0.325 16.429 1.00 95.25 345 ASP A CA 1
ATOM 2548 C C . ASP A 1 345 ? -16.662 -1.070 17.570 1.00 95.25 345 ASP A C 1
ATOM 2550 O O . ASP A 1 345 ? -17.221 -1.200 18.657 1.00 95.25 345 ASP A O 1
ATOM 2554 N N . LEU A 1 346 ? -15.417 -1.508 17.344 1.00 96.50 346 LEU A N 1
ATOM 2555 C CA . LEU A 1 346 ? -14.613 -2.200 18.356 1.00 96.50 346 LEU A CA 1
ATOM 2556 C C . LEU A 1 346 ? -14.324 -1.300 19.561 1.00 96.50 346 LEU A C 1
ATOM 2558 O O . LEU A 1 346 ? -14.527 -1.708 20.700 1.00 96.50 346 LEU A O 1
ATOM 2562 N N . LEU A 1 347 ? -13.892 -0.058 19.325 1.00 95.88 347 LEU A N 1
ATOM 2563 C CA . LEU A 1 347 ? -13.644 0.906 20.400 1.00 95.88 347 LEU A CA 1
ATOM 2564 C C . LEU A 1 347 ? -14.922 1.232 21.180 1.00 95.88 347 LEU A C 1
ATOM 2566 O O . LEU A 1 347 ? -14.886 1.322 22.404 1.00 95.88 347 LEU A O 1
ATOM 2570 N N . ALA A 1 348 ? -16.059 1.376 20.495 1.00 94.12 348 ALA A N 1
ATOM 2571 C CA . ALA A 1 348 ? -17.340 1.623 21.148 1.00 94.12 348 ALA A CA 1
ATOM 2572 C C . ALA A 1 348 ? -17.797 0.432 22.004 1.00 94.12 348 ALA A C 1
ATOM 2574 O O . ALA A 1 348 ? -18.362 0.638 23.077 1.00 94.12 348 ALA A O 1
ATOM 2575 N N . GLN A 1 349 ? -17.555 -0.800 21.550 1.00 94.38 349 GLN A N 1
ATOM 2576 C CA . GLN A 1 349 ? -17.818 -2.000 22.340 1.00 94.38 349 GLN A CA 1
ATOM 2577 C C . GLN A 1 349 ? -16.945 -2.026 23.602 1.00 94.38 349 GLN A C 1
ATOM 2579 O O . GLN A 1 349 ? -17.481 -2.126 24.703 1.00 94.38 349 GLN A O 1
ATOM 2584 N N . LEU A 1 350 ? -15.631 -1.844 23.452 1.00 94.56 350 LEU A N 1
ATOM 2585 C CA . LEU A 1 350 ? -14.682 -1.834 24.569 1.00 94.56 350 LEU A CA 1
ATOM 2586 C C . LEU A 1 350 ? -14.995 -0.729 25.588 1.00 94.56 350 LEU A C 1
ATOM 2588 O O . LEU A 1 350 ? -14.900 -0.951 26.790 1.00 94.56 350 LEU A O 1
ATOM 2592 N N . ALA A 1 351 ? -15.436 0.445 25.129 1.00 92.88 351 ALA A N 1
ATOM 2593 C CA . ALA A 1 351 ? -15.865 1.527 26.012 1.00 92.88 351 ALA A CA 1
ATOM 2594 C C . ALA A 1 351 ? -17.079 1.144 26.876 1.00 92.88 351 ALA A C 1
ATOM 2596 O O . ALA A 1 351 ? -17.145 1.519 28.046 1.00 92.88 351 ALA A O 1
ATOM 2597 N N . ARG A 1 352 ? -18.039 0.388 26.322 1.00 93.81 352 ARG A N 1
ATOM 2598 C CA . ARG A 1 352 ? -19.200 -0.110 27.082 1.00 93.81 352 ARG A CA 1
ATOM 2599 C C . ARG A 1 352 ? -18.785 -1.168 28.099 1.00 93.81 352 ARG A C 1
ATOM 2601 O O . ARG A 1 352 ? -19.275 -1.136 29.222 1.00 93.81 352 ARG A O 1
ATOM 2608 N N . GLU A 1 353 ? -17.888 -2.073 27.717 1.00 92.06 353 GLU A N 1
ATOM 2609 C CA . GLU A 1 353 ? -17.340 -3.099 28.613 1.00 92.06 353 GLU A CA 1
ATOM 2610 C C . GLU A 1 353 ? -16.582 -2.459 29.789 1.00 92.06 353 GLU A C 1
ATOM 2612 O O . GLU A 1 353 ? -16.796 -2.834 30.940 1.00 92.06 353 GLU A O 1
ATOM 2617 N N . GLU A 1 354 ? -15.776 -1.427 29.524 1.00 88.88 354 GLU A N 1
ATOM 2618 C CA . GLU A 1 354 ? -15.049 -0.665 30.547 1.00 88.88 354 GLU A CA 1
ATOM 2619 C C . GLU A 1 354 ? -16.002 0.050 31.523 1.00 88.88 354 GLU A C 1
ATOM 2621 O O . GLU A 1 354 ? -15.804 -0.003 32.736 1.00 88.88 354 GLU A O 1
ATOM 2626 N N . GLN A 1 355 ? -17.079 0.664 31.020 1.00 86.75 355 GLN A N 1
ATOM 2627 C CA . GLN A 1 355 ? -18.100 1.302 31.862 1.00 86.75 355 GLN A CA 1
ATOM 2628 C C . GLN A 1 355 ? -18.868 0.297 32.732 1.00 86.75 355 GLN A C 1
ATOM 2630 O O . GLN A 1 355 ? -19.207 0.612 33.870 1.00 86.75 355 GLN A O 1
ATOM 2635 N N . GLN A 1 356 ? -19.138 -0.909 32.224 1.00 83.62 356 GLN A N 1
ATOM 2636 C CA . GLN A 1 356 ? -19.851 -1.956 32.966 1.00 83.62 356 GLN A CA 1
ATOM 2637 C C . GLN A 1 356 ? -19.009 -2.581 34.088 1.00 83.62 356 GLN A C 1
ATOM 2639 O O . GLN A 1 356 ? -19.572 -3.061 35.070 1.00 83.62 356 GLN A O 1
ATOM 2644 N N . GLN A 1 357 ? -17.677 -2.552 33.980 1.00 71.69 357 GLN A N 1
ATOM 2645 C CA . GLN A 1 357 ? -16.771 -3.081 35.007 1.00 71.69 357 GLN A CA 1
ATOM 2646 C C . GLN A 1 357 ? -16.571 -2.119 36.195 1.00 71.69 357 GLN A C 1
ATOM 2648 O O . GLN A 1 357 ? -16.328 -2.569 37.314 1.00 71.69 357 GLN A O 1
ATOM 2653 N N . GLN A 1 358 ? -16.726 -0.805 35.999 1.00 60.97 358 GLN A N 1
ATOM 2654 C CA . GLN A 1 358 ? -16.552 0.205 37.057 1.00 60.97 358 GLN A CA 1
ATOM 2655 C C . GLN A 1 358 ? -17.508 0.079 38.270 1.00 60.97 358 GLN A C 1
ATOM 2657 O O . GLN A 1 358 ? -17.023 0.215 39.396 1.00 60.97 358 GLN A O 1
ATOM 2662 N N . PRO A 1 359 ? -18.817 -0.223 38.134 1.00 54.38 359 PRO A N 1
ATOM 2663 C CA . PRO A 1 359 ? -19.712 -0.316 39.294 1.00 54.38 359 PRO A CA 1
ATOM 2664 C C . PRO A 1 359 ? -19.485 -1.543 40.199 1.00 54.38 359 PRO A C 1
ATOM 2666 O O . PRO A 1 359 ? -19.944 -1.534 41.339 1.00 54.38 359 PRO A O 1
ATOM 2669 N N . GLN A 1 360 ? -18.769 -2.586 39.755 1.00 49.69 360 GLN A N 1
ATOM 2670 C CA . GLN A 1 360 ? -18.519 -3.775 40.590 1.00 49.69 360 GLN A CA 1
ATOM 2671 C C . GLN A 1 360 ? -17.363 -3.590 41.587 1.00 49.69 360 GLN A C 1
ATOM 2673 O O . GLN A 1 360 ? -17.384 -4.171 42.671 1.00 49.69 360 GLN A O 1
ATOM 2678 N N . VAL A 1 361 ? -16.383 -2.738 41.269 1.00 51.69 361 VAL A N 1
ATOM 2679 C CA . VAL A 1 361 ? -15.213 -2.504 42.137 1.00 51.69 361 VAL A CA 1
ATOM 2680 C C . VAL A 1 361 ? -15.583 -1.670 43.370 1.00 51.69 361 VAL A C 1
ATOM 2682 O O . VAL A 1 361 ? -15.068 -1.912 44.460 1.00 51.69 361 VAL A O 1
ATOM 2685 N N . GLN A 1 362 ? -16.535 -0.739 43.240 1.00 48.62 362 GLN A N 1
ATOM 2686 C CA . GLN A 1 362 ? -16.992 0.077 44.370 1.00 48.62 362 GLN A CA 1
ATOM 2687 C C . GLN A 1 362 ? -17.809 -0.714 45.400 1.00 48.62 362 GLN A C 1
ATOM 2689 O O . GLN A 1 362 ? -17.679 -0.441 46.588 1.00 48.62 362 GLN A O 1
ATOM 2694 N N . GLN A 1 363 ? -18.571 -1.736 44.991 1.00 49.00 363 GLN A N 1
ATOM 2695 C CA . GLN A 1 363 ? -19.329 -2.566 45.940 1.00 49.00 363 GLN A CA 1
ATOM 2696 C C . GLN A 1 363 ? -18.441 -3.527 46.748 1.00 49.00 363 GLN A C 1
ATOM 2698 O O . GLN A 1 363 ? -18.735 -3.795 47.913 1.00 49.00 363 GLN A O 1
ATOM 2703 N N . GLN A 1 364 ? -17.329 -4.011 46.183 1.00 49.81 364 GLN A N 1
ATOM 2704 C CA . GLN A 1 364 ? -16.386 -4.865 46.920 1.00 49.81 364 GLN A CA 1
ATOM 2705 C C . GLN A 1 364 ? -15.526 -4.075 47.918 1.00 49.81 364 GLN A C 1
ATOM 2707 O O . GLN A 1 364 ? -15.228 -4.584 48.996 1.00 49.81 364 GLN A O 1
ATOM 2712 N N . GLN A 1 365 ? -15.188 -2.816 47.620 1.00 51.62 365 GLN A N 1
ATOM 2713 C CA . GLN A 1 365 ? -14.458 -1.958 48.562 1.00 51.62 365 GLN A CA 1
ATOM 2714 C C . GLN A 1 365 ? -15.328 -1.505 49.745 1.00 51.62 365 GLN A C 1
ATOM 2716 O O . GLN A 1 365 ? -14.832 -1.426 50.866 1.00 51.62 365 GLN A O 1
ATOM 2721 N N . THR A 1 366 ? -16.632 -1.287 49.543 1.00 51.41 366 THR A N 1
ATOM 2722 C CA . THR A 1 366 ? -17.552 -0.980 50.651 1.00 51.41 366 THR A CA 1
ATOM 2723 C C . THR A 1 366 ? -17.883 -2.199 51.514 1.00 51.41 366 THR A C 1
ATOM 2725 O O . THR A 1 366 ? -18.087 -2.047 52.713 1.00 51.41 366 THR A O 1
ATOM 2728 N N . ALA A 1 367 ? -17.900 -3.408 50.942 1.00 51.41 367 ALA A N 1
ATOM 2729 C CA . ALA A 1 367 ? -18.124 -4.637 51.707 1.00 51.41 367 ALA A CA 1
ATOM 2730 C C . ALA A 1 367 ? -16.895 -5.052 52.542 1.00 51.41 367 ALA A C 1
ATOM 2732 O O . ALA A 1 367 ? -17.055 -5.548 53.653 1.00 51.41 367 ALA A O 1
ATOM 2733 N N . GLY A 1 368 ? -15.674 -4.805 52.046 1.00 51.00 368 GLY A N 1
ATOM 2734 C CA . GLY A 1 368 ? -14.438 -5.056 52.798 1.00 51.00 368 GLY A CA 1
ATOM 2735 C C . GLY A 1 368 ? -14.213 -4.080 53.959 1.00 51.00 368 GLY A C 1
ATOM 2736 O O . GLY A 1 368 ? -13.792 -4.500 55.029 1.00 51.00 368 GLY A O 1
ATOM 2737 N N . GLY A 1 369 ? -14.559 -2.798 53.784 1.00 49.34 369 GLY A N 1
ATOM 2738 C CA . GLY A 1 369 ? -14.429 -1.787 54.845 1.00 49.34 369 GLY A CA 1
ATOM 2739 C C . GLY A 1 369 ? -15.477 -1.892 55.961 1.00 49.34 369 GLY A C 1
ATOM 2740 O O . GLY A 1 369 ? -15.219 -1.465 57.081 1.00 49.34 369 GLY A O 1
ATOM 2741 N N . ALA A 1 370 ? -16.647 -2.481 55.688 1.00 50.03 370 ALA A N 1
ATOM 2742 C CA . ALA A 1 370 ? -17.669 -2.713 56.711 1.00 50.03 370 ALA A CA 1
ATOM 2743 C C . ALA A 1 370 ? -17.327 -3.898 57.636 1.00 50.03 370 ALA A C 1
ATOM 2745 O O . ALA A 1 370 ? -17.681 -3.870 58.810 1.00 50.03 370 ALA A O 1
ATOM 2746 N N . ALA A 1 371 ? -16.594 -4.903 57.142 1.00 50.31 371 ALA A N 1
ATOM 2747 C CA . ALA A 1 371 ? -16.190 -6.061 57.942 1.00 50.31 371 ALA A CA 1
ATOM 2748 C C . ALA A 1 371 ? -15.052 -5.754 58.940 1.00 50.31 371 ALA A C 1
ATOM 2750 O O . ALA A 1 371 ? -14.955 -6.417 59.968 1.00 50.31 371 ALA A O 1
ATOM 2751 N N . GLU A 1 372 ? -14.215 -4.741 58.683 1.00 50.53 372 GLU A N 1
ATOM 2752 C CA . GLU A 1 372 ? -13.181 -4.292 59.635 1.00 50.53 372 GLU A CA 1
ATOM 2753 C C . GLU A 1 372 ? -13.714 -3.316 60.699 1.00 50.53 372 GLU A C 1
ATOM 2755 O O . GLU A 1 372 ? -13.093 -3.159 61.746 1.00 50.53 372 GLU A O 1
ATOM 2760 N N . ALA A 1 373 ? -14.880 -2.697 60.482 1.00 51.78 373 ALA A N 1
ATOM 2761 C CA . ALA A 1 373 ? -15.497 -1.781 61.446 1.00 51.78 373 ALA A CA 1
ATOM 2762 C C . ALA A 1 373 ? -16.374 -2.482 62.508 1.00 51.78 373 ALA A C 1
ATOM 2764 O O . ALA A 1 373 ? -16.670 -1.874 63.532 1.00 51.78 373 ALA A O 1
ATOM 2765 N N . GLU A 1 374 ? -16.768 -3.746 62.305 1.00 49.53 374 GLU A N 1
ATOM 2766 C CA . GLU A 1 374 ? -17.511 -4.551 63.299 1.00 49.53 374 GLU A CA 1
ATOM 2767 C C . GLU A 1 374 ? -16.610 -5.421 64.201 1.00 49.53 374 GLU A C 1
ATOM 2769 O O . GLU A 1 374 ? -17.112 -6.109 65.088 1.00 49.53 374 GLU A O 1
ATOM 2774 N N . ALA A 1 375 ? -15.285 -5.384 64.017 1.00 51.72 375 ALA A N 1
ATOM 2775 C CA . ALA A 1 375 ? -14.316 -6.157 64.806 1.00 51.72 375 ALA A CA 1
ATOM 2776 C C . ALA A 1 375 ? -13.383 -5.297 65.692 1.00 51.72 375 ALA A C 1
ATOM 2778 O O . ALA A 1 375 ? -12.378 -5.813 66.184 1.00 51.72 375 ALA A O 1
ATOM 2779 N N . GLY A 1 376 ? -13.694 -4.006 65.876 1.00 40.12 376 GLY A N 1
ATOM 2780 C CA . GLY A 1 376 ? -12.900 -3.040 66.654 1.00 40.12 376 GLY A CA 1
ATOM 2781 C C . GLY A 1 376 ? -13.520 -2.658 67.987 1.00 40.12 376 GLY A C 1
ATOM 2782 O O . GLY A 1 376 ? -14.702 -2.246 67.974 1.00 40.12 376 GLY A O 1
#

Foldseek 3Di:
DPDDDPVVLVDDQDPVSLVVLVVPFQPDWPQPPDDDDDDPDPDDDDDDPDDDDDDDDDDDDDDDDDDDDDDDDDDDDDDDDDDDDDDDDDDDDDDDDDDDDDDDDDDDDDDPDDDDDDDDFDFWWKKKWFKWQQDALAFQDFAADPVPRHGPSPHHHLQVLVCVLPCVVQVAPDWDKQWLDGDDRRDTADDRHTMMMITGGRGPHDDDDPVVVVVSQVVSVVVPPRMGIGPIDTDDPVSNVVSPVCLQFDKDKDKGKIFTPQFFDPQLQVLQQVVAKDWKFAWDAPVCVVPDRTDTDTWIKGWNGKAADPPDGRIIMTMMIIHRPDDLVCLARVRSVNIPPHPSVSSVVSVVVVVVVVVVVVVVVVVVVVVVVVVD